Protein AF-0000000085150232 (afdb_homodimer)

Organism: Shewanella frigidimarina (strain NCIMB 400) (NCBI:txid318167)

pLDDT: mean 97.85, std 2.41, range [77.69, 98.94]

Radius of gyration: 22.27 Å; Cα contacts (8 Å, |Δi|>4): 1127; chains: 2; bounding box: 59×65×51 Å

InterPro domains:
  IPR017946 PLC-like phosphodiesterase, TIM beta/alpha-barrel domain superfamily [G3DSA:3.20.20.190] (1-231)
  IPR017946 PLC-like phosphodiesterase, TIM beta/alpha-barrel domain superfamily [SSF51695] (2-229)
  IPR030395 Glycerophosphodiester phosphodiesterase domain [PF03009] (6-226)
  IPR030395 Glycerophosphodiester phosphodiesterase domain [PS51704] (1-231)

Secondary structure (DSSP, 8-state):
-EEEEETTTTTTS-SSSHHHHHHHHHTT-SEEEEEEEEETTEEEE---SBSBTTBS--SBGGGS-HHHHTT-EETTEE--BHHHHHHHHHHHHTT--EEEEEE-STT-HHHHHHHHHHHHHHS---GGGEEEEESBHHHHHHHHHH-TT-EEEEEESSB-TTTTHHHHHHT-SEEEEETTS--HHHHHHHHHTT-EEEEE----HHHHHHHHHHT--EEEESSHHHHHHHHHS---S--TTS--/-EEEEETTTTTTS-SSSHHHHHHHHHTT-SEEEEEEEEETTEEEE---SBSBTTBS--SBGGGS-HHHHTT-EETTEE--BHHHHHHHHHHHHTT--EEEEEE-STT-HHHHHHHHHHHHHHS---GGGEEEEESBHHHHHHHHHH-TT-EEEEEESSB-TTTTHHHHHHT-SEEEEETTS--HHHHHHHHHTT-EEEEE----HHHHHHHHHHT--EEEESSHHHHHHHH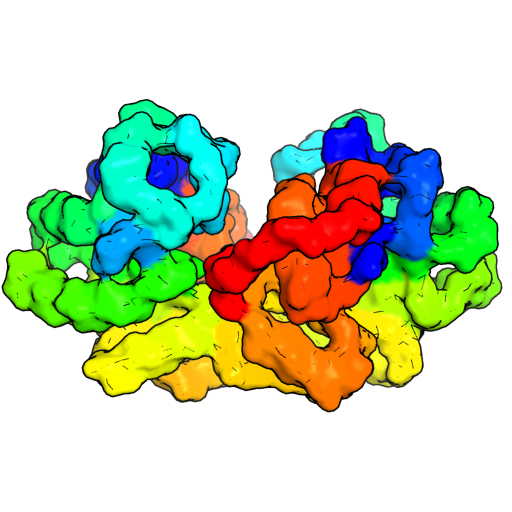HS---S--TTS--

Sequence (488 aa):
MLVFAHRGASGYTPENTLAAMDKALDLGVNAIELDVHCVEGELVVFHDRRLEGKSTGTGLIHLATKAALAQFTVGGQAIPTLWQVLERVSISSKGSCTINIELKGIGCVQPLIALYPQALEQLNFTPEQLLISSFNHPYLAQIKQSFPHAVIAPLLAGIPLDLATIMTTLNAYSINLDVGFINQAIVDDAHQRGGKVFVYTVDNPQDIQALKAMGVDGIFSNYPDKAIAAAMMPITTDYSGWFEMLVFAHRGASGYTPENTLAAMDKALDLGVNAIELDVHCVEGELVVFHDRRLEGKSTGTGLIHLATKAALAQFTVGGQAIPTLWQVLERVSISSKGSCTINIELKGIGCVQPLIALYPQALEQLNFTPEQLLISSFNHPYLAQIKQSFPHAVIAPLLAGIPLDLATIMTTLNAYSINLDVGFINQAIVDDAHQRGGKVFVYTVDNPQDIQALKAMGVDGIFSNYPDKAIAAAMMPITTDYSGWFE

Nearest PDB structures (foldseek):
  2pz0-assembly1_A  TM=9.090E-01  e=2.767E-22  Caldanaerobacter subterraneus subsp. tengcongensis MB4
  3qvq-assembly1_D  TM=9.122E-01  e=1.884E-20  Oleispira antarctica
  3l12-assembly1_A  TM=9.015E-01  e=8.411E-19  Ruegeria pomeroyi
  3l12-assembly1_B  TM=9.053E-01  e=1.447E-18  Ruegeria pomeroyi
  2otd-assembly4_D  TM=8.900E-01  e=8.316E-18  Shigella flexneri

Structure (mmCIF, N/CA/C/O backbone):
data_AF-0000000085150232-model_v1
#
loop_
_entity.id
_entity.type
_entity.pdbx_description
1 polymer 'Glycerophosphoryl diester phosphodiesterase'
#
loop_
_atom_site.group_PDB
_atom_site.id
_atom_site.type_symbol
_atom_site.label_atom_id
_atom_site.label_alt_id
_atom_site.label_comp_id
_atom_site.label_asym_id
_atom_site.label_entity_id
_atom_site.label_seq_id
_atom_site.pdbx_PDB_ins_code
_atom_site.Cartn_x
_atom_site.Cartn_y
_atom_site.Cartn_z
_atom_site.occupancy
_atom_site.B_iso_or_equiv
_atom_site.auth_seq_id
_atom_site.auth_comp_id
_atom_site.auth_asym_id
_atom_site.auth_atom_id
_atom_site.pdbx_PDB_model_num
ATOM 1 N N . MET A 1 1 ? -18.906 -14.898 -3.438 1 96.38 1 MET A N 1
ATOM 2 C CA . MET A 1 1 ? -17.656 -14.164 -3.268 1 96.38 1 MET A CA 1
ATOM 3 C C . MET A 1 1 ? -16.469 -15.125 -3.152 1 96.38 1 MET A C 1
ATOM 5 O O . MET A 1 1 ? -16.484 -16.016 -2.311 1 96.38 1 MET A O 1
ATOM 9 N N . LEU A 1 2 ? -15.492 -15.023 -4.059 1 97.88 2 LEU A N 1
ATOM 10 C CA . LEU A 1 2 ? -14.32 -15.891 -4.086 1 97.88 2 LEU A CA 1
ATOM 11 C C . LEU A 1 2 ? -13.32 -15.492 -3.004 1 97.88 2 LEU A C 1
ATOM 13 O O . LEU A 1 2 ? -13.086 -14.297 -2.775 1 97.88 2 LEU A O 1
ATOM 17 N N . VAL A 1 3 ? -12.703 -16.469 -2.312 1 98.69 3 VAL A N 1
ATOM 18 C CA . VAL A 1 3 ? -11.695 -16.188 -1.298 1 98.69 3 VAL A CA 1
ATOM 19 C C . VAL A 1 3 ? -10.336 -16.719 -1.754 1 98.69 3 VAL A C 1
ATOM 21 O O . VAL A 1 3 ? -10.18 -17.922 -1.976 1 98.69 3 VAL A O 1
ATOM 24 N N . PHE A 1 4 ? -9.398 -15.828 -1.949 1 98.88 4 PHE A N 1
ATOM 25 C CA . PHE A 1 4 ? -8 -16.188 -2.176 1 98.88 4 PHE A CA 1
ATOM 26 C C . PHE A 1 4 ? -7.258 -16.328 -0.854 1 98.88 4 PHE A C 1
ATOM 28 O O . PHE A 1 4 ? -7.297 -15.43 -0.014 1 98.88 4 PHE A O 1
ATOM 35 N N . ALA A 1 5 ? -6.59 -17.469 -0.675 1 98.94 5 ALA A N 1
ATOM 36 C CA . ALA A 1 5 ? -5.645 -17.562 0.436 1 98.94 5 ALA A CA 1
ATOM 37 C C . ALA A 1 5 ? -4.438 -16.656 0.198 1 98.94 5 ALA A C 1
ATOM 39 O O . ALA A 1 5 ? -3.629 -16.906 -0.696 1 98.94 5 ALA A O 1
ATOM 40 N N . HIS A 1 6 ? -4.363 -15.57 0.922 1 98.94 6 HIS A N 1
ATOM 41 C CA . HIS A 1 6 ? -3.346 -14.539 0.758 1 98.94 6 HIS A CA 1
ATOM 42 C C . HIS A 1 6 ? -1.972 -15.047 1.181 1 98.94 6 HIS A C 1
ATOM 44 O O . HIS A 1 6 ? -1.728 -15.273 2.367 1 98.94 6 HIS A O 1
ATOM 50 N N . ARG A 1 7 ? -1.034 -15.234 0.195 1 98.94 7 ARG A N 1
ATOM 51 C CA . ARG A 1 7 ? 0.301 -15.797 0.392 1 98.94 7 ARG A CA 1
ATOM 52 C C . ARG A 1 7 ? 0.227 -17.188 0.99 1 98.94 7 ARG A C 1
ATOM 54 O O . ARG A 1 7 ? 1.044 -17.562 1.839 1 98.94 7 ARG A O 1
ATOM 61 N N . GLY A 1 8 ? -0.727 -17.922 0.532 1 98.62 8 GLY A N 1
ATOM 62 C CA . GLY A 1 8 ? -1.126 -19.141 1.226 1 98.62 8 GLY A CA 1
ATOM 63 C C . GLY A 1 8 ? -1.981 -18.875 2.449 1 98.62 8 GLY A C 1
ATOM 64 O O . GLY A 1 8 ? -2.602 -17.812 2.562 1 98.62 8 GLY A O 1
ATOM 65 N N . ALA A 1 9 ? -2.219 -19.906 3.266 1 98.69 9 ALA A N 1
ATOM 66 C CA . ALA A 1 9 ? -2.873 -19.688 4.551 1 98.69 9 ALA A CA 1
ATOM 67 C C . ALA A 1 9 ? -1.908 -19.047 5.555 1 98.69 9 ALA A C 1
ATOM 69 O O . ALA A 1 9 ? -1.585 -19.656 6.578 1 98.69 9 ALA A O 1
ATOM 70 N N . SER A 1 10 ? -1.603 -17.797 5.297 1 98.88 10 SER A N 1
ATOM 71 C CA . SER A 1 10 ? -0.484 -17.141 5.953 1 98.88 10 SER A CA 1
ATOM 72 C C . SER A 1 10 ? -0.813 -16.812 7.406 1 98.88 10 SER A C 1
ATOM 74 O O . SER A 1 10 ? 0.083 -16.516 8.203 1 98.88 10 SER A O 1
ATOM 76 N N . GLY A 1 11 ? -2.059 -16.797 7.793 1 98.75 11 GLY A N 1
ATOM 77 C CA . GLY A 1 11 ? -2.439 -16.609 9.188 1 98.75 11 GLY A CA 1
ATOM 78 C C . GLY A 1 11 ? -2.102 -17.812 10.055 1 98.75 11 GLY A C 1
ATOM 79 O O . GLY A 1 11 ? -2.105 -17.703 11.281 1 98.75 11 GLY A O 1
ATOM 80 N N . TYR A 1 12 ? -1.83 -18.938 9.43 1 98.75 12 TYR A N 1
ATOM 81 C CA . TYR A 1 12 ? -1.624 -20.188 10.164 1 98.75 12 TYR A CA 1
ATOM 82 C C . TYR A 1 12 ? -0.199 -20.703 9.984 1 98.75 12 TYR A C 1
ATOM 84 O O . TYR A 1 12 ? 0.327 -21.406 10.844 1 98.75 12 TYR A O 1
ATOM 92 N N . THR A 1 13 ? 0.358 -20.516 8.797 1 98.69 13 THR A N 1
ATOM 93 C CA . THR A 1 13 ? 1.655 -21.031 8.375 1 98.69 13 THR A CA 1
ATOM 94 C C . THR A 1 13 ? 2.516 -19.922 7.773 1 98.69 13 THR A C 1
ATOM 96 O O . THR A 1 13 ? 1.991 -18.969 7.199 1 98.69 13 THR A O 1
ATOM 99 N N . PRO A 1 14 ? 3.879 -20.031 7.828 1 98.75 14 PRO A N 1
ATOM 100 C CA . PRO A 1 14 ? 4.715 -18.984 7.246 1 98.75 14 PRO A CA 1
ATOM 101 C C . PRO A 1 14 ? 4.352 -18.688 5.793 1 98.75 14 PRO A C 1
ATOM 103 O O . PRO A 1 14 ? 4.258 -19.594 4.973 1 98.75 14 PRO A O 1
ATOM 106 N N . GLU A 1 15 ? 4.145 -17.453 5.531 1 98.88 15 GLU A N 1
ATOM 107 C CA . GLU A 1 15 ? 3.619 -16.969 4.254 1 98.88 15 GLU A CA 1
ATOM 108 C C . GLU A 1 15 ? 4.539 -17.375 3.102 1 98.88 15 GLU A C 1
ATOM 110 O O . GLU A 1 15 ? 5.754 -17.453 3.273 1 98.88 15 GLU A O 1
ATOM 115 N N . ASN A 1 16 ? 3.945 -17.578 1.885 1 98.88 16 ASN A N 1
ATOM 116 C CA . ASN A 1 16 ? 4.695 -17.766 0.647 1 98.88 16 ASN A CA 1
ATOM 117 C C . ASN A 1 16 ? 5.656 -18.953 0.75 1 98.88 16 ASN A C 1
ATOM 119 O O . ASN A 1 16 ? 6.816 -18.844 0.345 1 98.88 16 ASN A O 1
ATOM 123 N N . THR A 1 17 ? 5.164 -19.984 1.37 1 98.88 17 THR A N 1
ATOM 124 C CA . THR A 1 17 ? 5.871 -21.25 1.469 1 98.88 17 THR A CA 1
ATOM 125 C C . THR A 1 17 ? 5.004 -22.391 0.953 1 98.88 17 THR A C 1
ATOM 127 O O . THR A 1 17 ? 3.791 -22.25 0.811 1 98.88 17 THR A O 1
ATOM 130 N N . LEU A 1 18 ? 5.664 -23.516 0.641 1 98.69 18 LEU A N 1
ATOM 131 C CA . LEU A 1 18 ? 4.895 -24.688 0.255 1 98.69 18 LEU A CA 1
ATOM 132 C C . LEU A 1 18 ? 3.961 -25.125 1.381 1 98.69 18 LEU A C 1
ATOM 134 O O . LEU A 1 18 ? 2.834 -25.547 1.127 1 98.69 18 LEU A O 1
ATOM 138 N N . ALA A 1 19 ? 4.414 -24.984 2.617 1 98.75 19 ALA A N 1
ATOM 139 C CA . ALA A 1 19 ? 3.586 -25.328 3.768 1 98.75 19 ALA A CA 1
ATOM 140 C C . ALA A 1 19 ? 2.324 -24.484 3.818 1 98.75 19 ALA A C 1
ATOM 142 O O . ALA A 1 19 ? 1.24 -24.969 4.133 1 98.75 19 ALA A O 1
ATOM 143 N N . ALA A 1 20 ? 2.467 -23.203 3.559 1 98.88 20 ALA A N 1
ATOM 144 C CA . ALA A 1 20 ? 1.312 -22.312 3.557 1 98.88 20 ALA A CA 1
ATOM 145 C C . ALA A 1 20 ? 0.338 -22.672 2.439 1 98.88 20 ALA A C 1
ATOM 147 O O . ALA A 1 20 ? -0.879 -22.578 2.613 1 98.88 20 ALA A O 1
ATOM 148 N N . MET A 1 21 ? 0.882 -23.078 1.257 1 98.69 21 MET A N 1
ATOM 149 C CA . MET A 1 21 ? 0.043 -23.516 0.146 1 98.69 21 MET A CA 1
ATOM 150 C C . MET A 1 21 ? -0.722 -24.797 0.512 1 98.69 21 MET A C 1
ATOM 152 O O . MET A 1 21 ? -1.929 -24.875 0.281 1 98.69 21 MET A O 1
ATOM 156 N N . ASP A 1 22 ? 0.006 -25.734 1.097 1 98.38 22 ASP A N 1
ATOM 157 C CA . ASP A 1 22 ? -0.618 -26.969 1.533 1 98.38 22 ASP A CA 1
ATOM 158 C C . ASP A 1 22 ? -1.738 -26.703 2.535 1 98.38 22 ASP A C 1
ATOM 160 O O . ASP A 1 22 ? -2.824 -27.281 2.43 1 98.38 22 ASP A O 1
ATOM 164 N N . LYS A 1 23 ? -1.444 -25.859 3.469 1 98.62 23 LYS A N 1
ATOM 165 C CA . LYS A 1 23 ? -2.443 -25.531 4.48 1 98.62 23 LYS A CA 1
ATOM 166 C C . LYS A 1 23 ? -3.686 -24.906 3.844 1 98.62 23 LYS A C 1
ATOM 168 O O . LYS A 1 23 ? -4.812 -25.234 4.227 1 98.62 23 LYS A O 1
ATOM 173 N N . ALA A 1 24 ? -3.48 -24 2.912 1 98.5 24 ALA A N 1
ATOM 174 C CA . ALA A 1 24 ? -4.605 -23.391 2.201 1 98.5 24 ALA A CA 1
ATOM 175 C C . ALA A 1 24 ? -5.453 -24.469 1.517 1 98.5 24 ALA A C 1
ATOM 177 O O . ALA A 1 24 ? -6.68 -24.469 1.643 1 98.5 24 ALA A O 1
ATOM 178 N N . LEU A 1 25 ? -4.812 -25.375 0.822 1 97.5 25 LEU A N 1
ATOM 179 C CA . LEU A 1 25 ? -5.516 -26.438 0.121 1 97.5 25 LEU A CA 1
ATOM 180 C C . LEU A 1 25 ? -6.254 -27.344 1.105 1 97.5 25 LEU A C 1
ATOM 182 O O . LEU A 1 25 ? -7.387 -27.75 0.851 1 97.5 25 LEU A O 1
ATOM 186 N N . ASP A 1 26 ? -5.578 -27.625 2.227 1 97.5 26 ASP A N 1
ATOM 187 C CA . ASP A 1 26 ? -6.191 -28.438 3.266 1 97.5 26 ASP A CA 1
ATOM 188 C C . ASP A 1 26 ? -7.473 -27.797 3.789 1 97.5 26 ASP A C 1
ATOM 190 O O . ASP A 1 26 ? -8.398 -28.484 4.203 1 97.5 26 ASP A O 1
ATOM 194 N N . LEU A 1 27 ? -7.504 -26.469 3.799 1 97.31 27 LEU A N 1
ATOM 195 C CA . LEU A 1 27 ? -8.648 -25.719 4.305 1 97.31 27 LEU A CA 1
ATOM 196 C C . LEU A 1 27 ? -9.742 -25.625 3.248 1 97.31 27 LEU A C 1
ATOM 198 O O . LEU A 1 27 ? -10.805 -25.062 3.5 1 97.31 27 LEU A O 1
ATOM 202 N N . GLY A 1 28 ? -9.453 -26.141 2.061 1 92.62 28 GLY A N 1
ATOM 203 C CA . GLY A 1 28 ? -10.477 -26.281 1.043 1 92.62 28 GLY A CA 1
ATOM 204 C C . GLY A 1 28 ? -10.633 -25.047 0.173 1 92.62 28 GLY A C 1
ATOM 205 O O . GLY A 1 28 ? -11.688 -24.844 -0.434 1 92.62 28 GLY A O 1
ATOM 206 N N . VAL A 1 29 ? -9.672 -24.234 0.122 1 95.12 29 VAL A N 1
ATOM 207 C CA . VAL A 1 29 ? -9.781 -23.031 -0.693 1 95.12 29 VAL A CA 1
ATOM 208 C C . VAL A 1 29 ? -9.734 -23.406 -2.174 1 95.12 29 VAL A C 1
ATOM 210 O O . VAL A 1 29 ? -9.156 -24.422 -2.545 1 95.12 29 VAL A O 1
ATOM 213 N N . ASN A 1 30 ? -10.344 -22.5 -2.98 1 95.19 30 ASN A N 1
ATOM 214 C CA . ASN A 1 30 ? -10.305 -22.688 -4.43 1 95.19 30 ASN A CA 1
ATOM 215 C C . ASN A 1 30 ? -9.406 -21.656 -5.102 1 95.19 30 ASN A C 1
ATOM 217 O O . ASN A 1 30 ? -9.344 -21.594 -6.332 1 95.19 30 ASN A O 1
ATOM 221 N N . ALA A 1 31 ? -8.742 -20.844 -4.359 1 98.62 31 ALA A N 1
ATOM 222 C CA . ALA A 1 31 ? -7.855 -19.828 -4.918 1 98.62 31 ALA A CA 1
ATOM 223 C C . ALA A 1 31 ? -6.742 -19.469 -3.934 1 98.62 31 ALA A C 1
ATOM 225 O O . ALA A 1 31 ? -6.977 -19.391 -2.727 1 98.62 31 ALA A O 1
ATOM 226 N N . ILE A 1 32 ? -5.539 -19.281 -4.426 1 98.88 32 ILE A N 1
ATOM 227 C CA . ILE A 1 32 ? -4.367 -18.922 -3.635 1 98.88 32 ILE A CA 1
ATOM 228 C C . ILE A 1 32 ? -3.639 -17.75 -4.297 1 98.88 32 ILE A C 1
ATOM 230 O O . ILE A 1 32 ? -3.559 -17.688 -5.527 1 98.88 32 ILE A O 1
ATOM 234 N N . GLU A 1 33 ? -3.221 -16.828 -3.537 1 98.94 33 GLU A N 1
ATOM 235 C CA . GLU A 1 33 ? -2.371 -15.734 -4.008 1 98.94 33 GLU A CA 1
ATOM 236 C C . GLU A 1 33 ? -0.938 -15.898 -3.51 1 98.94 33 GLU A C 1
ATOM 238 O O . GLU A 1 33 ? -0.715 -16.312 -2.371 1 98.94 33 GLU A O 1
ATOM 243 N N . LEU A 1 34 ? 0.032 -15.578 -4.324 1 98.94 34 LEU A N 1
ATOM 244 C CA . LEU A 1 34 ? 1.438 -15.562 -3.934 1 98.94 34 LEU A CA 1
ATOM 245 C C . LEU A 1 34 ? 2.186 -14.43 -4.633 1 98.94 34 LEU A C 1
ATOM 247 O O . LEU A 1 34 ? 1.693 -13.867 -5.613 1 98.94 34 LEU A O 1
ATOM 251 N N . ASP A 1 35 ? 3.363 -14.062 -4.105 1 98.88 35 ASP A N 1
ATOM 252 C CA . ASP A 1 35 ? 4.234 -13.016 -4.633 1 98.88 35 ASP A CA 1
ATOM 253 C C . ASP A 1 35 ? 5.48 -13.617 -5.277 1 98.88 35 ASP A C 1
ATOM 255 O O . ASP A 1 35 ? 6.055 -14.578 -4.762 1 98.88 35 ASP A O 1
ATOM 259 N N . VAL A 1 36 ? 5.941 -12.984 -6.383 1 98.81 36 VAL A N 1
ATOM 260 C CA . VAL A 1 36 ? 7.129 -13.578 -6.988 1 98.81 36 VAL A CA 1
ATOM 261 C C . VAL A 1 36 ? 8.18 -12.492 -7.242 1 98.81 36 VAL A C 1
ATOM 263 O O . VAL A 1 36 ? 7.836 -11.359 -7.582 1 98.81 36 VAL A O 1
ATOM 266 N N . HIS A 1 37 ? 9.367 -12.828 -7.023 1 98.88 37 HIS A N 1
ATOM 267 C CA . HIS A 1 37 ? 10.586 -12.117 -7.402 1 98.88 37 HIS A CA 1
ATOM 268 C C . HIS A 1 37 ? 11.43 -12.945 -8.375 1 98.88 37 HIS A C 1
ATOM 270 O O . HIS A 1 37 ? 11.148 -14.125 -8.586 1 98.88 37 HIS A O 1
ATOM 276 N N . CYS A 1 38 ? 12.375 -12.289 -8.984 1 98.75 38 CYS A N 1
ATOM 277 C CA . CYS A 1 38 ? 13.32 -12.961 -9.875 1 98.75 38 CYS A CA 1
ATOM 278 C C . CYS A 1 38 ? 14.711 -13.008 -9.266 1 98.75 38 CYS A C 1
ATOM 280 O O . CYS A 1 38 ? 15.242 -11.984 -8.836 1 98.75 38 CYS A O 1
ATOM 282 N N . VAL A 1 39 ? 15.266 -14.156 -9.148 1 98.75 39 VAL A N 1
ATOM 283 C CA . VAL A 1 39 ? 16.641 -14.367 -8.703 1 98.75 39 VAL A CA 1
ATOM 284 C C . VAL A 1 39 ? 17.391 -15.219 -9.727 1 98.75 39 VAL A C 1
ATOM 286 O O . VAL A 1 39 ? 17.078 -16.391 -9.906 1 98.75 39 VAL A O 1
ATOM 289 N N . GLU A 1 40 ? 18.359 -14.594 -10.367 1 98.31 40 GLU A N 1
ATOM 290 C CA . GLU A 1 40 ? 19.172 -15.258 -11.375 1 98.31 40 GLU A CA 1
ATOM 291 C C . GLU A 1 40 ? 18.297 -15.945 -12.422 1 98.31 40 GLU A C 1
ATOM 293 O O . GLU A 1 40 ? 18.547 -17.109 -12.773 1 98.31 40 GLU A O 1
ATOM 298 N N . GLY A 1 41 ? 17.281 -15.266 -12.844 1 98.19 41 GLY A N 1
ATOM 299 C CA . GLY A 1 41 ? 16.453 -15.734 -13.938 1 98.19 41 GLY A CA 1
ATOM 300 C C . GLY A 1 41 ? 15.398 -16.734 -13.508 1 98.19 41 GLY A C 1
ATOM 301 O O . GLY A 1 41 ? 14.633 -17.234 -14.336 1 98.19 41 GLY A O 1
ATOM 302 N N . GLU A 1 42 ? 15.367 -17 -12.25 1 98.56 42 GLU A N 1
ATOM 303 C CA . GLU A 1 42 ? 14.367 -17.922 -11.727 1 98.56 42 GLU A CA 1
ATOM 304 C C . GLU A 1 42 ? 13.359 -17.188 -10.836 1 98.56 42 GLU A C 1
ATOM 306 O O . GLU A 1 42 ? 13.742 -16.344 -10.016 1 98.56 42 GLU A O 1
ATOM 311 N N . LEU A 1 43 ? 12.047 -17.484 -11.07 1 98.94 43 LEU A N 1
ATOM 312 C CA . LEU A 1 43 ? 11.008 -16.891 -10.227 1 98.94 43 LEU A CA 1
ATOM 313 C C . LEU A 1 43 ? 10.93 -17.609 -8.883 1 98.94 43 LEU A C 1
ATOM 315 O O . LEU A 1 43 ? 10.805 -18.844 -8.844 1 98.94 43 LEU A O 1
ATOM 319 N N . VAL A 1 44 ? 11.039 -16.875 -7.812 1 98.94 44 VAL A N 1
ATOM 320 C CA . VAL A 1 44 ? 10.945 -17.406 -6.457 1 98.94 44 VAL A CA 1
ATOM 321 C C . VAL A 1 44 ? 9.781 -16.75 -5.727 1 98.94 44 VAL A C 1
ATOM 323 O O . VAL A 1 44 ? 9.398 -15.617 -6.055 1 98.94 44 VAL A O 1
ATOM 326 N N . VAL A 1 45 ? 9.227 -17.469 -4.84 1 98.94 45 VAL A N 1
ATOM 327 C CA . VAL A 1 45 ? 8.023 -17.031 -4.133 1 98.94 45 VAL A CA 1
ATOM 328 C C . VAL A 1 45 ? 8.414 -16.391 -2.805 1 98.94 45 VAL A C 1
ATOM 330 O O . VAL A 1 45 ? 8.828 -17.078 -1.872 1 98.94 45 VAL A O 1
ATOM 333 N N . PHE A 1 46 ? 8.305 -15.078 -2.723 1 98.88 46 PHE A N 1
ATOM 334 C CA . PHE A 1 46 ? 8.711 -14.25 -1.592 1 98.88 46 PHE A CA 1
ATOM 335 C C . PHE A 1 46 ? 8.055 -12.875 -1.664 1 98.88 46 PHE A C 1
ATOM 337 O O . PHE A 1 46 ? 7.805 -12.359 -2.756 1 98.88 46 PHE A O 1
ATOM 344 N N . HIS A 1 47 ? 7.793 -12.305 -0.581 1 98.44 47 HIS A N 1
ATOM 345 C CA . HIS A 1 47 ? 6.957 -11.109 -0.602 1 98.44 47 HIS A CA 1
ATOM 346 C C . HIS A 1 47 ? 7.801 -9.852 -0.699 1 98.44 47 HIS A C 1
ATOM 348 O O . HIS A 1 47 ? 7.559 -9 -1.556 1 98.44 47 HIS A O 1
ATOM 354 N N . ASP A 1 48 ? 8.828 -9.656 0.162 1 97.69 48 ASP A N 1
ATOM 355 C CA . ASP A 1 48 ? 9.477 -8.367 0.383 1 97.69 48 ASP A CA 1
ATOM 356 C C . ASP A 1 48 ? 10.664 -8.188 -0.555 1 97.69 48 ASP A C 1
ATOM 358 O O . ASP A 1 48 ? 11.328 -9.156 -0.926 1 97.69 48 ASP A O 1
ATOM 362 N N . ARG A 1 49 ? 10.883 -6.938 -0.871 1 97.88 49 ARG A N 1
ATOM 363 C CA . ARG A 1 49 ? 12.039 -6.574 -1.679 1 97.88 49 ARG A CA 1
ATOM 364 C C . ARG A 1 49 ? 13.336 -6.941 -0.97 1 97.88 49 ARG A C 1
ATOM 366 O O . ARG A 1 49 ? 14.328 -7.281 -1.618 1 97.88 49 ARG A O 1
ATOM 373 N N . ARG A 1 50 ? 13.359 -6.801 0.309 1 98.25 50 ARG A N 1
ATOM 374 C CA . ARG A 1 50 ? 14.516 -7.152 1.13 1 98.25 50 ARG A CA 1
ATOM 375 C C . ARG A 1 50 ? 14.273 -8.453 1.891 1 98.25 50 ARG A C 1
ATOM 377 O O . ARG A 1 50 ? 13.156 -8.711 2.344 1 98.25 50 ARG A O 1
ATOM 384 N N . LEU A 1 51 ? 15.328 -9.211 2.117 1 98.69 51 LEU A N 1
ATOM 385 C CA . LEU A 1 51 ? 15.242 -10.539 2.715 1 98.69 51 LEU A CA 1
ATOM 386 C C . LEU A 1 51 ? 15.086 -10.445 4.227 1 98.69 51 LEU A C 1
ATOM 388 O O . LEU A 1 51 ? 14.422 -11.281 4.84 1 98.69 51 LEU A O 1
ATOM 392 N N . GLU A 1 52 ? 15.75 -9.469 4.812 1 97.94 52 GLU A N 1
ATOM 393 C CA . GLU A 1 52 ? 15.664 -9.352 6.262 1 97.94 52 GLU A CA 1
ATOM 394 C C . GLU A 1 52 ? 14.266 -8.953 6.707 1 97.94 52 GLU A C 1
ATOM 396 O O . GLU A 1 52 ? 13.547 -8.258 5.977 1 97.94 52 GLU A O 1
ATOM 401 N N . GLY A 1 53 ? 13.844 -9.305 7.855 1 95.38 53 GLY A N 1
ATOM 402 C CA . GLY A 1 53 ? 12.508 -9.078 8.375 1 95.38 53 GLY A CA 1
ATOM 403 C C . GLY A 1 53 ? 11.586 -10.266 8.203 1 95.38 53 GLY A C 1
ATOM 404 O O . GLY A 1 53 ? 10.836 -10.625 9.117 1 95.38 53 GLY A O 1
ATOM 405 N N . LYS A 1 54 ? 11.688 -10.898 6.953 1 97.62 54 LYS A N 1
ATOM 406 C CA . LYS A 1 54 ? 10.773 -12 6.668 1 97.62 54 LYS A CA 1
ATOM 407 C C . LYS A 1 54 ? 11.516 -13.328 6.586 1 97.62 54 LYS A C 1
ATOM 409 O O . LYS A 1 54 ? 10.906 -14.391 6.672 1 97.62 54 LYS A O 1
ATOM 414 N N . SER A 1 55 ? 12.742 -13.266 6.379 1 98.69 55 SER A N 1
ATOM 415 C CA . SER A 1 55 ? 13.555 -14.477 6.254 1 98.69 55 SER A CA 1
ATOM 416 C C . SER A 1 55 ? 14.82 -14.383 7.094 1 98.69 55 SER A C 1
ATOM 418 O O . SER A 1 55 ? 15.047 -13.383 7.777 1 98.69 55 SER A O 1
ATOM 420 N N . THR A 1 56 ? 15.648 -15.445 7.102 1 98.69 56 THR A N 1
ATOM 421 C CA . THR A 1 56 ? 16.906 -15.469 7.82 1 98.69 56 THR A CA 1
ATOM 422 C C . THR A 1 56 ? 18.016 -14.789 7.008 1 98.69 56 THR A C 1
ATOM 424 O O . THR A 1 56 ? 19.156 -14.68 7.465 1 98.69 56 THR A O 1
ATOM 427 N N . GLY A 1 57 ? 17.672 -14.367 5.797 1 98.5 57 GLY A N 1
ATOM 428 C CA . GLY A 1 57 ? 18.656 -13.719 4.934 1 98.5 57 GLY A CA 1
ATOM 429 C C . GLY A 1 57 ? 18.656 -12.211 5.078 1 98.5 57 GLY A C 1
ATOM 430 O O . GLY A 1 57 ? 17.891 -11.648 5.852 1 98.5 57 GLY A O 1
ATOM 431 N N . THR A 1 58 ? 19.609 -11.594 4.418 1 98.06 58 THR A N 1
ATOM 432 C CA . THR A 1 58 ? 19.734 -10.141 4.355 1 98.06 58 THR A CA 1
ATOM 433 C C . THR A 1 58 ? 20.016 -9.672 2.932 1 98.06 58 THR A C 1
ATOM 435 O O . THR A 1 58 ? 20.5 -10.453 2.107 1 98.06 58 THR A O 1
ATOM 438 N N . GLY A 1 59 ? 19.609 -8.391 2.668 1 97.69 59 GLY A N 1
ATOM 439 C CA . GLY A 1 59 ? 19.906 -7.812 1.365 1 97.69 59 GLY A CA 1
ATOM 440 C C . GLY A 1 59 ? 18.719 -7.824 0.425 1 97.69 59 GLY A C 1
ATOM 441 O O . GLY A 1 59 ? 17.625 -8.25 0.805 1 97.69 59 GLY A O 1
ATOM 442 N N . LEU A 1 60 ? 18.922 -7.312 -0.75 1 98.25 60 LEU A N 1
ATOM 443 C CA . LEU A 1 60 ? 17.906 -7.262 -1.794 1 98.25 60 LEU A CA 1
ATOM 444 C C . LEU A 1 60 ? 17.75 -8.617 -2.471 1 98.25 60 LEU A C 1
ATOM 446 O O . LEU A 1 60 ? 18.734 -9.227 -2.887 1 98.25 60 LEU A O 1
ATOM 450 N N . ILE A 1 61 ? 16.562 -9.023 -2.621 1 98.69 61 ILE A N 1
ATOM 451 C CA . ILE A 1 61 ? 16.312 -10.375 -3.096 1 98.69 61 ILE A CA 1
ATOM 452 C C . ILE A 1 61 ? 16.75 -10.508 -4.551 1 98.69 61 ILE A C 1
ATOM 454 O O . ILE A 1 61 ? 17.312 -11.531 -4.949 1 98.69 61 ILE A O 1
ATOM 458 N N . HIS A 1 62 ? 16.516 -9.453 -5.383 1 98.44 62 HIS A N 1
ATOM 459 C CA . HIS A 1 62 ? 16.828 -9.586 -6.801 1 98.44 62 HIS A CA 1
ATOM 460 C C . HIS A 1 62 ? 18.328 -9.57 -7.035 1 98.44 62 HIS A C 1
ATOM 462 O O . HIS A 1 62 ? 18.797 -9.852 -8.141 1 98.44 62 HIS A O 1
ATOM 468 N N . LEU A 1 63 ? 19.125 -9.227 -5.973 1 97.88 63 LEU A N 1
ATOM 469 C CA . LEU A 1 63 ? 20.578 -9.219 -6.066 1 97.88 63 LEU A CA 1
ATOM 470 C C . LEU A 1 63 ? 21.172 -10.453 -5.395 1 97.88 63 LEU A C 1
ATOM 472 O O . LEU A 1 63 ? 22.391 -10.648 -5.406 1 97.88 63 LEU A O 1
ATOM 476 N N . ALA A 1 64 ? 20.344 -11.266 -4.816 1 98.12 64 ALA A N 1
ATOM 477 C CA . ALA A 1 64 ? 20.797 -12.516 -4.195 1 98.12 64 ALA A CA 1
ATOM 478 C C . ALA A 1 64 ? 21.094 -13.57 -5.254 1 98.12 64 ALA A C 1
ATOM 480 O O . ALA A 1 64 ? 20.828 -13.375 -6.438 1 98.12 64 ALA A O 1
ATOM 481 N N . THR A 1 65 ? 21.703 -14.641 -4.812 1 98.56 65 THR A N 1
ATOM 482 C CA . THR A 1 65 ? 21.938 -15.797 -5.664 1 98.56 65 THR A CA 1
ATOM 483 C C . THR A 1 65 ? 21.016 -16.953 -5.258 1 98.56 65 THR A C 1
ATOM 485 O O . THR A 1 65 ? 20.547 -17.016 -4.121 1 98.56 65 THR A O 1
ATOM 488 N N . LYS A 1 66 ? 20.828 -17.828 -6.211 1 98.38 66 LYS A N 1
ATOM 489 C CA . LYS A 1 66 ? 20.047 -19.031 -5.898 1 98.38 66 LYS A CA 1
ATOM 490 C C . LYS A 1 66 ? 20.703 -19.828 -4.77 1 98.38 66 LYS A C 1
ATOM 492 O O . LYS A 1 66 ? 20.016 -20.375 -3.906 1 98.38 66 LYS A O 1
ATOM 497 N N . ALA A 1 67 ? 21.984 -19.922 -4.805 1 98.31 67 ALA A N 1
ATOM 498 C CA . ALA A 1 67 ? 22.734 -20.641 -3.777 1 98.31 67 ALA A CA 1
ATOM 499 C C . ALA A 1 67 ? 22.5 -20.031 -2.398 1 98.31 67 ALA A C 1
ATOM 501 O O . ALA A 1 67 ? 22.281 -20.75 -1.423 1 98.31 67 ALA A O 1
ATOM 502 N N . ALA A 1 68 ? 22.547 -18.703 -2.266 1 98.25 68 ALA A N 1
ATOM 503 C CA . ALA A 1 68 ? 22.297 -18.031 -0.998 1 98.25 68 ALA A CA 1
ATOM 504 C C . ALA A 1 68 ? 20.859 -18.25 -0.54 1 98.25 68 ALA A C 1
ATOM 506 O O . ALA A 1 68 ? 20.609 -18.578 0.624 1 98.25 68 ALA A O 1
ATOM 507 N N . LEU A 1 69 ? 19.922 -18.156 -1.433 1 98.25 69 LEU A N 1
ATOM 508 C CA . LEU A 1 69 ? 18.5 -18.297 -1.108 1 98.25 69 LEU A CA 1
ATOM 509 C C . LEU A 1 69 ? 18.203 -19.672 -0.55 1 98.25 69 LEU A C 1
ATOM 511 O O . LEU A 1 69 ? 17.328 -19.828 0.315 1 98.25 69 LEU A O 1
ATOM 515 N N . ALA A 1 70 ? 18.906 -20.641 -1.13 1 98.12 70 ALA A N 1
ATOM 516 C CA . ALA A 1 70 ? 18.688 -22.016 -0.703 1 98.12 70 ALA A CA 1
ATOM 517 C C . ALA A 1 70 ? 19 -22.188 0.779 1 98.12 70 ALA A C 1
ATOM 519 O O . ALA A 1 70 ? 18.547 -23.141 1.409 1 98.12 70 ALA A O 1
ATOM 520 N N . GLN A 1 71 ? 19.766 -21.234 1.343 1 98.19 71 GLN A N 1
ATOM 521 C CA . GLN A 1 71 ? 20.172 -21.328 2.74 1 98.19 71 GLN A CA 1
ATOM 522 C C . GLN A 1 71 ? 19.234 -20.547 3.645 1 98.19 71 GLN A C 1
ATOM 524 O O . GLN A 1 71 ? 19.297 -20.672 4.871 1 98.19 71 GLN A O 1
ATOM 529 N N . PHE A 1 72 ? 18.422 -19.719 3.107 1 98.69 72 PHE A N 1
ATOM 530 C CA . PHE A 1 72 ? 17.531 -18.859 3.885 1 98.69 72 PHE A CA 1
ATOM 531 C C . PHE A 1 72 ? 16.188 -19.547 4.105 1 98.69 72 PHE A C 1
ATOM 533 O O . PHE A 1 72 ? 15.781 -20.406 3.32 1 98.69 72 PHE A O 1
ATOM 540 N N . THR A 1 73 ? 15.508 -19.25 5.176 1 98.81 73 THR A N 1
ATOM 541 C CA . THR A 1 73 ? 14.188 -19.797 5.473 1 98.81 73 THR A CA 1
ATOM 542 C C . THR A 1 73 ? 13.227 -18.688 5.906 1 98.81 73 THR A C 1
ATOM 544 O O . THR A 1 73 ? 13.664 -17.641 6.391 1 98.81 73 THR A O 1
ATOM 547 N N . VAL A 1 74 ? 12.031 -18.875 5.629 1 98.81 74 VAL A N 1
ATOM 548 C CA . VAL A 1 74 ? 10.914 -18.094 6.156 1 98.81 74 VAL A CA 1
ATOM 549 C C . VAL A 1 74 ? 10.188 -18.906 7.234 1 98.81 74 VAL A C 1
ATOM 551 O O . VAL A 1 74 ? 9.469 -19.859 6.926 1 98.81 74 VAL A O 1
ATOM 554 N N . GLY A 1 75 ? 10.297 -18.547 8.477 1 98.31 75 GLY A N 1
ATOM 555 C CA . GLY A 1 75 ? 9.695 -19.312 9.555 1 98.31 75 GLY A CA 1
ATOM 556 C C . GLY A 1 75 ? 10.094 -20.766 9.539 1 98.31 75 GLY A C 1
ATOM 557 O O . GLY A 1 75 ? 9.258 -21.656 9.734 1 98.31 75 GLY A O 1
ATOM 558 N N . GLY A 1 76 ? 11.25 -21.047 9.148 1 98.56 76 GLY A N 1
ATOM 559 C CA . GLY A 1 76 ? 11.766 -22.406 9.133 1 98.56 76 GLY A CA 1
ATOM 560 C C . GLY A 1 76 ? 11.5 -23.141 7.832 1 98.56 76 GLY A C 1
ATOM 561 O O . GLY A 1 76 ? 11.938 -24.281 7.645 1 98.56 76 GLY A O 1
ATOM 562 N N . GLN A 1 77 ? 10.766 -22.516 6.914 1 98.81 77 GLN A N 1
ATOM 563 C CA . GLN A 1 77 ? 10.422 -23.125 5.633 1 98.81 77 GLN A CA 1
ATOM 564 C C . GLN A 1 77 ? 11.297 -22.578 4.512 1 98.81 77 GLN A C 1
ATOM 566 O O . GLN A 1 77 ? 11.625 -21.391 4.484 1 98.81 77 GLN A O 1
ATOM 571 N N . ALA A 1 78 ? 11.617 -23.438 3.576 1 98.69 78 ALA A N 1
ATOM 572 C CA . ALA A 1 78 ? 12.398 -23.016 2.418 1 98.69 78 ALA A CA 1
ATOM 573 C C . ALA A 1 78 ? 11.625 -22.016 1.567 1 98.69 78 ALA A C 1
ATOM 575 O O . ALA A 1 78 ? 10.391 -22.016 1.552 1 98.69 78 ALA A O 1
ATOM 576 N N . ILE A 1 79 ? 12.375 -21.141 0.917 1 98.81 79 ILE A N 1
ATOM 577 C CA . ILE A 1 79 ? 11.781 -20.266 -0.091 1 98.81 79 ILE A CA 1
ATOM 578 C C . ILE A 1 79 ? 11.57 -21.047 -1.389 1 98.81 79 ILE A C 1
ATOM 580 O O . ILE A 1 79 ? 12.539 -21.484 -2.027 1 98.81 79 ILE A O 1
ATOM 584 N N . PRO A 1 80 ? 10.375 -21.281 -1.77 1 98.88 80 PRO A N 1
ATOM 585 C CA . PRO A 1 80 ? 10.148 -22.125 -2.953 1 98.88 80 PRO A CA 1
ATOM 586 C C . PRO A 1 80 ? 10.258 -21.328 -4.258 1 98.88 80 PRO A C 1
ATOM 588 O O . PRO A 1 80 ? 10.164 -20.094 -4.25 1 98.88 80 PRO A O 1
ATOM 591 N N . THR A 1 81 ? 10.484 -22.031 -5.336 1 98.88 81 THR A N 1
ATOM 592 C CA . THR A 1 81 ? 10.305 -21.453 -6.66 1 98.88 81 THR A CA 1
ATOM 593 C C . THR A 1 81 ? 8.828 -21.406 -7.039 1 98.88 81 THR A C 1
ATOM 595 O O . THR A 1 81 ? 8.023 -22.141 -6.473 1 98.88 81 THR A O 1
ATOM 598 N N . LEU A 1 82 ? 8.516 -20.531 -8 1 98.94 82 LEU A N 1
ATOM 599 C CA . LEU A 1 82 ? 7.148 -20.531 -8.516 1 98.94 82 LEU A CA 1
ATOM 600 C C . LEU A 1 82 ? 6.777 -21.891 -9.102 1 98.94 82 LEU A C 1
ATOM 602 O O . LEU A 1 82 ? 5.664 -22.375 -8.891 1 98.94 82 LEU A O 1
ATOM 606 N N . TRP A 1 83 ? 7.707 -22.484 -9.789 1 98.88 83 TRP A N 1
ATOM 607 C CA . TRP A 1 83 ? 7.422 -23.781 -10.406 1 98.88 83 TRP A CA 1
ATOM 608 C C . TRP A 1 83 ? 7.066 -24.828 -9.352 1 98.88 83 TRP A C 1
ATOM 610 O O . TRP A 1 83 ? 6.105 -25.578 -9.516 1 98.88 83 TRP A O 1
ATOM 620 N N . GLN A 1 84 ? 7.828 -24.891 -8.266 1 98.75 84 GLN A N 1
ATOM 621 C CA . GLN A 1 84 ? 7.543 -25.828 -7.18 1 98.75 84 GLN A CA 1
ATOM 622 C C . GLN A 1 84 ? 6.133 -25.625 -6.633 1 98.75 84 GLN A C 1
ATOM 624 O O . GLN A 1 84 ? 5.422 -26.594 -6.348 1 98.75 84 GLN A O 1
ATOM 629 N N . VAL A 1 85 ? 5.719 -24.375 -6.477 1 98.81 85 VAL A N 1
ATOM 630 C CA . VAL A 1 85 ? 4.391 -24.078 -5.949 1 98.81 85 VAL A CA 1
ATOM 631 C C . VAL A 1 85 ? 3.326 -24.531 -6.949 1 98.81 85 VAL A C 1
ATOM 633 O O . VAL A 1 85 ? 2.355 -25.188 -6.57 1 98.81 85 VAL A O 1
ATOM 636 N N . LEU A 1 86 ? 3.512 -24.172 -8.227 1 98.56 86 LEU A N 1
ATOM 637 C CA . LEU A 1 86 ? 2.535 -24.531 -9.25 1 98.56 86 LEU A CA 1
ATOM 638 C C . LEU A 1 86 ? 2.383 -26.047 -9.352 1 98.56 86 LEU A C 1
ATOM 640 O O . LEU A 1 86 ? 1.266 -26.562 -9.453 1 98.56 86 LEU A O 1
ATOM 644 N N . GLU A 1 87 ? 3.502 -26.719 -9.305 1 97.69 87 GLU A N 1
ATOM 645 C CA . GLU A 1 87 ? 3.473 -28.172 -9.352 1 97.69 87 GLU A CA 1
ATOM 646 C C . GLU A 1 87 ? 2.713 -28.75 -8.156 1 97.69 87 GLU A C 1
ATOM 648 O O . GLU A 1 87 ? 1.854 -29.609 -8.32 1 97.69 87 GLU A O 1
ATOM 653 N N . ARG A 1 88 ? 3.059 -28.219 -6.992 1 96.62 88 ARG A N 1
ATOM 654 C CA . ARG A 1 88 ? 2.406 -28.688 -5.77 1 96.62 88 ARG A CA 1
ATOM 655 C C . ARG A 1 88 ? 0.897 -28.469 -5.844 1 96.62 88 ARG A C 1
ATOM 657 O O . ARG A 1 88 ? 0.123 -29.375 -5.512 1 96.62 88 ARG A O 1
ATOM 664 N N . VAL A 1 89 ? 0.451 -27.312 -6.258 1 96.88 89 VAL A N 1
ATOM 665 C CA . VAL A 1 89 ? -0.961 -26.953 -6.301 1 96.88 89 VAL A CA 1
ATOM 666 C C . VAL A 1 89 ? -1.677 -27.781 -7.367 1 96.88 89 VAL A C 1
ATOM 668 O O . VAL A 1 89 ? -2.797 -28.25 -7.148 1 96.88 89 VAL A O 1
ATOM 671 N N . SER A 1 90 ? -1.051 -27.906 -8.531 1 94.81 90 SER A N 1
ATOM 672 C CA . SER A 1 90 ? -1.637 -28.703 -9.609 1 94.81 90 SER A CA 1
ATOM 673 C C . SER A 1 90 ? -1.944 -30.125 -9.141 1 94.81 90 SER A C 1
ATOM 675 O O . SER A 1 90 ? -3.055 -30.609 -9.344 1 94.81 90 SER A O 1
ATOM 677 N N . ILE A 1 91 ? -1.022 -30.734 -8.461 1 92.25 91 ILE A N 1
ATOM 678 C CA . ILE A 1 91 ? -1.146 -32.125 -8.023 1 92.25 91 ILE A CA 1
ATOM 679 C C . ILE A 1 91 ? -2.195 -32.219 -6.918 1 92.25 91 ILE A C 1
ATOM 681 O O . ILE A 1 91 ? -3.078 -33.062 -6.965 1 92.25 91 ILE A O 1
ATOM 685 N N . SER A 1 92 ? -2.168 -31.297 -6.039 1 91.06 92 SER A N 1
ATOM 686 C CA . SER A 1 92 ? -2.961 -31.406 -4.82 1 91.06 92 SER A CA 1
ATOM 687 C C . SER A 1 92 ? -4.402 -30.969 -5.059 1 91.06 92 SER A C 1
ATOM 689 O O . SER A 1 92 ? -5.32 -31.453 -4.395 1 91.06 92 SER A O 1
ATOM 691 N N . SER A 1 93 ? -4.676 -30.016 -5.914 1 84.69 93 SER A N 1
ATOM 692 C CA . SER A 1 93 ? -6.008 -29.469 -6.125 1 84.69 93 SER A CA 1
ATOM 693 C C . SER A 1 93 ? -6.762 -30.234 -7.207 1 84.69 93 SER A C 1
ATOM 695 O O . SER A 1 93 ? -7.961 -30.031 -7.398 1 84.69 93 SER A O 1
ATOM 697 N N . LYS A 1 94 ? -6.191 -31.188 -7.836 1 81.75 94 LYS A N 1
ATOM 698 C CA . LYS A 1 94 ? -6.754 -31.906 -8.969 1 81.75 94 LYS A CA 1
ATOM 699 C C . LYS A 1 94 ? -7.293 -30.953 -10.023 1 81.75 94 LYS A C 1
ATOM 701 O O . LYS A 1 94 ? -8.391 -31.141 -10.555 1 81.75 94 LYS A O 1
ATOM 706 N N . GLY A 1 95 ? -6.637 -29.844 -10.133 1 77.69 95 GLY A N 1
ATOM 707 C CA . GLY A 1 95 ? -6.898 -28.891 -11.203 1 77.69 95 GLY A CA 1
ATOM 708 C C . GLY A 1 95 ? -7.992 -27.906 -10.867 1 77.69 95 GLY A C 1
ATOM 709 O O . GLY A 1 95 ? -8.5 -27.203 -11.75 1 77.69 95 GLY A O 1
ATOM 710 N N . SER A 1 96 ? -8.266 -27.672 -9.703 1 86.62 96 SER A N 1
ATOM 711 C CA . SER A 1 96 ? -9.438 -26.875 -9.375 1 86.62 96 SER A CA 1
ATOM 712 C C . SER A 1 96 ? -9.039 -25.547 -8.742 1 86.62 96 SER A C 1
ATOM 714 O O . SER A 1 96 ? -9.875 -24.656 -8.578 1 86.62 96 SER A O 1
ATOM 716 N N . CYS A 1 97 ? -7.781 -25.344 -8.5 1 95.56 97 CYS A N 1
ATOM 717 C CA . CYS A 1 97 ? -7.367 -24.172 -7.727 1 95.56 97 CYS A CA 1
ATOM 718 C C . CYS A 1 97 ? -6.844 -23.078 -8.648 1 95.56 97 CYS A C 1
ATOM 720 O O . CYS A 1 97 ? -6.031 -23.344 -9.531 1 95.56 97 CYS A O 1
ATOM 722 N N . THR A 1 98 ? -7.387 -21.891 -8.484 1 97.56 98 THR A N 1
ATOM 723 C CA . THR A 1 98 ? -6.875 -20.703 -9.164 1 97.56 98 THR A CA 1
ATOM 724 C C . THR A 1 98 ? -5.691 -20.109 -8.406 1 97.56 98 THR A C 1
ATOM 726 O O . THR A 1 98 ? -5.699 -20.062 -7.172 1 97.56 98 THR A O 1
ATOM 729 N N . ILE A 1 99 ? -4.641 -19.719 -9.141 1 98.75 99 ILE A N 1
ATOM 730 C CA . ILE A 1 99 ? -3.48 -19.094 -8.508 1 98.75 99 ILE A CA 1
ATOM 731 C C . ILE A 1 99 ? -3.338 -17.656 -9.008 1 98.75 99 ILE A C 1
ATOM 733 O O . ILE A 1 99 ? -3.266 -17.422 -10.211 1 98.75 99 ILE A O 1
ATOM 737 N N . ASN A 1 100 ? -3.412 -16.688 -8.117 1 98.94 100 ASN A N 1
ATOM 738 C CA . ASN A 1 100 ? -3.008 -15.32 -8.414 1 98.94 100 ASN A CA 1
ATOM 739 C C . ASN A 1 100 ? -1.508 -15.125 -8.211 1 98.94 100 ASN A C 1
ATOM 741 O O . ASN A 1 100 ? -1.016 -15.172 -7.086 1 98.94 100 ASN A O 1
ATOM 745 N N . ILE A 1 101 ? -0.815 -14.93 -9.273 1 98.94 101 ILE A N 1
ATOM 746 C CA . ILE A 1 101 ? 0.629 -14.727 -9.266 1 98.94 101 ILE A CA 1
ATOM 747 C C . ILE A 1 101 ? 0.936 -13.227 -9.328 1 98.94 101 ILE A C 1
ATOM 749 O O . ILE A 1 101 ? 0.818 -12.609 -10.383 1 98.94 101 ILE A O 1
ATOM 753 N N . GLU A 1 102 ? 1.357 -12.656 -8.234 1 98.94 102 GLU A N 1
ATOM 754 C CA . GLU A 1 102 ? 1.704 -11.234 -8.203 1 98.94 102 GLU A CA 1
ATOM 755 C C . GLU A 1 102 ? 3.156 -11.016 -8.617 1 98.94 102 GLU A C 1
ATOM 757 O O . GLU A 1 102 ? 4.078 -11.438 -7.914 1 98.94 102 GLU A O 1
ATOM 762 N N . LEU A 1 103 ? 3.383 -10.344 -9.695 1 98.81 103 LEU A N 1
ATOM 763 C CA . LEU A 1 103 ? 4.715 -9.922 -10.109 1 98.81 103 LEU A CA 1
ATOM 764 C C . LEU A 1 103 ? 5.176 -8.703 -9.312 1 98.81 103 LEU A C 1
ATOM 766 O O . LEU A 1 103 ? 4.68 -7.598 -9.523 1 98.81 103 LEU A O 1
ATOM 770 N N . LYS A 1 104 ? 6.172 -8.906 -8.461 1 97.38 104 LYS A N 1
ATOM 771 C CA . LYS A 1 104 ? 6.637 -7.836 -7.586 1 97.38 104 LYS A CA 1
ATOM 772 C C . LYS A 1 104 ? 8.047 -7.387 -7.957 1 97.38 104 LYS A C 1
ATOM 774 O O . LYS A 1 104 ? 8.375 -6.203 -7.859 1 97.38 104 LYS A O 1
ATOM 779 N N . GLY A 1 105 ? 8.797 -8.281 -8.406 1 96.44 105 GLY A N 1
ATOM 780 C CA . GLY A 1 105 ? 10.242 -8.07 -8.383 1 96.44 105 GLY A CA 1
ATOM 781 C C . GLY A 1 105 ? 10.781 -7.535 -9.695 1 96.44 105 GLY A C 1
ATOM 782 O O . GLY A 1 105 ? 10.18 -7.742 -10.75 1 96.44 105 GLY A O 1
ATOM 783 N N . ILE A 1 106 ? 11.977 -6.914 -9.57 1 97.69 106 ILE A N 1
ATOM 784 C CA . ILE A 1 106 ? 12.734 -6.48 -10.742 1 97.69 106 ILE A CA 1
ATOM 785 C C . ILE A 1 106 ? 13.086 -7.691 -11.602 1 97.69 106 ILE A C 1
ATOM 787 O O . ILE A 1 106 ? 13.539 -8.719 -11.086 1 97.69 106 ILE A O 1
ATOM 791 N N . GLY A 1 107 ? 12.719 -7.617 -12.859 1 97.81 107 GLY A N 1
ATOM 792 C CA . GLY A 1 107 ? 13.172 -8.625 -13.805 1 97.81 107 GLY A CA 1
ATOM 793 C C . GLY A 1 107 ? 12.273 -9.852 -13.852 1 97.81 107 GLY A C 1
ATOM 794 O O . GLY A 1 107 ? 12.602 -10.844 -14.5 1 97.81 107 GLY A O 1
ATOM 795 N N . CYS A 1 108 ? 11.148 -9.852 -13.281 1 98.44 108 CYS A N 1
ATOM 796 C CA . CYS A 1 108 ? 10.352 -11.07 -13.133 1 98.44 108 CYS A CA 1
ATOM 797 C C . CYS A 1 108 ? 9.523 -11.336 -14.383 1 98.44 108 CYS A C 1
ATOM 799 O O . CYS A 1 108 ? 8.992 -12.43 -14.562 1 98.44 108 CYS A O 1
ATOM 801 N N . VAL A 1 109 ? 9.383 -10.359 -15.328 1 98.81 109 VAL A N 1
ATOM 802 C CA . VAL A 1 109 ? 8.453 -10.477 -16.438 1 98.81 109 VAL A CA 1
ATOM 803 C C . VAL A 1 109 ? 8.953 -11.539 -17.422 1 98.81 109 VAL A C 1
ATOM 805 O O . VAL A 1 109 ? 8.219 -12.469 -17.766 1 98.81 109 VAL A O 1
ATOM 808 N N . GLN A 1 110 ? 10.195 -11.453 -17.812 1 98.69 110 GLN A N 1
ATOM 809 C CA . GLN A 1 110 ? 10.719 -12.359 -18.844 1 98.69 110 GLN A CA 1
ATOM 810 C C . GLN A 1 110 ? 10.703 -13.805 -18.359 1 98.69 110 GLN A C 1
ATOM 812 O O . GLN A 1 110 ? 10.258 -14.703 -19.078 1 98.69 110 GLN A O 1
ATOM 817 N N . PRO A 1 111 ? 11.133 -14.031 -17.094 1 98.88 111 PRO A N 1
ATOM 818 C CA . PRO A 1 111 ? 11.031 -15.406 -16.609 1 98.88 111 PRO A CA 1
ATOM 819 C C . PRO A 1 111 ? 9.586 -15.914 -16.562 1 98.88 111 PRO A C 1
ATOM 821 O O . PRO A 1 111 ? 9.344 -17.094 -16.797 1 98.88 111 PRO A O 1
ATOM 824 N N . LEU A 1 112 ? 8.617 -15.086 -16.281 1 98.94 112 LEU A N 1
ATOM 825 C CA . LEU A 1 112 ? 7.227 -15.531 -16.281 1 98.94 112 LEU A CA 1
ATOM 826 C C . LEU A 1 112 ? 6.777 -15.859 -17.703 1 98.94 112 LEU A C 1
ATOM 828 O O . LEU A 1 112 ? 6.074 -16.844 -17.922 1 98.94 112 LEU A O 1
ATOM 832 N N . ILE A 1 113 ? 7.125 -14.977 -18.672 1 98.81 113 ILE A N 1
ATOM 833 C CA . ILE A 1 113 ? 6.762 -15.203 -20.062 1 98.81 113 ILE A CA 1
ATOM 834 C C . ILE A 1 113 ? 7.27 -16.578 -20.516 1 98.81 113 ILE A C 1
ATOM 836 O O . ILE A 1 113 ? 6.586 -17.281 -21.25 1 98.81 113 ILE A O 1
ATOM 840 N N . ALA A 1 114 ? 8.469 -16.953 -20.031 1 98.69 114 ALA A N 1
ATOM 841 C CA . ALA A 1 114 ? 9.039 -18.25 -20.375 1 98.69 114 ALA A CA 1
ATOM 842 C C . ALA A 1 114 ? 8.312 -19.375 -19.656 1 98.69 114 ALA A C 1
ATOM 844 O O . ALA A 1 114 ? 8.07 -20.438 -20.234 1 98.69 114 ALA A O 1
ATOM 845 N N . LEU A 1 115 ? 7.906 -19.188 -18.469 1 98.69 115 LEU A N 1
ATOM 846 C CA . LEU A 1 115 ? 7.344 -20.203 -17.594 1 98.69 115 LEU A CA 1
ATOM 847 C C . LEU A 1 115 ? 5.871 -20.453 -17.922 1 98.69 115 LEU A C 1
ATOM 849 O O . LEU A 1 115 ? 5.387 -21.578 -17.797 1 98.69 115 LEU A O 1
ATOM 853 N N . TYR A 1 116 ? 5.148 -19.453 -18.391 1 98.62 116 TYR A N 1
ATOM 854 C CA . TYR A 1 116 ? 3.695 -19.438 -18.516 1 98.62 116 TYR A CA 1
ATOM 855 C C . TYR A 1 116 ? 3.205 -20.547 -19.438 1 98.62 116 TYR A C 1
ATOM 857 O O . TYR A 1 116 ? 2.379 -21.375 -19.047 1 98.62 116 TYR A O 1
ATOM 865 N N . PRO A 1 117 ? 3.764 -20.688 -2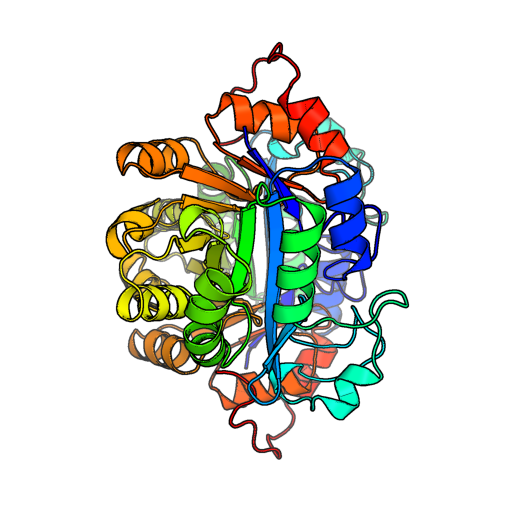0.641 1 98.5 117 PRO A N 1
ATOM 866 C CA . PRO A 1 117 ? 3.307 -21.781 -21.5 1 98.5 117 PRO A CA 1
ATOM 867 C C . PRO A 1 117 ? 3.623 -23.156 -20.938 1 98.5 117 PRO A C 1
ATOM 869 O O . PRO A 1 117 ? 2.875 -24.109 -21.156 1 98.5 117 PRO A O 1
ATOM 872 N N . GLN A 1 118 ? 4.723 -23.25 -20.172 1 98.38 118 GLN A N 1
ATOM 873 C CA . GLN A 1 118 ? 5.094 -24.531 -19.562 1 98.38 118 GLN A CA 1
ATOM 874 C C . GLN A 1 118 ? 4.082 -24.938 -18.5 1 98.38 118 GLN A C 1
ATOM 876 O O . GLN A 1 118 ? 3.74 -26.125 -18.375 1 98.38 118 GLN A O 1
ATOM 881 N N . ALA A 1 119 ? 3.627 -23.969 -17.719 1 97.56 119 ALA A N 1
ATOM 882 C CA . ALA A 1 119 ? 2.631 -24.25 -16.688 1 97.56 119 ALA A CA 1
ATOM 883 C C . ALA A 1 119 ? 1.331 -24.766 -17.297 1 97.56 119 ALA A C 1
ATOM 885 O O . ALA A 1 119 ? 0.699 -25.672 -16.766 1 97.56 119 ALA A O 1
ATOM 886 N N . LEU A 1 120 ? 0.926 -24.172 -18.422 1 96.88 120 LEU A N 1
ATOM 887 C CA . LEU A 1 120 ? -0.29 -24.594 -19.125 1 96.88 120 LEU A CA 1
ATOM 888 C C . LEU A 1 120 ? -0.135 -26 -19.703 1 96.88 120 LEU A C 1
ATOM 890 O O . LEU A 1 120 ? -1.027 -26.828 -19.547 1 96.88 120 LEU A O 1
ATOM 894 N N . GLU A 1 121 ? 1.005 -26.234 -20.219 1 97.38 121 GLU A N 1
ATOM 895 C CA . GLU A 1 121 ? 1.213 -27.469 -20.969 1 97.38 121 GLU A CA 1
ATOM 896 C C . GLU A 1 121 ? 1.582 -28.609 -20.031 1 97.38 121 GLU A C 1
ATOM 898 O O . GLU A 1 121 ? 1.047 -29.719 -20.156 1 97.38 121 GLU A O 1
ATOM 903 N N . GLN A 1 122 ? 2.441 -28.359 -19.094 1 97.19 122 GLN A N 1
ATOM 904 C CA . GLN A 1 122 ? 3.037 -29.438 -18.328 1 97.19 122 GLN A CA 1
ATOM 905 C C . GLN A 1 122 ? 2.275 -29.672 -17.016 1 97.19 122 GLN A C 1
ATOM 907 O O . GLN A 1 122 ? 2.291 -30.766 -16.469 1 97.19 122 GLN A O 1
ATOM 912 N N . LEU A 1 123 ? 1.638 -28.625 -16.516 1 96.56 123 LEU A N 1
ATOM 913 C CA . LEU A 1 123 ? 0.976 -28.75 -15.211 1 96.56 123 LEU A CA 1
ATOM 914 C C . LEU A 1 123 ? -0.539 -28.688 -15.367 1 96.56 123 LEU A C 1
ATOM 916 O O . LEU A 1 123 ? -1.271 -28.734 -14.375 1 96.56 123 LEU A O 1
ATOM 920 N N . ASN A 1 124 ? -1.042 -28.5 -16.547 1 94.69 124 ASN A N 1
ATOM 921 C CA . ASN A 1 124 ? -2.447 -28.578 -16.938 1 94.69 124 ASN A CA 1
ATOM 922 C C . ASN A 1 124 ? -3.258 -27.438 -16.328 1 94.69 124 ASN A C 1
ATOM 924 O O . ASN A 1 124 ? -4.418 -27.625 -15.961 1 94.69 124 ASN A O 1
ATOM 928 N N . PHE A 1 125 ? -2.656 -26.359 -16.078 1 96.44 125 PHE A N 1
ATOM 929 C CA . PHE A 1 125 ? -3.404 -25.141 -15.742 1 96.44 125 PHE A CA 1
ATOM 930 C C . PHE A 1 125 ? -4.09 -24.578 -16.984 1 96.44 125 PHE A C 1
ATOM 932 O O . PHE A 1 125 ? -3.553 -24.656 -18.094 1 96.44 125 PHE A O 1
ATOM 939 N N . THR A 1 126 ? -5.301 -24.078 -16.828 1 95.94 126 THR A N 1
ATOM 940 C CA . THR A 1 126 ? -5.902 -23.25 -17.859 1 95.94 126 THR A CA 1
ATOM 941 C C . THR A 1 126 ? -5.512 -21.797 -17.688 1 95.94 126 THR A C 1
ATOM 943 O O . THR A 1 126 ? -5.129 -21.375 -16.594 1 95.94 126 THR A O 1
ATOM 946 N N . PRO A 1 127 ? -5.574 -21 -18.734 1 96.62 127 PRO A N 1
ATOM 947 C CA . PRO A 1 127 ? -5.293 -19.578 -18.594 1 96.62 127 PRO A CA 1
ATOM 948 C C . PRO A 1 127 ? -6.141 -18.922 -17.5 1 96.62 127 PRO A C 1
ATOM 950 O O . PRO A 1 127 ? -5.641 -18.078 -16.75 1 96.62 127 PRO A O 1
ATOM 953 N N . GLU A 1 128 ? -7.352 -19.312 -17.344 1 96.25 128 GLU A N 1
ATOM 954 C CA . GLU A 1 128 ? -8.273 -18.719 -16.375 1 96.25 128 GLU A CA 1
ATOM 955 C C . GLU A 1 128 ? -7.863 -19.047 -14.945 1 96.25 128 GLU A C 1
ATOM 957 O O . GLU A 1 128 ? -8.266 -18.359 -14.008 1 96.25 128 GLU A O 1
ATOM 962 N N . GLN A 1 129 ? -7.086 -20.047 -14.789 1 97.31 129 GLN A N 1
ATOM 963 C CA . GLN A 1 129 ? -6.656 -20.469 -13.453 1 97.31 129 GLN A CA 1
ATOM 964 C C . GLN A 1 129 ? -5.41 -19.703 -13.016 1 97.31 129 GLN A C 1
ATOM 966 O O . GLN A 1 129 ? -5.012 -19.781 -11.852 1 97.31 129 GLN A O 1
ATOM 971 N N . LEU A 1 130 ? -4.777 -19.047 -13.922 1 98.56 130 LEU A N 1
ATOM 972 C CA . LEU A 1 130 ? -3.582 -18.281 -13.617 1 98.56 130 LEU A CA 1
ATOM 973 C C . LEU A 1 130 ? -3.844 -16.781 -13.781 1 98.56 130 LEU A C 1
ATOM 975 O O . LEU A 1 130 ? -3.812 -16.266 -14.906 1 98.56 130 LEU A O 1
ATOM 979 N N . LEU A 1 131 ? -4.125 -16.156 -12.688 1 98.88 131 LEU A N 1
ATOM 980 C CA . LEU A 1 131 ? -4.309 -14.711 -12.656 1 98.88 131 LEU A CA 1
ATOM 981 C C . LEU A 1 131 ? -2.988 -14 -12.375 1 98.88 131 LEU A C 1
ATOM 983 O O . LEU A 1 131 ? -2.383 -14.203 -11.32 1 98.88 131 LEU A O 1
ATOM 987 N N . ILE A 1 132 ? -2.516 -13.188 -13.328 1 98.94 132 ILE A N 1
ATOM 988 C CA . ILE A 1 132 ? -1.267 -12.453 -13.156 1 98.94 132 ILE A CA 1
ATOM 989 C C . ILE A 1 132 ? -1.564 -11.031 -12.688 1 98.94 132 ILE A C 1
ATOM 991 O O . ILE A 1 132 ? -2.232 -10.266 -13.383 1 98.94 132 ILE A O 1
ATOM 995 N N . SER A 1 133 ? -1.109 -10.648 -11.508 1 98.94 133 SER A N 1
ATOM 996 C CA . SER A 1 133 ? -1.361 -9.32 -10.961 1 98.94 133 SER A CA 1
ATOM 997 C C . SER A 1 133 ? -0.058 -8.578 -10.68 1 98.94 133 SER A C 1
ATOM 999 O O . SER A 1 133 ? 1.014 -9.188 -10.656 1 98.94 133 SER A O 1
ATOM 1001 N N . SER A 1 134 ? -0.179 -7.281 -10.578 1 98.94 134 SER A N 1
ATOM 1002 C CA . SER A 1 134 ? 1.013 -6.504 -10.258 1 98.94 134 SER A CA 1
ATOM 1003 C C . SER A 1 134 ? 0.654 -5.059 -9.914 1 98.94 134 SER A C 1
ATOM 1005 O O . SER A 1 134 ? -0.29 -4.5 -10.477 1 98.94 134 SER A O 1
ATOM 1007 N N . PHE A 1 135 ? 1.431 -4.465 -9.023 1 98.88 135 PHE A N 1
ATOM 1008 C CA . PHE A 1 135 ? 1.411 -3.027 -8.797 1 98.88 135 PHE A CA 1
ATOM 1009 C C . PHE A 1 135 ? 2.184 -2.293 -9.883 1 98.88 135 PHE A C 1
ATOM 1011 O O . PHE A 1 135 ? 2.059 -1.074 -10.023 1 98.88 135 PHE A O 1
ATOM 1018 N N . ASN A 1 136 ? 3.092 -2.996 -10.5 1 98.81 136 ASN A N 1
ATOM 1019 C CA . ASN A 1 136 ? 3.809 -2.469 -11.656 1 98.81 136 ASN A CA 1
ATOM 1020 C C . ASN A 1 136 ? 3.041 -2.715 -12.953 1 98.81 136 ASN A C 1
ATOM 1022 O O . ASN A 1 136 ? 3.221 -3.748 -13.594 1 98.81 136 ASN A O 1
ATOM 1026 N N . HIS A 1 137 ? 2.205 -1.758 -13.391 1 98.94 137 HIS A N 1
ATOM 1027 C CA . HIS A 1 137 ? 1.246 -1.956 -14.469 1 98.94 137 HIS A CA 1
ATOM 1028 C C . HIS A 1 137 ? 1.954 -2.164 -15.805 1 98.94 137 HIS A C 1
ATOM 1030 O O . HIS A 1 137 ? 1.462 -2.896 -16.672 1 98.94 137 HIS A O 1
ATOM 1036 N N . PRO A 1 138 ? 3.127 -1.583 -16.031 1 98.88 138 PRO A N 1
ATOM 1037 C CA . PRO A 1 138 ? 3.873 -1.915 -17.25 1 98.88 138 PRO A CA 1
ATOM 1038 C C . PRO A 1 138 ? 4.195 -3.404 -17.359 1 98.88 138 PRO A C 1
ATOM 1040 O O . PRO A 1 138 ? 4.25 -3.949 -18.469 1 98.88 138 PRO A O 1
ATOM 1043 N N . TYR A 1 139 ? 4.445 -4.09 -16.203 1 98.88 139 TYR A N 1
ATOM 1044 C CA . TYR A 1 139 ? 4.668 -5.531 -16.219 1 98.88 139 TYR A CA 1
ATOM 1045 C C . TYR A 1 139 ? 3.465 -6.258 -16.812 1 98.88 139 TYR A C 1
ATOM 1047 O O . TYR A 1 139 ? 3.623 -7.16 -17.641 1 98.88 139 TYR A O 1
ATOM 1055 N N . LEU A 1 140 ? 2.295 -5.852 -16.453 1 98.94 140 LEU A N 1
ATOM 1056 C CA . LEU A 1 140 ? 1.071 -6.477 -16.938 1 98.94 140 LEU A CA 1
ATOM 1057 C C . LEU A 1 140 ? 0.891 -6.223 -18.438 1 98.94 140 LEU A C 1
ATOM 1059 O O . LEU A 1 140 ? 0.455 -7.109 -19.172 1 98.94 140 LEU A O 1
ATOM 1063 N N . ALA A 1 141 ? 1.203 -5.004 -18.828 1 98.88 141 ALA A N 1
ATOM 1064 C CA . ALA A 1 141 ? 1.135 -4.688 -20.25 1 98.88 141 ALA A CA 1
ATOM 1065 C C . ALA A 1 141 ? 2.047 -5.609 -21.062 1 98.88 141 ALA A C 1
ATOM 1067 O O . ALA A 1 141 ? 1.662 -6.09 -22.125 1 98.88 141 ALA A O 1
ATOM 1068 N N . GLN A 1 142 ? 3.225 -5.84 -20.547 1 98.81 142 GLN A N 1
ATOM 1069 C CA . GLN A 1 142 ? 4.172 -6.719 -21.219 1 98.81 142 GLN A CA 1
ATOM 1070 C C . GLN A 1 142 ? 3.646 -8.148 -21.297 1 98.81 142 GLN A C 1
ATOM 1072 O O . GLN A 1 142 ? 3.791 -8.82 -22.312 1 98.81 142 GLN A O 1
ATOM 1077 N N . ILE A 1 143 ? 3.068 -8.625 -20.203 1 98.88 143 ILE A N 1
ATOM 1078 C CA . ILE A 1 143 ? 2.49 -9.961 -20.172 1 98.88 143 ILE A CA 1
ATOM 1079 C C . ILE A 1 143 ? 1.395 -10.062 -21.234 1 98.88 143 ILE A C 1
ATOM 1081 O O . ILE A 1 143 ? 1.348 -11.039 -22 1 98.88 143 ILE A O 1
ATOM 1085 N N . LYS A 1 144 ? 0.505 -9.078 -21.344 1 98.56 144 LYS A N 1
ATOM 1086 C CA . LYS A 1 144 ? -0.593 -9.062 -22.297 1 98.56 144 LYS A CA 1
ATOM 1087 C C . LYS A 1 144 ? -0.068 -9.031 -23.734 1 98.56 144 LYS A C 1
ATOM 1089 O O . LYS A 1 144 ? -0.656 -9.641 -24.641 1 98.56 144 LYS A O 1
ATOM 1094 N N . GLN A 1 145 ? 0.965 -8.281 -23.906 1 98.38 145 GLN A N 1
ATOM 1095 C CA . GLN A 1 145 ? 1.576 -8.227 -25.234 1 98.38 145 GLN A CA 1
ATOM 1096 C C . GLN A 1 145 ? 2.062 -9.609 -25.672 1 98.38 145 GLN A C 1
ATOM 1098 O O . GLN A 1 145 ? 1.901 -9.984 -26.844 1 98.38 145 GLN A O 1
ATOM 1103 N N . SER A 1 146 ? 2.652 -10.336 -24.781 1 98.44 146 SER A N 1
ATOM 1104 C CA . SER A 1 146 ? 3.191 -11.656 -25.078 1 98.44 146 SER A CA 1
ATOM 1105 C C . SER A 1 146 ? 2.084 -12.703 -25.141 1 98.44 146 SER A C 1
ATOM 1107 O O . SER A 1 146 ? 2.174 -13.664 -25.922 1 98.44 146 SER A O 1
ATOM 1109 N N . PHE A 1 147 ? 1.079 -12.562 -24.297 1 98.44 147 PHE A N 1
ATOM 1110 C CA . PHE A 1 147 ? -0.053 -13.477 -24.219 1 98.44 147 PHE A CA 1
ATOM 1111 C C . PHE A 1 147 ? -1.368 -12.711 -24.156 1 98.44 147 PHE A C 1
ATOM 1113 O O . PHE A 1 147 ? -1.918 -12.477 -23.078 1 98.44 147 PHE A O 1
ATOM 1120 N N . PRO A 1 148 ? -1.955 -12.406 -25.25 1 97.12 148 PRO A N 1
ATOM 1121 C CA . PRO A 1 148 ? -3.162 -11.586 -25.297 1 97.12 148 PRO A CA 1
ATOM 1122 C C . PRO A 1 148 ? -4.324 -12.188 -24.531 1 97.12 148 PRO A C 1
ATOM 1124 O O . PRO A 1 148 ? -5.207 -11.469 -24.047 1 97.12 148 PRO A O 1
ATOM 1127 N N . HIS A 1 149 ? -4.297 -13.461 -24.312 1 96.06 149 HIS A N 1
ATOM 1128 C CA . HIS A 1 149 ? -5.418 -14.117 -23.641 1 96.06 149 HIS A CA 1
ATOM 1129 C C . HIS A 1 149 ? -5.121 -14.344 -22.172 1 96.06 149 HIS A C 1
ATOM 1131 O O . HIS A 1 149 ? -5.957 -14.883 -21.438 1 96.06 149 HIS A O 1
ATOM 1137 N N . ALA A 1 150 ? -3.93 -13.984 -21.719 1 98.38 150 ALA A N 1
ATOM 1138 C CA . ALA A 1 150 ? -3.604 -14.102 -20.297 1 98.38 150 ALA A CA 1
ATOM 1139 C C . ALA A 1 150 ? -4.57 -13.289 -19.438 1 98.38 150 ALA A C 1
ATOM 1141 O O . ALA A 1 150 ? -4.992 -12.203 -19.844 1 98.38 150 ALA A O 1
ATOM 1142 N N . VAL A 1 151 ? -4.945 -13.812 -18.312 1 98.69 151 VAL A N 1
ATOM 1143 C CA . VAL A 1 151 ? -5.812 -13.148 -17.344 1 98.69 151 VAL A CA 1
ATOM 1144 C C . VAL A 1 151 ? -4.977 -12.305 -16.391 1 98.69 151 VAL A C 1
ATOM 1146 O O . VAL A 1 151 ? -4.094 -12.82 -15.695 1 98.69 151 VAL A O 1
ATOM 1149 N N . ILE A 1 152 ? -5.23 -10.969 -16.422 1 98.94 152 ILE A N 1
ATOM 1150 C CA . ILE A 1 152 ? -4.383 -10.094 -15.609 1 98.94 152 ILE A CA 1
ATOM 1151 C C . ILE A 1 152 ? -5.25 -9.242 -14.688 1 98.94 152 ILE A C 1
ATOM 1153 O O . ILE A 1 152 ? -6.453 -9.102 -14.906 1 98.94 152 ILE A O 1
ATOM 1157 N N . ALA A 1 153 ? -4.602 -8.719 -13.633 1 98.94 153 ALA A N 1
ATOM 1158 C CA . ALA A 1 153 ? -5.262 -7.875 -12.648 1 98.94 153 ALA A CA 1
ATOM 1159 C C . ALA A 1 153 ? -4.328 -6.777 -12.148 1 98.94 153 ALA A C 1
ATOM 1161 O O . ALA A 1 153 ? -3.395 -7.043 -11.391 1 98.94 153 ALA A O 1
ATOM 1162 N N . PRO A 1 154 ? -4.559 -5.516 -12.594 1 98.94 154 PRO A N 1
ATOM 1163 C CA . PRO A 1 154 ? -3.812 -4.438 -11.945 1 98.94 154 PRO A CA 1
ATOM 1164 C C . PRO A 1 154 ? -4.156 -4.285 -10.461 1 98.94 154 PRO A C 1
ATOM 1166 O O . PRO A 1 154 ? -5.328 -4.383 -10.086 1 98.94 154 PRO A O 1
ATOM 1169 N N . LEU A 1 155 ? -3.121 -4.121 -9.68 1 98.94 155 LEU A N 1
ATOM 1170 C CA . LEU A 1 155 ? -3.279 -3.83 -8.266 1 98.94 155 LEU A CA 1
ATOM 1171 C C . LEU A 1 155 ? -3.285 -2.326 -8.016 1 98.94 155 LEU A C 1
ATOM 1173 O O . LEU A 1 155 ? -2.5 -1.589 -8.617 1 98.94 155 LEU A O 1
ATOM 1177 N N . LEU A 1 156 ? -4.168 -1.884 -7.164 1 98.81 156 LEU A N 1
ATOM 1178 C CA . LEU A 1 156 ? -4.227 -0.494 -6.723 1 98.81 156 LEU A CA 1
ATOM 1179 C C . LEU A 1 156 ? -4.281 -0.408 -5.203 1 98.81 156 LEU A C 1
ATOM 1181 O O . LEU A 1 156 ? -4.996 -1.18 -4.559 1 98.81 156 LEU A O 1
ATOM 1185 N N . ALA A 1 157 ? -3.508 0.556 -4.668 1 98.62 157 ALA A N 1
ATOM 1186 C CA . ALA A 1 157 ? -3.545 0.81 -3.23 1 98.62 157 ALA A CA 1
ATOM 1187 C C . ALA A 1 157 ? -4.27 2.117 -2.924 1 98.62 157 ALA A C 1
ATOM 1189 O O . ALA A 1 157 ? -4.297 2.564 -1.775 1 98.62 157 ALA A O 1
ATOM 1190 N N . GLY A 1 158 ? -4.715 2.826 -3.879 1 98.56 158 GLY A N 1
ATOM 1191 C CA . GLY A 1 158 ? -5.473 4.066 -3.787 1 98.56 158 GLY A CA 1
ATOM 1192 C C . GLY A 1 158 ? -6.641 4.121 -4.754 1 98.56 158 GLY A C 1
ATOM 1193 O O . GLY A 1 158 ? -6.898 3.164 -5.484 1 98.56 158 GLY A O 1
ATOM 1194 N N . ILE A 1 159 ? -7.359 5.207 -4.695 1 98.75 159 ILE A N 1
ATOM 1195 C CA . ILE A 1 159 ? -8.453 5.461 -5.625 1 98.75 159 ILE A CA 1
ATOM 1196 C C . ILE A 1 159 ? -8.031 6.516 -6.645 1 98.75 159 ILE A C 1
ATOM 1198 O O . ILE A 1 159 ? -7.91 7.699 -6.309 1 98.75 159 ILE A O 1
ATOM 1202 N N . PRO A 1 160 ? -7.828 6.074 -7.875 1 98.62 160 PRO A N 1
ATOM 1203 C CA . PRO A 1 160 ? -7.453 7.027 -8.922 1 98.62 160 PRO A CA 1
ATOM 1204 C C . PRO A 1 160 ? -8.594 7.969 -9.305 1 98.62 160 PRO A C 1
ATOM 1206 O O . PRO A 1 160 ? -9.766 7.641 -9.086 1 98.62 160 PRO A O 1
ATOM 1209 N N . LEU A 1 161 ? -8.227 9.062 -9.938 1 98.19 161 LEU A N 1
ATOM 1210 C CA . LEU A 1 161 ? -9.219 10.023 -10.414 1 98.19 161 LEU A CA 1
ATOM 1211 C C . LEU A 1 161 ? -10.133 9.391 -11.453 1 98.19 161 LEU A C 1
ATOM 1213 O O . LEU A 1 161 ? -11.32 9.711 -11.523 1 98.19 161 LEU A O 1
ATOM 1217 N N . ASP A 1 162 ? -9.57 8.461 -12.172 1 98.31 162 ASP A N 1
ATOM 1218 C CA . ASP A 1 162 ? -10.328 7.875 -13.273 1 98.31 162 ASP A CA 1
ATOM 1219 C C . ASP A 1 162 ? -10.828 6.48 -12.922 1 98.31 162 ASP A C 1
ATOM 1221 O O . ASP A 1 162 ? -11.18 5.695 -13.805 1 98.31 162 ASP A O 1
ATOM 1225 N N . LEU A 1 163 ? -10.812 6.168 -11.68 1 98.56 163 LEU A N 1
ATOM 1226 C CA . LEU A 1 163 ? -11.406 4.961 -11.109 1 98.56 163 LEU A CA 1
ATOM 1227 C C . LEU A 1 163 ? -10.82 3.711 -11.766 1 98.56 16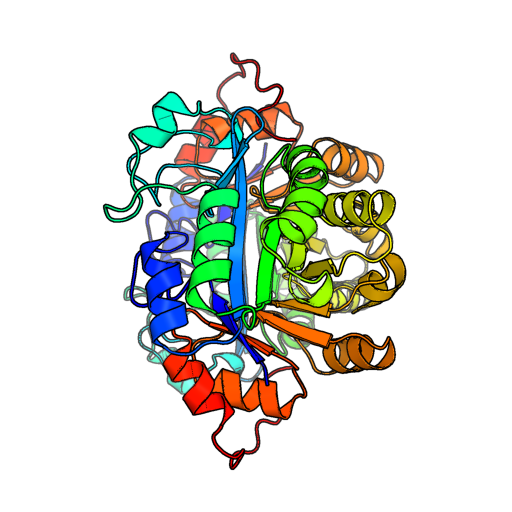3 LEU A C 1
ATOM 1229 O O . LEU A 1 163 ? -9.617 3.467 -11.688 1 98.56 163 LEU A O 1
ATOM 1233 N N . ALA A 1 164 ? -11.641 2.902 -12.398 1 98.75 164 ALA A N 1
ATOM 1234 C CA . ALA A 1 164 ? -11.203 1.594 -12.875 1 98.75 164 ALA A CA 1
ATOM 1235 C C . ALA A 1 164 ? -10.805 1.656 -14.352 1 98.75 164 ALA A C 1
ATOM 1237 O O . ALA A 1 164 ? -10.758 0.629 -15.031 1 98.75 164 ALA A O 1
ATOM 1238 N N . THR A 1 165 ? -10.438 2.818 -14.883 1 98.75 165 THR A N 1
ATOM 1239 C CA . THR A 1 165 ? -10.109 2.992 -16.297 1 98.75 165 THR A CA 1
ATOM 1240 C C . THR A 1 165 ? -8.961 2.064 -16.703 1 98.75 165 THR A C 1
ATOM 1242 O O . THR A 1 165 ? -8.938 1.564 -17.828 1 98.75 165 THR A O 1
ATOM 1245 N N . ILE A 1 166 ? -8.062 1.764 -15.852 1 98.75 166 ILE A N 1
ATOM 1246 C CA . ILE A 1 166 ? -6.898 0.933 -16.125 1 98.75 166 ILE A CA 1
ATOM 1247 C C . ILE A 1 166 ? -7.348 -0.455 -16.578 1 98.75 166 ILE A C 1
ATOM 1249 O O . ILE A 1 166 ? -6.652 -1.118 -17.344 1 98.75 166 ILE A O 1
ATOM 1253 N N . MET A 1 167 ? -8.492 -0.92 -16.109 1 98.69 167 MET A N 1
ATOM 1254 C CA . MET A 1 167 ? -9.023 -2.221 -16.516 1 98.69 167 MET A CA 1
ATOM 1255 C C . MET A 1 167 ? -9.258 -2.27 -18.016 1 98.69 167 MET A C 1
ATOM 1257 O O . MET A 1 167 ? -8.922 -3.262 -18.672 1 98.69 167 MET A O 1
ATOM 1261 N N . THR A 1 168 ? -9.828 -1.2 -18.5 1 98.69 168 THR A N 1
ATOM 1262 C CA . THR A 1 168 ? -10.07 -1.124 -19.938 1 98.69 168 THR A CA 1
ATOM 1263 C C . THR A 1 168 ? -8.758 -1.007 -20.703 1 98.69 168 THR A C 1
ATOM 1265 O O . THR A 1 168 ? -8.547 -1.7 -21.703 1 98.69 168 THR A O 1
ATOM 1268 N N . THR A 1 169 ? -7.875 -0.132 -20.203 1 98.56 169 THR A N 1
ATOM 1269 C CA . THR A 1 169 ? -6.609 0.116 -20.891 1 98.56 169 THR A CA 1
ATOM 1270 C C . THR A 1 169 ? -5.816 -1.178 -21.047 1 98.56 169 THR A C 1
ATOM 1272 O O . THR A 1 169 ? -5.188 -1.407 -22.078 1 98.56 169 THR A O 1
ATOM 1275 N N . LEU A 1 170 ? -5.859 -2.078 -20.078 1 98.69 170 LEU A N 1
ATOM 1276 C CA . LEU A 1 170 ? -5.039 -3.283 -20.078 1 98.69 170 LEU A CA 1
ATOM 1277 C C . LEU A 1 170 ? -5.859 -4.5 -20.484 1 98.69 170 LEU A C 1
ATOM 1279 O O . LEU A 1 170 ? -5.34 -5.617 -20.531 1 98.69 170 LEU A O 1
ATOM 1283 N N . ASN A 1 171 ? -7.16 -4.32 -20.75 1 98.44 171 ASN A N 1
ATOM 1284 C CA . ASN A 1 171 ? -8.055 -5.453 -20.969 1 98.44 171 ASN A CA 1
ATOM 1285 C C . ASN A 1 171 ? -7.945 -6.473 -19.828 1 98.44 171 ASN A C 1
ATOM 1287 O O . ASN A 1 171 ? -7.695 -7.656 -20.078 1 98.44 171 ASN A O 1
ATOM 1291 N N . ALA A 1 172 ? -8.133 -5.965 -18.625 1 98.81 172 ALA A N 1
ATOM 1292 C CA . ALA A 1 172 ? -7.902 -6.746 -17.422 1 98.81 172 ALA A CA 1
ATOM 1293 C C . ALA A 1 172 ? -9.148 -7.551 -17.047 1 98.81 172 ALA A C 1
ATOM 1295 O O . ALA A 1 172 ? -10.266 -7.152 -17.359 1 98.81 172 ALA A O 1
ATOM 1296 N N . TYR A 1 173 ? -8.93 -8.688 -16.438 1 98.88 173 TYR A N 1
ATOM 1297 C CA . TYR A 1 173 ? -9.992 -9.547 -15.93 1 98.88 173 TYR A CA 1
ATOM 1298 C C . TYR A 1 173 ? -10.586 -8.984 -14.641 1 98.88 173 TYR A C 1
ATOM 1300 O O . TYR A 1 173 ? -11.805 -8.992 -14.461 1 98.88 173 TYR A O 1
ATOM 1308 N N . SER A 1 174 ? -9.75 -8.477 -13.805 1 98.94 174 SER A N 1
ATOM 1309 C CA . SER A 1 174 ? -10.148 -7.906 -12.523 1 98.94 174 SER A CA 1
ATOM 1310 C C . SER A 1 174 ? -9.266 -6.723 -12.141 1 98.94 174 SER A C 1
ATOM 1312 O O . SER A 1 174 ? -8.234 -6.484 -12.773 1 98.94 174 SER A O 1
ATOM 1314 N N . ILE A 1 175 ? -9.75 -5.984 -11.258 1 98.94 175 ILE A N 1
ATOM 1315 C CA . ILE A 1 175 ? -8.945 -5.012 -10.523 1 98.94 175 ILE A CA 1
ATOM 1316 C C . ILE A 1 175 ? -8.883 -5.41 -9.047 1 98.94 175 ILE A C 1
ATOM 1318 O O . ILE A 1 175 ? -9.891 -5.832 -8.469 1 98.94 175 ILE A O 1
ATOM 1322 N N . ASN A 1 176 ? -7.691 -5.43 -8.5 1 98.94 176 ASN A N 1
ATOM 1323 C CA . ASN A 1 176 ? -7.488 -5.785 -7.098 1 98.94 176 ASN A CA 1
ATOM 1324 C C . ASN A 1 176 ? -7.199 -4.559 -6.238 1 98.94 176 ASN A C 1
ATOM 1326 O O . ASN A 1 176 ? -6.219 -3.85 -6.473 1 98.94 176 ASN A O 1
ATOM 1330 N N . LEU A 1 177 ? -8.039 -4.359 -5.258 1 98.94 177 LEU A N 1
ATOM 1331 C CA . LEU A 1 177 ? -8.047 -3.088 -4.539 1 98.94 177 LEU A CA 1
ATOM 1332 C C . LEU A 1 177 ? -7.684 -3.287 -3.074 1 98.94 177 LEU A C 1
ATOM 1334 O O . LEU A 1 177 ? -7.945 -4.348 -2.502 1 98.94 177 LEU A O 1
ATOM 1338 N N . ASP A 1 178 ? -7.137 -2.252 -2.525 1 98.81 178 ASP A N 1
ATOM 1339 C CA . ASP A 1 178 ? -6.816 -2.213 -1.102 1 98.81 178 ASP A CA 1
ATOM 1340 C C . ASP A 1 178 ? -8.07 -1.965 -0.262 1 98.81 178 ASP A C 1
ATOM 1342 O O . ASP A 1 178 ? -8.812 -1.02 -0.519 1 98.81 178 ASP A O 1
ATOM 1346 N N . VAL A 1 179 ? -8.258 -2.717 0.77 1 98.69 179 VAL A N 1
ATOM 1347 C CA . VAL A 1 179 ? -9.422 -2.592 1.635 1 98.69 179 VAL A CA 1
ATOM 1348 C C . VAL A 1 179 ? -9.438 -1.211 2.285 1 98.69 179 VAL A C 1
ATOM 1350 O O . VAL A 1 179 ? -10.5 -0.702 2.648 1 98.69 179 VAL A O 1
ATOM 1353 N N . GLY A 1 180 ? -8.305 -0.564 2.4 1 97.94 180 GLY A N 1
ATOM 1354 C CA . GLY A 1 180 ? -8.203 0.753 3.006 1 97.94 180 GLY A CA 1
ATOM 1355 C C . GLY A 1 180 ? -8.625 1.874 2.074 1 97.94 180 GLY A C 1
ATOM 1356 O O . GLY A 1 180 ? -8.859 3 2.518 1 97.94 180 GLY A O 1
ATOM 1357 N N . PHE A 1 181 ? -8.711 1.599 0.77 1 98.12 181 PHE A N 1
ATOM 1358 C CA . PHE A 1 181 ? -9.062 2.596 -0.236 1 98.12 181 PHE A CA 1
ATOM 1359 C C . PHE A 1 181 ? -9.984 1.999 -1.29 1 98.12 181 PHE A C 1
ATOM 1361 O O . PHE A 1 181 ? -9.539 1.624 -2.375 1 98.12 181 PHE A O 1
ATOM 1368 N N . ILE A 1 182 ? -11.227 1.938 -1.003 1 98.44 182 ILE A N 1
ATOM 1369 C CA . ILE A 1 182 ? -12.289 1.436 -1.873 1 98.44 182 ILE A CA 1
ATOM 1370 C C . ILE A 1 182 ? -13.57 2.23 -1.638 1 98.44 182 ILE A C 1
ATOM 1372 O O . ILE A 1 182 ? 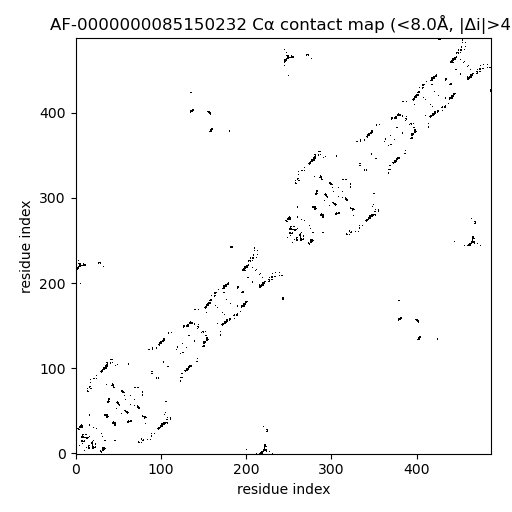-13.836 2.67 -0.517 1 98.44 182 ILE A O 1
ATOM 1376 N N . ASN A 1 183 ? -14.281 2.463 -2.672 1 98.44 183 ASN A N 1
ATOM 1377 C CA . ASN A 1 183 ? -15.609 3.051 -2.576 1 98.44 183 ASN A CA 1
ATOM 1378 C C . ASN A 1 183 ? -16.562 2.449 -3.605 1 98.44 183 ASN A C 1
ATOM 1380 O O . ASN A 1 183 ? -16.141 1.666 -4.461 1 98.44 183 ASN A O 1
ATOM 1384 N N . GLN A 1 184 ? -17.844 2.711 -3.439 1 98.56 184 GLN A N 1
ATOM 1385 C CA . GLN A 1 184 ? -18.844 2.125 -4.324 1 98.56 184 GLN A CA 1
ATOM 1386 C C . GLN A 1 184 ? -18.609 2.525 -5.773 1 98.56 184 GLN A C 1
ATOM 1388 O O . GLN A 1 184 ? -18.844 1.733 -6.691 1 98.56 184 GLN A O 1
ATOM 1393 N N . ALA A 1 185 ? -18.156 3.725 -6 1 98.69 185 ALA A N 1
ATOM 1394 C CA . ALA A 1 185 ? -17.969 4.246 -7.352 1 98.69 185 ALA A CA 1
ATOM 1395 C C . ALA A 1 185 ? -16.969 3.391 -8.133 1 98.69 185 ALA A C 1
ATOM 1397 O O . ALA A 1 185 ? -17.219 3.061 -9.297 1 98.69 185 ALA A O 1
ATOM 1398 N N . ILE A 1 186 ? -15.844 3.025 -7.562 1 98.88 186 ILE A N 1
ATOM 1399 C CA . ILE A 1 186 ? -14.828 2.27 -8.297 1 98.88 186 ILE A CA 1
ATOM 1400 C C . ILE A 1 186 ? -15.32 0.839 -8.516 1 98.88 186 ILE A C 1
ATOM 1402 O O . ILE A 1 186 ? -15.031 0.232 -9.547 1 98.88 186 ILE A O 1
ATOM 1406 N N . VAL A 1 187 ? -16.062 0.263 -7.574 1 98.88 187 VAL A N 1
ATOM 1407 C CA . VAL A 1 187 ? -16.641 -1.067 -7.734 1 98.88 187 VAL A CA 1
ATOM 1408 C C . VAL A 1 187 ? -17.625 -1.07 -8.906 1 98.88 187 VAL A C 1
ATOM 1410 O O . VAL A 1 187 ? -17.531 -1.926 -9.789 1 98.88 187 VAL A O 1
ATOM 1413 N N . ASP A 1 188 ? -18.516 -0.093 -8.914 1 98.94 188 ASP A N 1
ATOM 1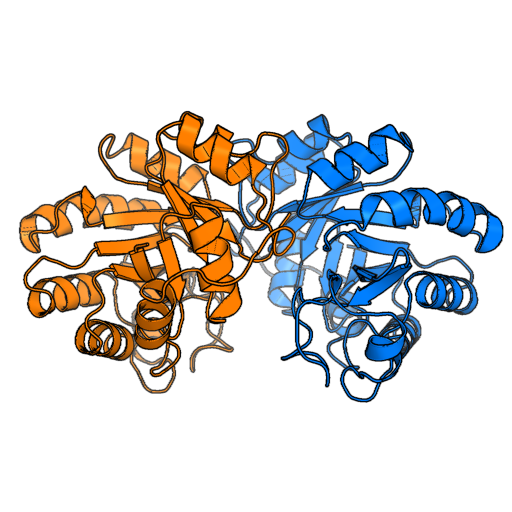414 C CA . ASP A 1 188 ? -19.5 0.02 -9.992 1 98.94 188 ASP A CA 1
ATOM 1415 C C . ASP A 1 188 ? -18.812 0.214 -11.344 1 98.94 188 ASP A C 1
ATOM 1417 O O . ASP A 1 188 ? -19.188 -0.404 -12.336 1 98.94 188 ASP A O 1
ATOM 1421 N N . ASP A 1 189 ? -17.828 1.106 -11.336 1 98.94 189 ASP A N 1
ATOM 1422 C CA . ASP A 1 189 ? -17.125 1.402 -12.578 1 98.94 189 ASP A CA 1
ATOM 1423 C C . ASP A 1 189 ? -16.438 0.155 -13.125 1 98.94 189 ASP A C 1
ATOM 1425 O O . ASP A 1 189 ? -16.5 -0.117 -14.328 1 98.94 189 ASP A O 1
ATOM 1429 N N . ALA A 1 190 ? -15.75 -0.602 -12.281 1 98.94 190 ALA A N 1
ATOM 1430 C CA . ALA A 1 190 ? -15.094 -1.843 -12.68 1 98.94 190 ALA A CA 1
ATOM 1431 C C . ALA A 1 190 ? -16.094 -2.824 -13.281 1 98.94 190 ALA A C 1
ATOM 1433 O O . ALA A 1 190 ? -15.828 -3.434 -14.32 1 98.94 190 ALA A O 1
ATOM 1434 N N . HIS A 1 191 ? -17.266 -3.02 -12.672 1 98.94 191 HIS A N 1
ATOM 1435 C CA . HIS A 1 191 ? -18.297 -3.924 -13.156 1 98.94 191 HIS A CA 1
ATOM 1436 C C . HIS A 1 191 ? -18.859 -3.451 -14.492 1 98.94 191 HIS A C 1
ATOM 1438 O O . HIS A 1 191 ? -19.125 -4.262 -15.375 1 98.94 191 HIS A O 1
ATOM 1444 N N . GLN A 1 192 ? -19.078 -2.174 -14.562 1 98.81 192 GLN A N 1
ATOM 1445 C CA . GLN A 1 192 ? -19.562 -1.616 -15.82 1 98.81 192 GLN A CA 1
ATOM 1446 C C . GLN A 1 192 ? -18.609 -1.907 -16.969 1 98.81 192 GLN A C 1
ATOM 1448 O O . GLN A 1 192 ? -19.031 -2.068 -18.109 1 98.81 192 GLN A O 1
ATOM 1453 N N . ARG A 1 193 ? -17.375 -1.998 -16.656 1 98.62 193 ARG A N 1
ATOM 1454 C CA . ARG A 1 193 ? -16.359 -2.281 -17.656 1 98.62 193 ARG A CA 1
ATOM 1455 C C . ARG A 1 193 ? -16.219 -3.783 -17.891 1 98.62 193 ARG A C 1
ATOM 1457 O O . ARG A 1 193 ? -15.383 -4.219 -18.688 1 98.62 193 ARG A O 1
ATOM 1464 N N . GLY A 1 194 ? -17 -4.562 -17.219 1 98.5 194 GLY A N 1
ATOM 1465 C CA . GLY A 1 194 ? -17.062 -5.992 -17.453 1 98.5 194 GLY A CA 1
ATOM 1466 C C . GLY A 1 194 ? -16.062 -6.781 -16.625 1 98.5 194 GLY A C 1
ATOM 1467 O O . GLY A 1 194 ? -15.828 -7.965 -16.891 1 98.5 194 GLY A O 1
ATOM 1468 N N . GLY A 1 195 ? -15.422 -6.137 -15.688 1 98.69 195 GLY A N 1
ATOM 1469 C CA . GLY A 1 195 ? -14.398 -6.809 -14.898 1 98.69 195 GLY A CA 1
ATOM 1470 C C . GLY A 1 195 ? -14.875 -7.18 -13.5 1 98.69 195 GLY A C 1
ATOM 1471 O O . GLY A 1 195 ? -15.992 -6.832 -13.109 1 98.69 195 GLY A O 1
ATOM 1472 N N . LYS A 1 196 ? -14.047 -7.902 -12.781 1 98.88 196 LYS A N 1
ATOM 1473 C CA . LYS A 1 196 ? -14.297 -8.289 -11.391 1 98.88 196 LYS A CA 1
ATOM 1474 C C . LYS A 1 196 ? -13.516 -7.402 -10.43 1 98.88 196 LYS A C 1
ATOM 1476 O O . LYS A 1 196 ? -12.531 -6.77 -10.812 1 98.88 196 LYS A O 1
ATOM 1481 N N . VAL A 1 197 ? -14.031 -7.297 -9.227 1 98.94 197 VAL A N 1
ATOM 1482 C CA . VAL A 1 197 ? -13.359 -6.547 -8.172 1 98.94 197 VAL A CA 1
ATOM 1483 C C . VAL A 1 197 ? -12.922 -7.496 -7.059 1 98.94 197 VAL A C 1
ATOM 1485 O O . VAL A 1 197 ? -13.758 -8.156 -6.441 1 98.94 197 VAL A O 1
ATOM 1488 N N . PHE A 1 198 ? -11.656 -7.617 -6.848 1 98.94 198 PHE A N 1
ATOM 1489 C CA . PHE A 1 198 ? -11.102 -8.328 -5.699 1 98.94 198 PHE A CA 1
ATOM 1490 C C . PHE A 1 198 ? -10.453 -7.355 -4.723 1 98.94 198 PHE A C 1
ATOM 1492 O O . PHE A 1 198 ? -9.93 -6.312 -5.133 1 98.94 198 PHE A O 1
ATOM 1499 N N . VAL A 1 199 ? -10.5 -7.66 -3.406 1 98.94 199 VAL A N 1
ATOM 1500 C CA . VAL A 1 199 ? -10.023 -6.719 -2.4 1 98.94 199 VAL A CA 1
ATOM 1501 C C . VAL A 1 199 ? -9.031 -7.414 -1.47 1 98.94 199 VAL A C 1
ATOM 1503 O O . VAL A 1 199 ? -9.305 -8.516 -0.978 1 98.94 199 VAL A O 1
ATOM 1506 N N . TYR A 1 200 ? -7.82 -6.906 -1.354 1 98.81 200 TYR A N 1
ATOM 1507 C CA . TYR A 1 200 ? -6.809 -7.406 -0.43 1 98.81 200 TYR A CA 1
ATOM 1508 C C . TYR A 1 200 ? -6.586 -6.43 0.717 1 98.81 200 TYR A C 1
ATOM 1510 O O . TYR A 1 200 ? -6.852 -5.23 0.58 1 98.81 200 TYR A O 1
ATOM 1518 N N . THR A 1 201 ? -6.109 -6.906 1.834 1 98.19 201 THR A N 1
ATOM 1519 C CA . THR A 1 201 ? -6.195 -8.172 2.553 1 98.19 201 THR A CA 1
ATOM 1520 C C . THR A 1 201 ? -7.27 -8.109 3.635 1 98.19 201 THR A C 1
ATOM 1522 O O . THR A 1 201 ? -7.211 -7.262 4.527 1 98.19 201 THR A O 1
ATOM 1525 N N . VAL A 1 202 ? -8.211 -8.859 3.594 1 98.81 202 VAL A N 1
ATOM 1526 C CA . VAL A 1 202 ? -9.422 -8.703 4.398 1 98.81 202 VAL A CA 1
ATOM 1527 C C . VAL A 1 202 ? -9.578 -9.906 5.328 1 98.81 202 VAL A C 1
ATOM 1529 O O . VAL A 1 202 ? -9.906 -11.008 4.879 1 98.81 202 VAL A O 1
ATOM 1532 N N . ASP A 1 203 ? -9.469 -9.664 6.652 1 98.56 203 ASP A N 1
ATOM 1533 C CA . ASP A 1 203 ? -9.57 -10.75 7.629 1 98.56 203 ASP A CA 1
ATOM 1534 C C . ASP A 1 203 ? -10.758 -10.539 8.57 1 98.56 203 ASP A C 1
ATOM 1536 O O . ASP A 1 203 ? -11.211 -11.477 9.227 1 98.56 203 ASP A O 1
ATOM 1540 N N . ASN A 1 204 ? -11.227 -9.281 8.656 1 98.31 204 ASN A N 1
ATOM 1541 C CA . ASN A 1 204 ? -12.32 -8.969 9.562 1 98.31 204 ASN A CA 1
ATOM 1542 C C . ASN A 1 204 ? -13.672 -9.406 8.992 1 98.31 204 ASN A C 1
ATOM 1544 O O . ASN A 1 204 ? -14.031 -9.016 7.879 1 98.31 204 ASN A O 1
ATOM 1548 N N . PRO A 1 205 ? -14.398 -10.18 9.734 1 97.88 205 PRO A N 1
ATOM 1549 C CA . PRO A 1 205 ? -15.641 -10.719 9.188 1 97.88 205 PRO A CA 1
ATOM 1550 C C . PRO A 1 205 ? -16.656 -9.633 8.82 1 97.88 205 PRO A C 1
ATOM 1552 O O . PRO A 1 205 ? -17.406 -9.781 7.855 1 97.88 205 PRO A O 1
ATOM 1555 N N . GLN A 1 206 ? -16.688 -8.539 9.562 1 97.5 206 GLN A N 1
ATOM 1556 C CA . GLN A 1 206 ? -17.609 -7.465 9.227 1 97.5 206 GLN A CA 1
ATOM 1557 C C . GLN A 1 206 ? -17.203 -6.773 7.926 1 97.5 206 GLN A C 1
ATOM 1559 O O . GLN A 1 206 ? -18.047 -6.395 7.121 1 97.5 206 GLN A O 1
ATOM 1564 N N . ASP A 1 207 ? -15.93 -6.613 7.742 1 98.62 207 ASP A N 1
ATOM 1565 C CA . ASP A 1 207 ? -15.453 -6.082 6.473 1 98.62 207 ASP A CA 1
ATOM 1566 C C . ASP A 1 207 ? -15.82 -7.004 5.312 1 98.62 207 ASP A C 1
ATOM 1568 O O . ASP A 1 207 ? -16.203 -6.539 4.242 1 98.62 207 ASP A O 1
ATOM 1572 N N . ILE A 1 208 ? -15.625 -8.297 5.531 1 98.81 208 ILE A N 1
ATOM 1573 C CA . ILE A 1 208 ? -15.945 -9.281 4.5 1 98.81 208 ILE A CA 1
ATOM 1574 C C . ILE A 1 208 ? -17.422 -9.156 4.109 1 98.81 208 ILE A C 1
ATOM 1576 O O . ILE A 1 208 ? -17.75 -9.07 2.926 1 98.81 208 ILE A O 1
ATOM 1580 N N . GLN A 1 209 ? -18.25 -9.094 5.09 1 98.44 209 GLN A N 1
ATOM 1581 C CA . GLN A 1 209 ? -19.688 -9 4.832 1 98.44 209 GLN A CA 1
ATOM 1582 C C . GLN A 1 209 ? -20.031 -7.672 4.156 1 98.44 209 GLN A C 1
ATOM 1584 O O . GLN A 1 209 ? -20.859 -7.633 3.246 1 98.44 209 GLN A O 1
ATOM 1589 N N . ALA A 1 210 ? -19.422 -6.617 4.59 1 98.5 210 ALA A N 1
ATOM 1590 C CA . ALA A 1 210 ? -19.672 -5.301 4 1 98.5 210 ALA A CA 1
ATOM 1591 C C . ALA A 1 210 ? -19.234 -5.266 2.537 1 98.5 210 ALA A C 1
ATOM 1593 O O . ALA A 1 210 ? -19.922 -4.684 1.692 1 98.5 210 ALA A O 1
ATOM 1594 N N . LEU A 1 211 ? -18.094 -5.84 2.258 1 98.81 211 LEU A N 1
ATOM 1595 C CA . LEU A 1 211 ? -17.594 -5.902 0.886 1 98.81 211 LEU A CA 1
ATOM 1596 C C . LEU A 1 211 ? -18.531 -6.746 0.016 1 98.81 211 LEU A C 1
ATOM 1598 O O . LEU A 1 211 ? -18.781 -6.402 -1.14 1 98.81 211 LEU A O 1
ATOM 1602 N N . LYS A 1 212 ? -18.969 -7.852 0.58 1 98.44 212 LYS A N 1
ATOM 1603 C CA . LYS A 1 212 ? -19.953 -8.664 -0.12 1 98.44 212 LYS A CA 1
ATOM 1604 C C . LYS A 1 212 ? -21.188 -7.836 -0.458 1 98.44 212 LYS A C 1
ATOM 1606 O O . LYS A 1 212 ? -21.688 -7.875 -1.59 1 98.44 212 LYS A O 1
ATOM 1611 N N . ALA A 1 213 ? -21.641 -7.082 0.478 1 98 213 ALA A N 1
ATOM 1612 C CA . ALA A 1 213 ? -22.828 -6.238 0.292 1 98 213 ALA A CA 1
ATOM 1613 C C . ALA A 1 213 ? -22.578 -5.172 -0.774 1 98 213 ALA A C 1
ATOM 1615 O O . ALA A 1 213 ? -23.5 -4.77 -1.488 1 98 213 ALA A O 1
ATOM 1616 N N . MET A 1 214 ? -21.375 -4.781 -0.924 1 97.69 214 MET A N 1
ATOM 1617 C CA . MET A 1 214 ? -20.969 -3.762 -1.887 1 97.69 214 MET A CA 1
ATOM 1618 C C . MET A 1 214 ? -20.906 -4.344 -3.295 1 97.69 214 MET A C 1
ATOM 1620 O O . MET A 1 214 ? -20.828 -3.598 -4.273 1 97.69 214 MET A O 1
ATOM 1624 N N . GLY A 1 215 ? -20.859 -5.645 -3.445 1 98.12 215 GLY A N 1
ATOM 1625 C CA . GLY A 1 215 ? -20.797 -6.305 -4.742 1 98.12 215 GLY A CA 1
ATOM 1626 C C . GLY A 1 215 ? -19.391 -6.758 -5.109 1 98.12 215 GLY A C 1
ATOM 1627 O O . GLY A 1 215 ? -19.141 -7.137 -6.254 1 98.12 215 GLY A O 1
ATOM 1628 N N . VAL A 1 216 ? -18.5 -6.711 -4.191 1 98.81 216 VAL A N 1
ATOM 1629 C CA . VAL A 1 216 ? -17.141 -7.184 -4.422 1 98.81 216 VAL A CA 1
ATOM 1630 C C . VAL A 1 216 ? -17.156 -8.672 -4.762 1 98.81 216 VAL A C 1
ATOM 1632 O O . VAL A 1 216 ? -17.891 -9.445 -4.137 1 98.81 216 VAL A O 1
ATOM 1635 N N . ASP A 1 217 ? -16.328 -9.07 -5.73 1 98.88 217 ASP A N 1
ATOM 1636 C CA . ASP A 1 217 ? -16.406 -10.414 -6.285 1 98.88 217 ASP A CA 1
ATOM 1637 C C . ASP A 1 217 ? -15.508 -11.383 -5.512 1 98.88 217 ASP A C 1
ATOM 1639 O O . ASP A 1 217 ? -15.719 -12.602 -5.555 1 98.88 217 ASP A O 1
ATOM 1643 N N . GLY A 1 218 ? -14.508 -10.93 -4.848 1 98.88 218 GLY A N 1
ATOM 1644 C CA . GLY A 1 218 ? -13.602 -11.781 -4.09 1 98.88 218 GLY A CA 1
ATOM 1645 C C . GLY A 1 218 ? -12.695 -11 -3.154 1 98.88 218 GLY A C 1
ATOM 1646 O O . GLY A 1 218 ? -12.602 -9.773 -3.25 1 98.88 218 GLY A O 1
ATOM 1647 N N . ILE A 1 219 ? -12.078 -11.688 -2.229 1 98.94 219 ILE A N 1
ATOM 1648 C CA . ILE A 1 219 ? -11.164 -11.07 -1.271 1 98.94 219 ILE A CA 1
ATOM 1649 C C . ILE A 1 219 ? -9.938 -11.953 -1.09 1 98.94 219 ILE A C 1
ATOM 1651 O O . ILE A 1 219 ? -9.961 -13.148 -1.401 1 98.94 219 ILE A O 1
ATOM 1655 N N . PHE A 1 220 ? -8.859 -11.367 -0.764 1 98.94 220 PHE A N 1
ATOM 1656 C CA . PHE A 1 220 ? -7.668 -12.047 -0.277 1 98.94 220 PHE A CA 1
ATOM 1657 C C . PHE A 1 220 ? -7.629 -12.047 1.247 1 98.94 220 PHE A C 1
ATOM 1659 O O . PHE A 1 220 ? -7.797 -11.008 1.879 1 98.94 220 PHE A O 1
ATOM 1666 N N . SER A 1 221 ? -7.43 -13.188 1.851 1 98.94 221 SER A N 1
ATOM 1667 C CA . SER A 1 221 ? -7.457 -13.273 3.307 1 98.94 221 SER A CA 1
ATOM 1668 C C . SER A 1 221 ? -6.32 -14.148 3.83 1 98.94 221 SER A C 1
ATOM 1670 O O . SER A 1 221 ? -5.965 -15.148 3.209 1 98.94 221 SER A O 1
ATOM 1672 N N . ASN A 1 222 ? -5.777 -13.805 4.996 1 98.88 222 ASN A N 1
ATOM 1673 C CA . ASN A 1 222 ? -4.773 -14.609 5.691 1 98.88 222 ASN A CA 1
ATOM 1674 C C . ASN A 1 222 ? -5.387 -15.859 6.309 1 98.88 222 ASN A C 1
ATOM 1676 O O . ASN A 1 222 ? -4.676 -16.828 6.602 1 98.88 222 ASN A O 1
ATOM 1680 N N . TYR A 1 223 ? -6.637 -15.812 6.594 1 98.88 223 TYR A N 1
ATOM 1681 C CA . TYR A 1 223 ? -7.41 -16.891 7.211 1 98.88 223 TYR A CA 1
ATOM 1682 C C . TYR A 1 223 ? -8.562 -17.312 6.309 1 98.88 223 TYR A C 1
ATOM 1684 O O . TYR A 1 223 ? -9.727 -17.062 6.617 1 98.88 223 TYR A O 1
ATOM 1692 N N . PRO A 1 224 ? -8.148 -18.047 5.262 1 98.75 224 PRO A N 1
ATOM 1693 C CA . PRO A 1 224 ? -9.141 -18.266 4.207 1 98.75 224 PRO A CA 1
ATOM 1694 C C . PRO A 1 224 ? -10.359 -19.062 4.695 1 98.75 224 PRO A C 1
ATOM 1696 O O . PRO A 1 224 ? -11.469 -18.828 4.219 1 98.75 224 PRO A O 1
ATOM 1699 N N . ASP A 1 225 ? -10.18 -20 5.656 1 98.69 225 ASP A N 1
ATOM 1700 C CA . ASP A 1 225 ? -11.312 -20.75 6.176 1 98.69 225 ASP A CA 1
ATOM 1701 C C . ASP A 1 225 ? -12.297 -19.828 6.895 1 98.69 225 ASP A C 1
ATOM 1703 O O . ASP A 1 225 ? -13.516 -19.938 6.699 1 98.69 225 ASP A O 1
ATOM 1707 N N . LYS A 1 226 ? -11.82 -18.938 7.723 1 98.62 226 LYS A N 1
ATOM 1708 C CA . LYS A 1 226 ? -12.664 -17.969 8.422 1 98.62 226 LYS A CA 1
ATOM 1709 C C . LYS A 1 226 ? -13.336 -17.016 7.441 1 98.62 226 LYS A C 1
ATOM 1711 O O . LYS A 1 226 ? -14.5 -16.641 7.625 1 98.62 226 LYS A O 1
ATOM 1716 N N . ALA A 1 227 ? -12.586 -16.625 6.445 1 98.81 227 ALA A N 1
ATOM 1717 C CA . ALA A 1 227 ? -13.133 -15.727 5.434 1 98.81 227 ALA A CA 1
ATOM 1718 C C . ALA A 1 227 ? -14.266 -16.391 4.664 1 98.81 227 ALA A C 1
ATOM 1720 O O . ALA A 1 227 ? -15.305 -15.773 4.402 1 98.81 227 ALA A O 1
ATOM 1721 N N . ILE A 1 228 ? -14.055 -17.625 4.234 1 98.56 228 ILE A N 1
ATOM 1722 C CA . ILE A 1 228 ? -15.094 -18.375 3.537 1 98.56 228 ILE A CA 1
ATOM 1723 C C . ILE A 1 228 ? -16.344 -18.453 4.402 1 98.56 228 ILE A C 1
ATOM 1725 O O . ILE A 1 228 ? -17.453 -18.203 3.924 1 98.56 228 ILE A O 1
ATOM 1729 N N . ALA A 1 229 ? -16.141 -18.812 5.668 1 98.31 229 ALA A N 1
ATOM 1730 C CA . ALA A 1 229 ? -17.266 -18.891 6.594 1 98.31 229 ALA A CA 1
ATOM 1731 C C . ALA A 1 229 ? -18.016 -17.562 6.676 1 98.31 229 ALA A C 1
ATOM 1733 O O . ALA A 1 229 ? -19.25 -17.531 6.621 1 98.31 229 ALA A O 1
ATOM 1734 N N . ALA A 1 230 ? -17.312 -16.469 6.824 1 98.12 230 ALA A N 1
ATOM 1735 C CA . ALA A 1 230 ? -17.922 -15.141 6.902 1 98.12 230 ALA A CA 1
ATOM 1736 C C . ALA A 1 230 ? -18.688 -14.812 5.621 1 98.12 230 ALA A C 1
ATOM 1738 O O . ALA A 1 230 ? -19.781 -14.25 5.668 1 98.12 230 ALA A O 1
ATOM 1739 N N . ALA A 1 231 ? -18.078 -15.109 4.484 1 97.56 231 ALA A N 1
ATOM 1740 C CA . ALA A 1 231 ? -18.656 -14.82 3.178 1 97.56 231 ALA A CA 1
ATOM 1741 C C . ALA A 1 231 ? -19.953 -15.609 2.963 1 97.56 231 ALA A C 1
ATOM 1743 O O . ALA A 1 231 ? -20.828 -15.188 2.211 1 97.56 231 ALA A O 1
ATOM 1744 N N . MET A 1 232 ? -20.062 -16.75 3.562 1 96.94 232 MET A N 1
ATOM 1745 C CA . MET A 1 232 ? -21.219 -17.625 3.383 1 96.94 232 MET A CA 1
ATOM 1746 C C . MET A 1 232 ? -22.391 -17.141 4.227 1 96.94 232 MET A C 1
ATOM 1748 O O . MET A 1 232 ? -23.531 -17.5 3.953 1 96.94 232 MET A O 1
ATOM 1752 N N . MET A 1 233 ? -22.125 -16.406 5.262 1 95.94 233 MET A N 1
ATOM 1753 C CA . MET A 1 233 ? -23.188 -15.922 6.133 1 95.94 233 MET A CA 1
ATOM 1754 C C . MET A 1 233 ? -24.062 -14.914 5.406 1 95.94 233 MET A C 1
ATOM 1756 O O . MET A 1 233 ? -23.578 -14.133 4.59 1 95.94 233 MET A O 1
ATOM 1760 N N . PRO A 1 234 ? -25.375 -14.938 5.668 1 95.44 234 PRO A N 1
ATOM 1761 C CA . PRO A 1 234 ? -26.25 -13.922 5.07 1 95.44 234 PRO A CA 1
ATOM 1762 C C . PRO A 1 234 ? -25.969 -12.516 5.613 1 95.44 234 PRO A C 1
ATOM 1764 O O . PRO A 1 234 ? -25.531 -12.367 6.762 1 95.44 234 PRO A O 1
ATOM 1767 N N . ILE A 1 235 ? -26.234 -11.586 4.777 1 93.56 235 ILE A N 1
ATOM 1768 C CA . ILE A 1 235 ? -26.078 -10.195 5.199 1 93.56 235 ILE A CA 1
ATOM 1769 C C . ILE A 1 235 ? -27.297 -9.758 5.992 1 93.56 235 ILE A C 1
ATOM 1771 O O . ILE A 1 235 ? -28.406 -9.641 5.438 1 93.56 235 ILE A O 1
ATOM 1775 N N . THR A 1 236 ? -27.078 -9.562 7.23 1 92.69 236 THR A N 1
ATOM 1776 C CA . THR A 1 236 ? -28.219 -9.234 8.086 1 92.69 236 THR A CA 1
ATOM 1777 C C . THR A 1 236 ? -28.094 -7.816 8.633 1 92.69 236 THR A C 1
ATOM 1779 O O . THR A 1 236 ? -28.984 -7.328 9.32 1 92.69 236 THR A O 1
ATOM 1782 N N . THR A 1 237 ? -27 -7.23 8.367 1 92.94 237 THR A N 1
ATOM 1783 C CA . THR A 1 237 ? -26.688 -5.887 8.844 1 92.94 237 THR A CA 1
ATOM 1784 C C . THR A 1 237 ? -26.641 -4.895 7.684 1 92.94 237 THR A C 1
ATOM 1786 O O . THR A 1 237 ? -26.266 -5.258 6.566 1 92.94 237 THR A O 1
ATOM 1789 N N . ASP A 1 238 ? -27.172 -3.727 7.895 1 95.44 238 ASP A N 1
ATOM 1790 C CA . ASP A 1 238 ? -27 -2.652 6.922 1 95.44 238 ASP A CA 1
ATOM 1791 C C . ASP A 1 238 ? -25.578 -2.084 6.977 1 95.44 238 ASP A C 1
ATOM 1793 O O . ASP A 1 238 ? -25.203 -1.426 7.949 1 95.44 238 ASP A O 1
ATOM 1797 N N . TYR A 1 239 ? -24.844 -2.266 5.914 1 96 239 TYR A N 1
ATOM 1798 C CA . TYR A 1 239 ? -23.453 -1.851 5.891 1 96 239 TYR A CA 1
ATOM 1799 C C . TYR A 1 239 ? -23.281 -0.534 5.141 1 96 239 TYR A C 1
ATOM 1801 O O . TYR A 1 239 ? -22.188 -0.19 4.711 1 96 239 TYR A O 1
ATOM 1809 N N . SER A 1 240 ? -24.422 0.122 4.996 1 93.75 240 SER A N 1
ATOM 1810 C CA . SER A 1 240 ? -24.328 1.452 4.406 1 93.75 240 SER A CA 1
ATOM 1811 C C . SER A 1 240 ? -23.344 2.328 5.188 1 93.75 240 SER A C 1
ATOM 1813 O O . SER A 1 240 ? -23.422 2.398 6.414 1 93.75 240 SER A O 1
ATOM 1815 N N . GLY A 1 241 ? -22.422 2.896 4.457 1 94.38 241 GLY A N 1
ATOM 1816 C CA . GLY A 1 241 ? -21.484 3.803 5.102 1 94.38 241 GLY A CA 1
ATOM 1817 C C . GLY A 1 241 ? -20.281 3.094 5.676 1 94.38 241 GLY A C 1
ATOM 1818 O O . GLY A 1 241 ? -19.375 3.738 6.207 1 94.38 241 GLY A O 1
ATOM 1819 N N . TRP A 1 242 ? -20.234 1.728 5.648 1 97.38 242 TRP A N 1
ATOM 1820 C CA . TRP A 1 242 ? -19.078 0.977 6.137 1 97.38 242 TRP A CA 1
ATOM 1821 C C . TRP A 1 242 ? -17.828 1.345 5.359 1 97.38 242 TRP A C 1
ATOM 1823 O O . TRP A 1 242 ? -16.734 1.468 5.938 1 97.38 242 TRP A O 1
ATOM 1833 N N . PHE A 1 243 ? -17.969 1.451 4.031 1 97.44 243 PHE A N 1
ATOM 1834 C CA . PHE A 1 243 ? -17.016 2.01 3.092 1 97.44 243 PHE A CA 1
ATOM 1835 C C . PHE A 1 243 ? -17.578 3.236 2.393 1 97.44 243 PHE A C 1
ATOM 1837 O O . PHE A 1 243 ? -18.766 3.551 2.549 1 97.44 243 PHE A O 1
ATOM 1844 N N . GLU A 1 244 ? -16.719 3.93 1.741 1 93.75 244 GLU A N 1
ATOM 1845 C CA . GLU A 1 244 ? -17.156 5.145 1.06 1 93.75 244 GLU A CA 1
ATOM 1846 C C . GLU A 1 244 ? -17.984 4.82 -0.177 1 93.75 244 GLU A C 1
ATOM 1848 O O . GLU A 1 244 ? -17.641 3.924 -0.949 1 93.75 244 GLU A O 1
ATOM 1853 N N . MET B 1 1 ? 18.531 16.141 -0.057 1 96.31 1 MET B N 1
ATOM 1854 C CA . MET B 1 1 ? 17.375 15.258 0.076 1 96.31 1 MET B CA 1
ATOM 1855 C C . MET B 1 1 ? 16.625 15.531 1.381 1 96.31 1 MET B C 1
ATOM 1857 O O . MET B 1 1 ? 17.234 15.516 2.457 1 96.31 1 MET B O 1
ATOM 1861 N N . LEU B 1 2 ? 15.344 15.891 1.314 1 97.88 2 LEU B N 1
ATOM 1862 C CA . LEU B 1 2 ? 14.523 16.203 2.479 1 97.88 2 LEU B CA 1
ATOM 1863 C C . LEU B 1 2 ? 14.094 14.93 3.199 1 97.88 2 LEU B C 1
ATOM 1865 O O . LEU B 1 2 ? 13.727 13.945 2.559 1 97.88 2 LEU B O 1
ATOM 1869 N N . VAL B 1 3 ? 14.109 14.922 4.543 1 98.62 3 VAL B N 1
ATOM 1870 C CA . VAL B 1 3 ? 13.664 13.773 5.32 1 98.62 3 VAL B CA 1
ATOM 1871 C C . VAL B 1 3 ? 12.414 14.141 6.117 1 98.62 3 VAL B C 1
ATOM 1873 O O . VAL B 1 3 ? 12.453 15.047 6.957 1 98.62 3 VAL B O 1
ATOM 1876 N N . PHE B 1 4 ? 11.32 13.492 5.812 1 98.88 4 PHE B N 1
ATOM 1877 C CA . PHE B 1 4 ? 10.102 13.578 6.613 1 98.88 4 PHE B CA 1
ATOM 1878 C C . PHE B 1 4 ? 10.125 12.531 7.727 1 98.88 4 PHE B C 1
ATOM 1880 O O . PHE B 1 4 ? 10.352 11.352 7.473 1 98.88 4 PHE B O 1
ATOM 1887 N N . ALA B 1 5 ? 9.883 12.992 8.969 1 98.94 5 ALA B N 1
ATOM 1888 C CA . ALA B 1 5 ? 9.617 12.023 10.023 1 98.94 5 ALA B CA 1
ATOM 1889 C C . ALA B 1 5 ? 8.273 11.336 9.812 1 98.94 5 ALA B C 1
ATOM 1891 O O . ALA B 1 5 ? 7.219 11.969 9.938 1 98.94 5 ALA B O 1
ATOM 1892 N N . HIS B 1 6 ? 8.297 10.086 9.422 1 98.94 6 HIS B N 1
ATOM 1893 C CA . HIS B 1 6 ? 7.117 9.305 9.062 1 98.94 6 HIS B CA 1
ATOM 1894 C C . HIS B 1 6 ? 6.262 9.016 10.289 1 98.94 6 HIS B C 1
ATOM 1896 O O . HIS B 1 6 ? 6.66 8.242 11.164 1 98.94 6 HIS B O 1
ATOM 1902 N N . ARG B 1 7 ? 5.035 9.648 10.375 1 98.94 7 ARG B N 1
ATOM 1903 C CA . ARG B 1 7 ? 4.113 9.562 11.5 1 98.94 7 ARG B CA 1
ATOM 1904 C C . ARG B 1 7 ? 4.773 10.055 12.789 1 98.94 7 ARG B C 1
ATOM 1906 O O . ARG B 1 7 ? 4.551 9.484 13.859 1 98.94 7 ARG B O 1
ATOM 1913 N N . GLY B 1 8 ? 5.547 11.07 12.641 1 98.62 8 GLY B N 1
ATOM 1914 C CA . GLY B 1 8 ? 6.484 11.438 13.688 1 98.62 8 GLY B CA 1
ATOM 1915 C C . GLY B 1 8 ? 7.727 10.57 13.711 1 98.62 8 GLY B C 1
ATOM 1916 O O . GLY B 1 8 ? 8.055 9.922 12.719 1 98.62 8 GLY B O 1
ATOM 1917 N N . ALA B 1 9 ? 8.555 10.711 14.75 1 98.69 9 ALA B N 1
ATOM 1918 C CA . ALA B 1 9 ? 9.664 9.773 14.93 1 98.69 9 ALA B CA 1
ATOM 1919 C C . ALA B 1 9 ? 9.172 8.422 15.422 1 98.69 9 ALA B C 1
ATOM 1921 O O . ALA B 1 9 ? 9.508 7.996 16.531 1 98.69 9 ALA B O 1
ATOM 1922 N N . SER B 1 10 ? 8.508 7.73 14.531 1 98.88 10 SER B N 1
ATOM 1923 C CA . SER B 1 10 ? 7.711 6.562 14.906 1 98.88 10 SER B CA 1
ATOM 1924 C C . SER B 1 10 ? 8.602 5.371 15.234 1 98.88 10 SER B C 1
ATOM 1926 O O . SER B 1 10 ? 8.141 4.395 15.836 1 98.88 10 SER B O 1
ATOM 1928 N N . GLY B 1 11 ? 9.836 5.367 14.836 1 98.75 11 GLY B N 1
ATOM 1929 C CA . GLY B 1 11 ? 10.773 4.328 15.227 1 98.75 11 GLY B CA 1
ATOM 1930 C C . GLY B 1 11 ? 11.164 4.391 16.688 1 98.75 11 GLY B C 1
ATOM 1931 O O . GLY B 1 11 ? 11.727 3.438 17.234 1 98.75 11 GLY B O 1
ATOM 1932 N N . TYR B 1 12 ? 10.891 5.512 17.344 1 98.75 12 TYR B N 1
ATOM 1933 C CA . TYR B 1 12 ? 11.336 5.734 18.703 1 98.75 12 TYR B CA 1
ATOM 1934 C C . TYR B 1 12 ? 10.148 5.875 19.656 1 98.75 12 TYR B C 1
ATOM 1936 O O . TYR B 1 12 ? 10.266 5.59 20.844 1 98.75 12 TYR B O 1
ATOM 1944 N N . THR B 1 13 ? 9.078 6.484 19.172 1 98.69 13 THR B N 1
ATOM 1945 C CA . THR B 1 13 ? 7.891 6.824 19.953 1 98.69 13 THR B CA 1
ATOM 1946 C C . THR B 1 13 ? 6.625 6.352 19.25 1 98.69 13 THR B C 1
ATOM 1948 O O . THR B 1 13 ? 6.59 6.266 18.016 1 98.69 13 THR B O 1
ATOM 1951 N N . PRO B 1 14 ? 5.508 6.07 19.984 1 98.75 14 PRO B N 1
ATOM 1952 C CA . PRO B 1 14 ? 4.281 5.625 19.312 1 98.75 14 PRO B CA 1
ATOM 1953 C C . PRO B 1 14 ? 3.844 6.566 18.203 1 98.75 14 PRO B C 1
ATOM 1955 O O . PRO B 1 14 ? 3.742 7.777 18.422 1 98.75 14 PRO B O 1
ATOM 1958 N N . GLU B 1 15 ? 3.621 6.008 17.078 1 98.88 15 GLU B N 1
ATOM 1959 C CA . GLU B 1 15 ? 3.363 6.754 15.844 1 98.88 15 GLU B CA 1
ATOM 1960 C C . GLU B 1 15 ? 2.129 7.641 15.984 1 98.88 15 GLU B C 1
ATOM 1962 O O . GLU B 1 15 ? 1.19 7.293 16.703 1 98.88 15 GLU B O 1
ATOM 1967 N N . ASN B 1 16 ? 2.115 8.797 15.258 1 98.88 16 ASN B N 1
ATOM 1968 C CA . ASN B 1 16 ? 0.938 9.648 15.125 1 98.88 16 ASN B CA 1
ATOM 1969 C C . ASN B 1 16 ? 0.433 10.117 16.484 1 98.88 16 ASN B C 1
ATOM 1971 O O . ASN B 1 16 ? -0.772 10.102 16.75 1 98.88 16 ASN B O 1
ATOM 1975 N N . THR B 1 17 ? 1.379 10.445 17.312 1 98.88 17 THR B N 1
ATOM 1976 C CA . THR B 1 17 ? 1.106 11.039 18.625 1 98.88 17 THR B CA 1
ATOM 1977 C C . THR B 1 17 ? 1.863 12.352 18.797 1 98.88 17 THR B C 1
ATOM 1979 O O . THR B 1 17 ? 2.801 12.633 18.047 1 98.88 17 THR B O 1
ATOM 1982 N N . LEU B 1 18 ? 1.406 13.148 19.75 1 98.69 18 LEU B N 1
ATOM 1983 C CA . LEU B 1 18 ? 2.148 14.367 20.062 1 98.69 18 LEU B CA 1
ATOM 1984 C C . LEU B 1 18 ? 3.57 14.039 20.5 1 98.69 18 LEU B C 1
ATOM 1986 O O . LEU B 1 18 ? 4.512 14.758 20.156 1 98.69 18 LEU B O 1
ATOM 1990 N N . ALA B 1 19 ? 3.734 12.945 21.234 1 98.75 19 ALA B N 1
ATOM 1991 C CA . ALA B 1 19 ? 5.062 12.523 21.672 1 98.75 19 ALA B CA 1
ATOM 1992 C C . ALA B 1 19 ? 5.965 12.227 20.484 1 98.75 19 ALA B C 1
ATOM 1994 O O . ALA B 1 19 ? 7.152 12.57 20.484 1 98.75 19 ALA B O 1
ATOM 1995 N N . ALA B 1 20 ? 5.438 11.555 19.484 1 98.88 20 ALA B N 1
ATOM 1996 C CA . ALA B 1 20 ? 6.219 11.242 18.297 1 98.88 20 ALA B CA 1
ATOM 1997 C C . ALA B 1 20 ? 6.609 12.516 17.547 1 98.88 20 ALA B C 1
ATOM 1999 O O . ALA B 1 20 ? 7.707 12.602 17 1 98.88 20 ALA B O 1
ATOM 2000 N N . MET B 1 21 ? 5.684 13.516 17.516 1 98.69 21 MET B N 1
ATOM 2001 C CA . MET B 1 21 ? 5.973 14.797 16.875 1 98.69 21 MET B CA 1
ATOM 2002 C C . MET B 1 21 ? 7.086 15.531 17.625 1 98.69 21 MET B C 1
ATOM 2004 O O . MET B 1 21 ? 8.023 16.031 17.016 1 98.69 21 MET B O 1
ATOM 2008 N N . ASP B 1 22 ? 6.953 15.547 18.938 1 98.31 22 ASP B N 1
ATOM 2009 C CA . ASP B 1 22 ? 7.973 16.188 19.781 1 98.31 22 ASP B CA 1
ATOM 2010 C C . ASP B 1 22 ? 9.336 15.531 19.562 1 98.31 22 ASP B C 1
ATOM 2012 O O . ASP B 1 22 ? 10.344 16.234 19.422 1 98.31 22 ASP B O 1
ATOM 2016 N N . LYS B 1 23 ? 9.344 14.242 19.547 1 98.62 23 LYS B N 1
ATOM 2017 C CA . LYS B 1 23 ? 10.594 13.523 19.344 1 98.62 23 LYS B CA 1
ATOM 2018 C C . LYS B 1 23 ? 11.211 13.859 17.984 1 98.62 23 LYS B C 1
ATOM 2020 O O . LYS B 1 23 ? 12.43 14.047 17.891 1 98.62 23 LYS B O 1
ATOM 2025 N N . ALA B 1 24 ? 10.391 13.898 16.953 1 98.44 24 ALA B N 1
ATOM 2026 C CA . ALA B 1 24 ? 10.883 14.281 15.641 1 98.44 24 ALA B CA 1
ATOM 2027 C C . ALA B 1 24 ? 11.531 15.664 15.672 1 98.44 24 ALA B C 1
ATOM 2029 O O . ALA B 1 24 ? 12.633 15.852 15.164 1 98.44 24 ALA B O 1
ATOM 2030 N N . LEU B 1 25 ? 10.852 16.609 16.281 1 97.44 25 LEU B N 1
ATOM 2031 C CA . LEU B 1 25 ? 11.367 17.969 16.375 1 97.44 25 LEU B CA 1
ATOM 2032 C C . LEU B 1 25 ? 12.664 18.016 17.188 1 97.44 25 LEU B C 1
ATOM 2034 O O . LEU B 1 25 ? 13.602 18.719 16.812 1 97.44 25 LEU B O 1
ATOM 2038 N N . ASP B 1 26 ? 12.68 17.219 18.266 1 97.44 26 ASP B N 1
ATOM 2039 C CA . ASP B 1 26 ? 13.883 17.141 19.094 1 97.44 26 ASP B CA 1
ATOM 2040 C C . ASP B 1 26 ? 15.07 16.641 18.297 1 97.44 26 ASP B C 1
ATOM 2042 O O . ASP B 1 26 ? 16.219 17 18.562 1 97.44 26 ASP B O 1
ATOM 2046 N N . LEU B 1 27 ? 14.797 15.789 17.328 1 97.25 27 LEU B N 1
ATOM 2047 C CA . LEU B 1 27 ? 15.844 15.195 16.5 1 97.25 27 LEU B CA 1
ATOM 2048 C C . LEU B 1 27 ? 16.266 16.156 15.383 1 97.25 27 LEU B C 1
ATOM 2050 O O . LEU B 1 27 ? 17.156 15.828 14.586 1 97.25 27 LEU B O 1
ATOM 2054 N N . GLY B 1 28 ? 15.57 17.266 15.289 1 92.38 28 GLY B N 1
ATOM 2055 C CA . GLY B 1 28 ? 16 18.328 14.398 1 92.38 28 GLY B CA 1
ATOM 2056 C C . GLY B 1 28 ? 15.445 18.203 12.992 1 92.38 28 GLY B C 1
ATOM 2057 O O . GLY B 1 28 ? 16.016 18.75 12.047 1 92.38 28 GLY B O 1
ATOM 2058 N N . VAL B 1 29 ? 14.414 17.5 12.836 1 95 29 VAL B N 1
ATOM 2059 C CA . VAL B 1 29 ? 13.852 17.328 11.5 1 95 29 VAL B CA 1
ATOM 2060 C C . VAL B 1 29 ? 13.195 18.641 11.055 1 95 29 VAL B C 1
ATOM 2062 O O . VAL B 1 29 ? 12.766 19.438 11.883 1 95 29 VAL B O 1
ATOM 2065 N N . ASN B 1 30 ? 13.133 18.797 9.711 1 95.06 30 ASN B N 1
ATOM 2066 C CA . ASN B 1 30 ? 12.461 19.953 9.148 1 95.06 30 ASN B CA 1
ATOM 2067 C C . ASN B 1 30 ? 11.148 19.578 8.469 1 95.06 30 ASN B C 1
ATOM 2069 O O . ASN B 1 30 ? 10.5 20.406 7.84 1 95.06 30 ASN B O 1
ATOM 2073 N N . ALA B 1 31 ? 10.75 18.359 8.57 1 98.62 31 ALA B N 1
ATOM 2074 C CA . ALA B 1 31 ? 9.5 17.891 7.961 1 98.62 31 ALA B CA 1
ATOM 2075 C C . ALA B 1 31 ? 8.938 16.688 8.711 1 98.62 31 ALA B C 1
ATOM 2077 O O . ALA B 1 31 ? 9.68 15.82 9.148 1 98.62 31 ALA B O 1
ATOM 2078 N N . ILE B 1 32 ? 7.629 16.656 8.898 1 98.88 32 ILE B N 1
ATOM 2079 C CA . ILE B 1 32 ? 6.918 15.578 9.578 1 98.88 32 ILE B CA 1
ATOM 2080 C C . ILE B 1 32 ? 5.723 15.141 8.734 1 98.88 32 ILE B C 1
ATOM 2082 O O . ILE B 1 32 ? 5.062 15.969 8.102 1 98.88 32 ILE B O 1
ATOM 2086 N N . GLU B 1 33 ? 5.512 13.891 8.633 1 98.94 33 GLU B N 1
ATOM 2087 C CA . GLU B 1 33 ? 4.32 13.328 8 1 98.94 33 GLU B CA 1
ATOM 2088 C C . GLU B 1 33 ? 3.367 12.742 9.039 1 98.94 33 GLU B C 1
ATOM 2090 O O . GLU B 1 33 ? 3.805 12.125 10.016 1 98.94 33 GLU B O 1
ATOM 2095 N N . LEU B 1 34 ? 2.086 12.906 8.852 1 98.94 34 LEU B N 1
ATOM 2096 C CA . LEU B 1 34 ? 1.065 12.297 9.695 1 98.94 34 LEU B CA 1
ATOM 2097 C C . LEU B 1 34 ? -0.157 11.906 8.867 1 98.94 34 LEU B C 1
ATOM 2099 O O . LEU B 1 34 ? -0.323 12.367 7.738 1 98.94 34 LEU B O 1
ATOM 2103 N N . ASP B 1 35 ? -1.004 11.008 9.414 1 98.88 35 ASP B N 1
ATOM 2104 C CA . ASP B 1 35 ? -2.232 10.523 8.797 1 98.88 35 ASP B CA 1
ATOM 2105 C C . ASP B 1 35 ? -3.465 11.094 9.492 1 98.88 35 ASP B C 1
ATOM 2107 O O . ASP B 1 35 ? -3.494 11.211 10.719 1 98.88 35 ASP B O 1
ATOM 2111 N N . VAL B 1 36 ? -4.512 11.391 8.703 1 98.81 36 VAL B N 1
ATOM 2112 C CA . VAL B 1 36 ? -5.676 11.945 9.391 1 98.81 36 VAL B CA 1
ATOM 2113 C C . VAL B 1 36 ? -6.934 11.188 8.961 1 98.81 36 VAL B C 1
ATOM 2115 O O . VAL B 1 36 ? -7.059 10.781 7.809 1 98.81 36 VAL B O 1
ATOM 2118 N N . HIS B 1 37 ? -7.781 10.984 9.875 1 98.88 37 HIS B N 1
ATOM 2119 C CA . HIS B 1 37 ? -9.156 10.523 9.742 1 98.88 37 HIS B CA 1
ATOM 2120 C C . HIS B 1 37 ? -10.141 11.57 10.258 1 98.88 37 HIS B C 1
ATOM 2122 O O . HIS B 1 37 ? -9.734 12.547 10.883 1 98.88 37 HIS B O 1
ATOM 2128 N N . CYS B 1 38 ? -11.391 11.383 9.922 1 98.81 38 CYS B N 1
ATOM 2129 C CA . CYS B 1 38 ? -12.453 12.25 10.406 1 98.81 38 CYS B CA 1
ATOM 2130 C C . CYS B 1 38 ? -13.352 11.516 11.398 1 98.81 38 CYS B C 1
ATOM 2132 O O . CYS B 1 38 ? -13.828 10.414 11.117 1 98.81 38 CYS B O 1
ATOM 2134 N N . VAL B 1 39 ? -13.508 12.047 12.555 1 98.75 39 VAL B N 1
ATOM 2135 C CA . VAL B 1 39 ? -14.422 11.539 13.578 1 98.75 39 VAL B CA 1
ATOM 2136 C C . VAL B 1 39 ? -15.352 12.664 14.031 1 98.75 39 VAL B C 1
ATOM 2138 O O . VAL B 1 39 ? -14.906 13.633 14.656 1 98.75 39 VAL B O 1
ATOM 2141 N N . GLU B 1 40 ? -16.609 12.508 13.711 1 98.31 40 GLU B N 1
ATOM 2142 C CA . GLU B 1 40 ? -17.641 13.484 14.07 1 98.31 40 GLU B CA 1
ATOM 2143 C C . GLU B 1 40 ? -17.234 14.891 13.641 1 98.31 40 GLU B C 1
ATOM 2145 O O . GLU B 1 40 ? -17.344 15.844 14.414 1 98.31 40 GLU B O 1
ATOM 2150 N N . GLY B 1 41 ? -16.703 15 12.461 1 98.19 41 GLY B N 1
ATOM 2151 C CA . GLY B 1 41 ? -16.406 16.281 11.859 1 98.19 41 GLY B CA 1
ATOM 2152 C C . GLY B 1 41 ? -15.078 16.859 12.297 1 98.19 41 GLY B C 1
ATOM 2153 O O . GLY B 1 41 ? -14.695 17.953 11.883 1 98.19 41 GLY B O 1
ATOM 2154 N N . GLU B 1 42 ? -14.398 16.125 13.109 1 98.56 42 GLU B N 1
ATOM 2155 C CA . GLU B 1 42 ? -13.086 16.562 13.57 1 98.56 42 GLU B CA 1
ATOM 2156 C C . GLU B 1 42 ? -11.977 15.672 13.016 1 98.56 42 GLU B C 1
ATOM 2158 O O . GLU B 1 42 ? -12.109 14.445 12.992 1 98.56 42 GLU B O 1
ATOM 2163 N N . LEU B 1 43 ? -10.898 16.328 12.5 1 98.94 43 LEU B N 1
ATOM 2164 C CA . LEU B 1 43 ? -9.75 15.562 12.008 1 98.94 43 LEU B CA 1
ATOM 2165 C C . LEU B 1 43 ? -8.891 15.07 13.172 1 98.94 43 LEU B C 1
ATOM 2167 O O . LEU B 1 43 ? -8.484 15.859 14.023 1 98.94 43 LEU B O 1
ATOM 2171 N N . VAL B 1 44 ? -8.656 13.789 13.219 1 98.94 44 VAL B N 1
ATOM 2172 C CA . VAL B 1 44 ? -7.812 13.172 14.234 1 98.94 44 VAL B CA 1
ATOM 2173 C C . VAL B 1 44 ? -6.629 12.469 13.57 1 98.94 44 VAL B C 1
ATOM 2175 O O . VAL B 1 44 ? -6.711 12.07 12.406 1 98.94 44 VAL B O 1
ATOM 2178 N N . VAL B 1 45 ? -5.574 12.414 14.273 1 98.94 45 VAL B N 1
ATOM 2179 C CA . VAL B 1 45 ? -4.32 11.891 13.742 1 98.94 45 VAL B CA 1
ATOM 2180 C C . VAL B 1 45 ? -4.172 10.414 14.125 1 98.94 45 VAL B C 1
ATOM 2182 O O . VAL B 1 45 ? -3.926 10.094 15.289 1 98.94 45 VAL B O 1
ATOM 2185 N N . PHE B 1 46 ? -4.348 9.539 13.172 1 98.88 46 PHE B N 1
ATOM 2186 C CA . PHE B 1 46 ? -4.352 8.086 13.328 1 98.88 46 PHE B CA 1
ATOM 2187 C C . PHE B 1 46 ? -4.148 7.398 11.977 1 98.88 46 PHE B C 1
ATOM 2189 O O . PHE B 1 46 ? -4.57 7.914 10.945 1 98.88 46 PHE B O 1
ATOM 2196 N N . HIS B 1 47 ? -3.533 6.297 11.977 1 98.5 47 HIS B N 1
ATOM 2197 C CA . HIS B 1 47 ? -3.104 5.734 10.703 1 98.5 47 HIS B CA 1
ATOM 2198 C C . HIS B 1 47 ? -4.16 4.793 10.133 1 98.5 47 HIS B C 1
ATOM 2200 O O . HIS B 1 47 ? -4.547 4.922 8.969 1 98.5 47 HIS B O 1
ATOM 2206 N N . ASP B 1 48 ? -4.672 3.812 10.898 1 97.69 48 ASP B N 1
ATOM 2207 C CA . ASP B 1 48 ? -5.422 2.67 10.375 1 97.69 48 ASP B CA 1
ATOM 2208 C C . ASP B 1 48 ? -6.918 2.967 10.336 1 97.69 48 ASP B C 1
ATOM 2210 O O . ASP B 1 48 ? -7.43 3.715 11.172 1 97.69 48 ASP B O 1
ATOM 2214 N N . ARG B 1 49 ? -7.531 2.344 9.359 1 97.94 49 ARG B N 1
ATOM 2215 C CA . ARG B 1 49 ? -8.984 2.443 9.234 1 97.94 49 ARG B CA 1
ATOM 2216 C C . ARG B 1 49 ? -9.68 1.87 10.469 1 97.94 49 ARG B C 1
ATOM 2218 O O . ARG B 1 49 ? -10.75 2.336 10.852 1 97.94 49 ARG B O 1
ATOM 2225 N N . ARG B 1 50 ? -9.141 0.849 11.016 1 98.31 50 ARG B N 1
ATOM 2226 C CA . ARG B 1 50 ? -9.664 0.214 12.219 1 98.31 50 ARG B CA 1
ATOM 2227 C C . ARG B 1 50 ? -8.797 0.547 13.438 1 98.31 50 ARG B C 1
ATOM 2229 O O . ARG B 1 50 ? -7.574 0.639 13.328 1 98.31 50 ARG B O 1
ATOM 2236 N N . LEU B 1 51 ? -9.422 0.632 14.594 1 98.69 51 LEU B N 1
ATOM 2237 C CA . LEU B 1 51 ? -8.766 1.073 15.82 1 98.69 51 LEU B CA 1
ATOM 2238 C C . LEU B 1 51 ? -7.945 -0.057 16.438 1 98.69 51 LEU B C 1
ATOM 2240 O O . LEU B 1 51 ? -6.902 0.189 17.047 1 98.69 51 LEU B O 1
ATOM 2244 N N . GLU B 1 52 ? -8.461 -1.272 16.312 1 97.88 52 GLU B N 1
ATOM 2245 C CA . GLU B 1 52 ? -7.734 -2.391 16.922 1 97.88 52 GLU B CA 1
ATOM 2246 C C . GLU B 1 52 ? -6.418 -2.646 16.188 1 97.88 52 GLU B C 1
ATOM 2248 O O . GLU B 1 52 ? -6.301 -2.385 14.992 1 97.88 52 GLU B O 1
ATOM 2253 N N . GLY B 1 53 ? -5.445 -3.17 16.828 1 95.38 53 GLY B N 1
ATOM 2254 C CA . GLY B 1 53 ? -4.109 -3.398 16.297 1 95.38 53 GLY B CA 1
ATOM 2255 C C . GLY B 1 53 ? -3.131 -2.293 16.641 1 95.38 53 GLY B C 1
ATOM 2256 O O . GLY B 1 53 ? -1.985 -2.564 17.016 1 95.38 53 GLY B O 1
ATOM 2257 N N . LYS B 1 54 ? -3.658 -1.004 16.531 1 97.62 54 LYS B N 1
ATOM 2258 C CA . LYS B 1 54 ? -2.756 0.121 16.766 1 97.62 54 LYS B CA 1
ATOM 2259 C C . LYS B 1 54 ? -3.127 0.869 18.031 1 97.62 54 LYS B C 1
ATOM 2261 O O . LYS B 1 54 ? -2.316 1.623 18.578 1 97.62 54 LYS B O 1
ATOM 2266 N N . SER B 1 55 ? -4.289 0.721 18.453 1 98.69 55 SER B N 1
ATOM 2267 C CA . SER B 1 55 ? -4.762 1.411 19.656 1 98.69 55 SER B CA 1
ATOM 2268 C C . SER B 1 55 ? -5.473 0.451 20.594 1 98.69 55 SER B C 1
ATOM 2270 O O . SER B 1 55 ? -5.566 -0.747 20.328 1 98.69 55 SER B O 1
ATOM 2272 N N . THR B 1 56 ? -5.926 0.946 21.766 1 98.69 56 THR B N 1
ATOM 2273 C CA . THR B 1 56 ? -6.664 0.149 22.734 1 98.69 56 THR B CA 1
ATOM 2274 C C . THR B 1 56 ? -8.141 0.055 22.359 1 98.69 56 THR B C 1
ATOM 2276 O O . THR B 1 56 ? -8.922 -0.604 23.031 1 98.69 56 THR B O 1
ATOM 2279 N N . GLY B 1 57 ? -8.516 0.744 21.297 1 98.5 57 GLY B N 1
ATOM 2280 C CA . GLY B 1 57 ? -9.898 0.732 20.844 1 98.5 57 GLY B CA 1
ATOM 2281 C C . GLY B 1 57 ? -10.188 -0.352 19.828 1 98.5 57 GLY B C 1
ATOM 2282 O O . GLY B 1 57 ? -9.289 -1.094 19.422 1 98.5 57 GLY B O 1
ATOM 2283 N N . THR B 1 58 ? -11.445 -0.488 19.484 1 98.06 58 THR B N 1
ATOM 2284 C CA . THR B 1 58 ? -11.906 -1.41 18.453 1 98.06 58 THR B CA 1
ATOM 2285 C C . THR B 1 58 ? -12.922 -0.735 17.547 1 98.06 58 THR B C 1
ATOM 2287 O O . THR B 1 58 ? -13.547 0.256 17.938 1 98.06 58 THR B O 1
ATOM 2290 N N . GLY B 1 59 ? -12.992 -1.281 16.281 1 97.75 59 GLY B N 1
ATOM 2291 C CA . GLY B 1 59 ? -13.992 -0.771 15.352 1 97.75 59 GLY B CA 1
ATOM 2292 C C . GLY B 1 59 ? -13.414 0.195 14.336 1 97.75 59 GLY B C 1
ATOM 2293 O O . GLY B 1 59 ? -12.203 0.449 14.328 1 97.75 59 GLY B O 1
ATOM 2294 N N . LEU B 1 60 ? -14.25 0.661 13.461 1 98.31 60 LEU B N 1
ATOM 2295 C CA . LEU B 1 60 ? -13.891 1.623 12.43 1 98.31 60 LEU B CA 1
ATOM 2296 C C . LEU B 1 60 ? -13.766 3.027 13.008 1 98.31 60 LEU B C 1
ATOM 2298 O O . LEU B 1 60 ? -14.664 3.492 13.711 1 98.31 60 LEU B O 1
ATOM 2302 N N . ILE B 1 61 ? -12.742 3.676 12.672 1 98.69 61 ILE B N 1
ATOM 2303 C CA . ILE B 1 61 ? -12.445 4.953 13.312 1 98.69 61 ILE B CA 1
ATOM 2304 C C . ILE B 1 61 ? -13.477 5.996 12.883 1 98.69 61 ILE B C 1
ATOM 2306 O O . ILE B 1 61 ? -13.906 6.82 13.695 1 98.69 61 ILE B O 1
ATOM 2310 N N . HIS B 1 62 ? -13.898 5.984 11.594 1 98.44 62 HIS B N 1
ATOM 2311 C CA . HIS B 1 62 ? -14.805 7.027 11.125 1 98.44 62 HIS B CA 1
ATOM 2312 C C . HIS B 1 62 ? -16.203 6.844 11.695 1 98.44 62 HIS B C 1
ATOM 2314 O O . HIS B 1 62 ? -17.047 7.73 11.57 1 98.44 62 HIS B O 1
ATOM 2320 N N . LEU B 1 63 ? -16.453 5.672 12.344 1 97.88 63 LEU B N 1
ATOM 2321 C CA . LEU B 1 63 ? -17.734 5.406 12.977 1 97.88 63 LEU B CA 1
ATOM 2322 C C . LEU B 1 63 ? -17.656 5.578 14.484 1 97.88 63 LEU B C 1
ATOM 2324 O O . LEU B 1 63 ? -18.656 5.434 15.195 1 97.88 63 LEU B O 1
ATOM 2328 N N . ALA B 1 64 ? -16.484 5.867 14.984 1 98.19 64 ALA B N 1
ATOM 2329 C CA . ALA B 1 64 ? -16.297 6.113 16.406 1 98.19 64 ALA B CA 1
ATOM 2330 C C . ALA B 1 64 ? -16.812 7.496 16.797 1 98.19 64 ALA B C 1
ATOM 2332 O O . ALA B 1 64 ? -17.172 8.297 15.938 1 98.19 64 ALA B O 1
ATOM 2333 N N . THR B 1 65 ? -16.875 7.73 18.078 1 98.56 65 THR B N 1
ATOM 2334 C CA . THR B 1 65 ? -17.203 9.047 18.625 1 98.56 65 THR B CA 1
ATOM 2335 C C . THR B 1 65 ? -15.977 9.703 19.234 1 98.56 65 THR B C 1
ATOM 2337 O O . THR B 1 65 ? -15.023 9.016 19.625 1 98.56 65 THR B O 1
ATOM 2340 N N . LYS B 1 66 ? -16.047 11.008 19.312 1 98.38 66 LYS B N 1
ATOM 2341 C CA . LYS B 1 66 ? -14.969 11.719 19.969 1 98.38 66 LYS B CA 1
ATOM 2342 C C . LYS B 1 66 ? -14.82 11.266 21.422 1 98.38 66 LYS B C 1
ATOM 2344 O O . LYS B 1 66 ? -13.703 11.141 21.922 1 98.38 66 LYS B O 1
ATOM 2349 N N . ALA B 1 67 ? -15.906 11.062 22.062 1 98.31 67 ALA B N 1
ATOM 2350 C CA . ALA B 1 67 ? -15.898 10.609 23.453 1 98.31 67 ALA B CA 1
ATOM 2351 C C . ALA B 1 67 ? -15.195 9.266 23.594 1 98.31 67 ALA B C 1
ATOM 2353 O O . ALA B 1 67 ? -14.383 9.07 24.5 1 98.31 67 ALA B O 1
ATOM 2354 N N . ALA B 1 68 ? -15.484 8.297 22.719 1 98.25 68 ALA B N 1
ATOM 2355 C CA . ALA B 1 68 ? -14.82 6.996 22.734 1 98.25 68 ALA B CA 1
ATOM 2356 C C . ALA B 1 68 ? -13.328 7.133 22.453 1 98.25 68 ALA B C 1
ATOM 2358 O O . ALA B 1 68 ? -12.5 6.547 23.156 1 98.25 68 ALA B O 1
ATOM 2359 N N . LEU B 1 69 ? -12.977 7.938 21.5 1 98.25 69 LEU B N 1
ATOM 2360 C CA . LEU B 1 69 ? -11.586 8.109 21.094 1 98.25 69 LEU B CA 1
ATOM 2361 C C . LEU B 1 69 ? -10.742 8.664 22.234 1 98.25 69 LEU B C 1
ATOM 2363 O O . LEU B 1 69 ? -9.562 8.328 22.375 1 98.25 69 LEU B O 1
ATOM 2367 N N . ALA B 1 70 ? -11.391 9.547 22.969 1 98.12 70 ALA B N 1
ATOM 2368 C CA . ALA B 1 70 ? -10.688 10.172 24.094 1 98.12 70 ALA B CA 1
ATOM 2369 C C . ALA B 1 70 ? -10.219 9.133 25.109 1 98.12 70 ALA B C 1
ATOM 2371 O O . ALA B 1 70 ? -9.32 9.398 25.906 1 98.12 70 ALA B O 1
ATOM 2372 N N . GLN B 1 71 ? -10.836 7.941 25.047 1 98.19 71 GLN B N 1
ATOM 2373 C CA . GLN B 1 71 ? -10.508 6.887 26 1 98.19 71 GLN B CA 1
ATOM 2374 C C . GLN B 1 71 ? -9.445 5.941 25.438 1 98.19 71 GLN B C 1
ATOM 2376 O O . GLN B 1 71 ? -8.906 5.105 26.156 1 98.19 71 GLN B O 1
ATOM 2381 N N . PHE B 1 72 ? -9.188 5.984 24.188 1 98.69 72 PHE B N 1
ATOM 2382 C CA . PHE B 1 72 ? -8.258 5.07 23.531 1 98.69 72 PHE B CA 1
ATOM 2383 C C . PHE B 1 72 ? -6.855 5.656 23.516 1 98.69 72 PHE B C 1
ATOM 2385 O O . PHE B 1 72 ? -6.684 6.875 23.562 1 98.69 72 PHE B O 1
ATOM 2392 N N . THR B 1 73 ? -5.848 4.84 23.5 1 98.81 73 THR B N 1
ATOM 2393 C CA . THR B 1 73 ? -4.457 5.273 23.438 1 98.81 73 THR B CA 1
ATOM 2394 C C . THR B 1 73 ? -3.688 4.461 22.406 1 98.81 73 THR B C 1
ATOM 2396 O O . THR B 1 73 ? -4.07 3.336 22.078 1 98.81 73 THR B O 1
ATOM 2399 N N . VAL B 1 74 ? -2.738 5.062 21.844 1 98.81 74 VAL B N 1
ATOM 2400 C CA . VAL B 1 74 ? -1.717 4.426 21.016 1 98.81 74 VAL B CA 1
ATOM 2401 C C . VAL B 1 74 ? -0.409 4.328 21.797 1 98.81 74 VAL B C 1
ATOM 2403 O O . VAL B 1 74 ? 0.28 5.328 22 1 98.81 74 VAL B O 1
ATOM 2406 N N . GLY B 1 75 ? -0.009 3.168 22.219 1 98.31 75 GLY B N 1
ATOM 2407 C CA . GLY B 1 75 ? 1.185 3.018 23.031 1 98.31 75 GLY B CA 1
ATOM 2408 C C . GLY B 1 75 ? 1.167 3.879 24.281 1 98.31 75 GLY B C 1
ATOM 2409 O O . GLY B 1 75 ? 2.176 4.496 24.625 1 98.31 75 GLY B O 1
ATOM 2410 N N . GLY B 1 76 ? 0.06 4.082 24.812 1 98.56 76 GLY B N 1
ATOM 2411 C CA . GLY B 1 76 ? -0.076 4.855 26.047 1 98.56 76 GLY B CA 1
ATOM 2412 C C . GLY B 1 76 ? -0.293 6.336 25.797 1 98.56 76 GLY B C 1
ATOM 2413 O O . GLY B 1 76 ? -0.504 7.102 26.734 1 98.56 76 GLY B O 1
ATOM 2414 N N . GLN B 1 77 ? -0.241 6.762 24.547 1 98.75 77 GLN B N 1
ATOM 2415 C CA . GLN B 1 77 ? -0.406 8.164 24.188 1 98.75 77 GLN B CA 1
ATOM 2416 C C . GLN B 1 77 ? -1.808 8.438 23.641 1 98.75 77 GLN B C 1
ATOM 2418 O O . GLN B 1 77 ? -2.365 7.609 22.922 1 98.75 77 GLN B O 1
ATOM 2423 N N . ALA B 1 78 ? -2.32 9.594 23.953 1 98.69 78 ALA B N 1
ATOM 2424 C CA . ALA B 1 78 ? -3.629 9.984 23.422 1 98.69 78 ALA B CA 1
ATOM 2425 C C . ALA B 1 78 ? -3.596 10.125 21.906 1 98.69 78 ALA B C 1
ATOM 2427 O O . ALA B 1 78 ? -2.549 10.43 21.328 1 98.69 78 ALA B O 1
ATOM 2428 N N . ILE B 1 79 ? -4.734 9.867 21.297 1 98.88 79 ILE B N 1
ATOM 2429 C CA . ILE B 1 79 ? -4.902 10.172 19.875 1 98.88 79 ILE B CA 1
ATOM 2430 C C . ILE B 1 79 ? -5.152 11.672 19.703 1 98.88 79 ILE B C 1
ATOM 2432 O O . ILE B 1 79 ? -6.18 12.188 20.141 1 98.88 79 ILE B O 1
ATOM 2436 N N . PRO B 1 80 ? -4.254 12.383 19.125 1 98.88 80 PRO B N 1
ATOM 2437 C CA . PRO B 1 80 ? -4.434 13.836 19.047 1 98.88 80 PRO B CA 1
ATOM 2438 C C . PRO B 1 80 ? -5.312 14.25 17.859 1 98.88 80 PRO B C 1
ATOM 2440 O O . PRO B 1 80 ? -5.508 13.477 16.922 1 98.88 80 PRO B O 1
ATOM 2443 N N . THR B 1 81 ? -5.855 15.438 17.953 1 98.88 81 THR B N 1
ATOM 2444 C CA . THR B 1 81 ? -6.453 16.078 16.781 1 98.88 81 THR B CA 1
ATOM 2445 C C . THR B 1 81 ? -5.379 16.672 15.875 1 98.88 81 THR B C 1
ATOM 2447 O O . THR B 1 81 ? -4.254 16.906 16.312 1 98.88 81 THR B O 1
ATOM 2450 N N . LEU B 1 82 ? -5.754 16.875 14.602 1 98.94 82 LEU B N 1
ATOM 2451 C CA . LEU B 1 82 ? -4.828 17.547 13.703 1 98.94 82 LEU B CA 1
ATOM 2452 C C . LEU B 1 82 ? -4.477 18.938 14.227 1 98.94 82 LEU B C 1
ATOM 2454 O O . LEU B 1 82 ? -3.318 19.344 14.164 1 98.94 82 LEU B O 1
ATOM 2458 N N . TRP B 1 83 ? -5.457 19.609 14.758 1 98.88 83 TRP B N 1
ATOM 2459 C CA . TRP B 1 83 ? -5.211 20.969 15.258 1 98.88 83 TRP B CA 1
ATOM 2460 C C . TRP B 1 83 ? -4.176 20.953 16.375 1 98.88 83 TRP B C 1
ATOM 2462 O O . TRP B 1 83 ? -3.26 21.781 16.391 1 98.88 83 TRP B O 1
ATOM 2472 N N . GLN B 1 84 ? -4.301 20.031 17.328 1 98.75 84 GLN B N 1
ATOM 2473 C CA . GLN B 1 84 ? -3.336 19.906 18.422 1 98.75 84 GLN B CA 1
ATOM 2474 C C . GLN B 1 84 ? -1.924 19.688 17.875 1 98.75 84 GLN B C 1
ATOM 2476 O O . GLN B 1 84 ? -0.963 20.266 18.391 1 98.75 84 GLN B O 1
ATOM 2481 N N . VAL B 1 85 ? -1.781 18.875 16.859 1 98.81 85 VAL B N 1
ATOM 2482 C CA . VAL B 1 85 ? -0.47 18.609 16.281 1 98.81 85 VAL B CA 1
ATOM 2483 C C . VAL B 1 85 ? 0.073 19.859 15.609 1 98.81 85 VAL B C 1
ATOM 2485 O O . VAL B 1 85 ? 1.229 20.234 15.82 1 98.81 85 VAL B O 1
ATOM 2488 N N . LEU B 1 86 ? -0.772 20.531 14.797 1 98.56 86 LEU B N 1
ATOM 2489 C CA . LEU B 1 86 ? -0.336 21.734 14.094 1 98.56 86 LEU B CA 1
ATOM 2490 C C . LEU B 1 86 ? 0.092 22.812 15.07 1 98.56 86 LEU B C 1
ATOM 2492 O O . LEU B 1 86 ? 1.116 23.469 14.867 1 98.56 86 LEU B O 1
ATOM 2496 N N . GLU B 1 87 ? -0.687 22.953 16.109 1 97.69 87 GLU B N 1
ATOM 2497 C CA . GLU B 1 87 ? -0.348 23.922 17.141 1 97.69 87 GLU B CA 1
ATOM 2498 C C . GLU B 1 87 ? 0.99 23.609 17.781 1 97.69 87 GLU B C 1
ATOM 2500 O O . GLU B 1 87 ? 1.845 24.484 17.938 1 97.69 87 GLU B O 1
ATOM 2505 N N . ARG B 1 88 ? 1.122 22.344 18.141 1 96.56 88 ARG B N 1
ATOM 2506 C CA . ARG B 1 88 ? 2.357 21.891 18.781 1 96.56 88 ARG B CA 1
ATOM 2507 C C . ARG B 1 88 ? 3.562 22.156 17.875 1 96.56 88 ARG B C 1
ATOM 2509 O O . ARG B 1 88 ? 4.582 22.672 18.344 1 96.56 88 ARG B O 1
ATOM 2516 N N . VAL B 1 89 ? 3.484 21.812 16.625 1 96.88 89 VAL B N 1
ATOM 2517 C CA . VAL B 1 89 ? 4.586 21.938 15.672 1 96.88 89 VAL B CA 1
ATOM 2518 C C . VAL B 1 89 ? 4.883 23.422 15.414 1 96.88 89 VAL B C 1
ATOM 2520 O O . VAL B 1 89 ? 6.047 23.812 15.336 1 96.88 89 VAL B O 1
ATOM 2523 N N . SER B 1 90 ? 3.834 24.203 15.219 1 94.69 90 SER B N 1
ATOM 2524 C CA . SER B 1 90 ? 4.008 25.625 14.984 1 94.69 90 SER B CA 1
ATOM 2525 C C . SER B 1 90 ? 4.812 26.281 16.109 1 94.69 90 SER B C 1
ATOM 2527 O O . SER B 1 90 ? 5.777 27 15.852 1 94.69 90 SER B O 1
ATOM 2529 N N . ILE B 1 91 ? 4.477 25.969 17.328 1 92.19 91 ILE B N 1
ATOM 2530 C CA . ILE B 1 91 ? 5.102 26.578 18.5 1 92.19 91 ILE B CA 1
ATOM 2531 C C . ILE B 1 91 ? 6.539 26.078 18.625 1 92.19 91 ILE B C 1
ATOM 2533 O O . ILE B 1 91 ? 7.465 26.859 18.812 1 92.19 91 ILE B O 1
ATOM 2537 N N . SER B 1 92 ? 6.73 24.844 18.406 1 91.19 92 SER B N 1
ATOM 2538 C CA . SER B 1 92 ? 8.008 24.203 18.734 1 91.19 92 SER B CA 1
ATOM 2539 C C . SER B 1 92 ? 9.023 24.422 17.609 1 91.19 92 SER B C 1
ATOM 2541 O O . SER B 1 92 ? 10.227 24.453 17.859 1 91.19 92 SER B O 1
ATOM 2543 N N . SER B 1 93 ? 8.633 24.484 16.375 1 84.75 93 SER B N 1
ATOM 2544 C CA . SER B 1 93 ? 9.547 24.578 15.234 1 84.75 93 SER B CA 1
ATOM 2545 C C . SER B 1 93 ? 9.875 26.031 14.906 1 84.75 93 SER B C 1
ATOM 2547 O O . SER B 1 93 ? 10.773 26.312 14.102 1 84.75 93 SER B O 1
ATOM 2549 N N . LYS B 1 94 ? 9.312 26.984 15.531 1 81.94 94 LYS B N 1
ATOM 2550 C CA . LYS B 1 94 ? 9.438 28.406 15.227 1 81.94 94 LYS B CA 1
ATOM 2551 C C . LYS B 1 94 ? 9.203 28.672 13.742 1 81.94 94 LYS B C 1
ATOM 2553 O O . LYS B 1 94 ? 9.953 29.438 13.117 1 81.94 94 LYS B O 1
ATOM 2558 N N . GLY B 1 95 ? 8.32 27.906 13.195 1 77.75 95 GLY B N 1
ATOM 2559 C CA . GLY B 1 95 ? 7.84 28.141 11.844 1 77.75 95 GLY B CA 1
ATOM 2560 C C . GLY B 1 95 ? 8.703 27.484 10.781 1 77.75 95 GLY B C 1
ATOM 2561 O O . GLY B 1 95 ? 8.578 27.797 9.594 1 77.75 95 GLY B O 1
ATOM 2562 N N . SER B 1 96 ? 9.422 26.547 11.07 1 86.44 96 SER B N 1
ATOM 2563 C CA . SER B 1 96 ? 10.391 26.047 10.102 1 86.44 96 SER B CA 1
ATOM 2564 C C . SER B 1 96 ? 10.031 24.625 9.648 1 86.44 96 SER B C 1
ATOM 2566 O O . SER B 1 96 ? 10.617 24.125 8.688 1 86.44 96 SER B O 1
ATOM 2568 N N . CYS B 1 97 ? 9.023 24.047 10.211 1 95.5 97 CYS B N 1
ATOM 2569 C CA . CYS B 1 97 ? 8.758 22.641 9.953 1 95.5 97 CYS B CA 1
ATOM 2570 C C . CYS B 1 97 ? 7.633 22.469 8.938 1 95.5 97 CYS B C 1
ATOM 2572 O O . CYS B 1 97 ? 6.582 23.109 9.062 1 95.5 97 CYS B O 1
ATOM 2574 N N . THR B 1 98 ? 7.898 21.719 7.906 1 97.5 98 THR B N 1
ATOM 2575 C CA . THR B 1 98 ? 6.875 21.328 6.945 1 97.5 98 THR B CA 1
ATOM 2576 C C . THR B 1 98 ? 6.086 20.125 7.449 1 97.5 98 THR B C 1
ATOM 2578 O O . THR B 1 98 ? 6.66 19.203 8.023 1 97.5 98 THR B O 1
ATOM 2581 N N . ILE B 1 99 ? 4.758 20.172 7.277 1 98.75 99 ILE B N 1
ATOM 2582 C CA . ILE B 1 99 ? 3.922 19.031 7.68 1 98.75 99 ILE B CA 1
ATOM 2583 C C . ILE B 1 99 ? 3.244 18.438 6.453 1 98.75 99 ILE B C 1
ATOM 2585 O O . ILE B 1 99 ? 2.561 19.141 5.703 1 98.75 99 ILE B O 1
ATOM 2589 N N . ASN B 1 100 ? 3.502 17.172 6.152 1 98.94 100 ASN B N 1
ATOM 2590 C CA . ASN B 1 100 ? 2.709 16.406 5.199 1 98.94 100 ASN B CA 1
ATOM 2591 C C . ASN B 1 100 ? 1.476 15.797 5.855 1 98.94 100 ASN B C 1
ATOM 2593 O O . ASN B 1 100 ? 1.595 14.891 6.684 1 98.94 100 ASN B O 1
ATOM 2597 N N . ILE B 1 101 ? 0.343 16.297 5.508 1 98.94 101 ILE B N 1
ATOM 2598 C CA . ILE B 1 101 ? -0.933 15.828 6.039 1 98.94 101 ILE B CA 1
ATOM 2599 C C . ILE B 1 101 ? -1.564 14.836 5.062 1 98.94 101 ILE B C 1
ATOM 2601 O O . ILE B 1 101 ? -2.096 15.234 4.023 1 98.94 101 ILE B O 1
ATOM 2605 N N . GLU B 1 102 ? -1.541 13.57 5.387 1 98.94 102 GLU B N 1
ATOM 2606 C CA . GLU B 1 102 ? -2.145 12.555 4.527 1 98.94 102 GLU B CA 1
ATOM 2607 C C . GLU B 1 102 ? -3.627 12.375 4.84 1 98.94 102 GLU B C 1
ATOM 2609 O O . GLU B 1 102 ? -3.988 11.93 5.93 1 98.94 102 GLU B O 1
ATOM 2614 N N . LEU B 1 103 ? -4.477 12.672 3.92 1 98.88 103 LEU B N 1
ATOM 2615 C CA . LEU B 1 103 ? -5.902 12.398 4.035 1 98.88 103 LEU B CA 1
ATOM 2616 C C . LEU B 1 103 ? -6.199 10.93 3.76 1 98.88 103 LEU B C 1
ATOM 2618 O O . LEU B 1 103 ? -6.125 10.484 2.615 1 98.88 103 LEU B O 1
ATOM 2622 N N . LYS B 1 104 ? -6.605 10.211 4.801 1 97.5 104 LYS B N 1
ATOM 2623 C CA . LYS B 1 104 ? -6.84 8.773 4.68 1 97.5 104 LYS B CA 1
ATOM 2624 C C . LYS B 1 104 ? -8.32 8.438 4.832 1 97.5 104 LYS B C 1
ATOM 2626 O O . LYS B 1 104 ? -8.828 7.531 4.176 1 97.5 104 LYS B O 1
ATOM 2631 N N . GLY B 1 105 ? -8.961 9.172 5.621 1 96.56 105 GLY B N 1
ATOM 2632 C CA . GLY B 1 105 ? -10.227 8.695 6.156 1 96.56 105 GLY B CA 1
ATOM 2633 C C . GLY B 1 105 ? -11.43 9.164 5.359 1 96.56 105 GLY B C 1
ATOM 2634 O O . GLY B 1 105 ? -11.367 10.203 4.691 1 96.56 105 GLY B O 1
ATOM 2635 N N . ILE B 1 106 ? -12.531 8.398 5.52 1 97.69 106 ILE B N 1
ATOM 2636 C CA . ILE B 1 106 ? -13.828 8.797 4.977 1 97.69 106 ILE B CA 1
ATOM 2637 C C . ILE B 1 106 ? -14.258 10.125 5.59 1 97.69 106 ILE B C 1
ATOM 2639 O O . ILE B 1 106 ? -14.172 10.312 6.809 1 97.69 106 ILE B O 1
ATOM 2643 N N . GLY B 1 107 ? -14.555 11.078 4.738 1 97.81 107 GLY B N 1
ATOM 2644 C CA . GLY B 1 107 ? -15.164 12.312 5.211 1 97.81 107 GLY B CA 1
ATOM 2645 C C . GLY B 1 107 ? -14.141 13.344 5.66 1 97.81 107 GLY B C 1
ATOM 2646 O O . GLY B 1 107 ? -14.5 14.383 6.203 1 97.81 107 GLY B O 1
ATOM 2647 N N . CYS B 1 108 ? -12.906 13.188 5.426 1 98.44 108 CYS B N 1
ATOM 2648 C CA . CYS B 1 108 ? -11.883 14.047 6.012 1 98.44 108 CYS B CA 1
ATOM 2649 C C . CYS B 1 108 ? -11.695 15.312 5.188 1 98.44 108 CYS B C 1
ATOM 2651 O O . CYS B 1 108 ? -11.07 16.266 5.645 1 98.44 108 CYS B O 1
ATOM 2653 N N . VAL B 1 109 ? -12.227 15.398 3.949 1 98.81 109 VAL B N 1
ATOM 2654 C CA . VAL B 1 109 ? -11.93 16.5 3.039 1 98.81 109 VAL B CA 1
ATOM 2655 C C . VAL B 1 109 ? -12.57 17.781 3.553 1 98.81 109 VAL B C 1
ATOM 2657 O O . VAL B 1 109 ? -11.898 18.812 3.705 1 98.81 109 VAL B O 1
ATOM 2660 N N . GLN B 1 110 ? -13.844 17.75 3.869 1 98.69 110 GLN B N 1
ATOM 2661 C CA . GLN B 1 110 ? -14.57 18.953 4.25 1 98.69 110 GLN B CA 1
ATOM 2662 C C . GLN B 1 110 ? -14 19.547 5.539 1 98.69 110 GLN B C 1
ATOM 2664 O O . GLN B 1 110 ? -13.758 20.75 5.617 1 98.69 110 GLN B O 1
ATOM 2669 N N . PRO B 1 111 ? -13.727 18.672 6.531 1 98.88 111 PRO B N 1
ATOM 2670 C CA . PRO B 1 111 ? -13.102 19.234 7.734 1 98.88 111 PRO B CA 1
ATOM 2671 C C . PRO B 1 111 ? -11.742 19.859 7.449 1 98.88 111 PRO B C 1
ATOM 2673 O O . PRO B 1 111 ? -11.367 20.859 8.086 1 98.88 111 PRO B O 1
ATOM 2676 N N . LEU B 1 112 ? -10.953 19.328 6.543 1 98.94 112 LEU B N 1
ATOM 2677 C CA . LEU B 1 112 ? -9.672 19.938 6.211 1 98.94 112 LEU B CA 1
ATOM 2678 C C . LEU B 1 112 ? -9.875 21.297 5.531 1 98.94 112 LEU B C 1
ATOM 2680 O O . LEU B 1 112 ? -9.156 22.25 5.812 1 98.94 112 LEU B O 1
ATOM 2684 N N . ILE B 1 113 ? -10.82 21.344 4.57 1 98.81 113 ILE B N 1
ATOM 2685 C CA . ILE B 1 113 ? -11.109 22.578 3.865 1 98.81 113 ILE B CA 1
ATOM 2686 C C . ILE B 1 113 ? -11.445 23.688 4.875 1 98.81 113 ILE B C 1
ATOM 2688 O O . ILE B 1 113 ? -11.047 24.828 4.699 1 98.81 113 ILE B O 1
ATOM 2692 N N . ALA B 1 114 ? -12.172 23.312 5.934 1 98.69 114 ALA B N 1
ATOM 2693 C CA . ALA B 1 114 ? -12.531 24.266 6.977 1 98.69 114 ALA B CA 1
ATOM 2694 C C . ALA B 1 114 ? -11.312 24.641 7.82 1 98.69 114 ALA B C 1
ATOM 2696 O O . ALA B 1 114 ? -11.141 25.812 8.188 1 98.69 114 ALA B O 1
ATOM 2697 N N . LEU B 1 115 ? -10.469 23.75 8.086 1 98.69 115 LEU B N 1
ATOM 2698 C CA . LEU B 1 115 ? -9.344 23.906 9.008 1 98.69 115 LEU B CA 1
ATOM 2699 C C . LEU B 1 115 ? -8.188 24.641 8.336 1 98.69 115 LEU B C 1
ATOM 2701 O O . LEU B 1 115 ? -7.461 25.391 8.984 1 98.69 115 LEU B O 1
ATOM 2705 N N . TYR B 1 116 ? -8.008 24.516 7.039 1 98.62 116 TYR B N 1
ATOM 2706 C CA . TYR B 1 116 ? -6.832 24.906 6.277 1 98.62 116 TYR B CA 1
ATOM 2707 C C . TYR B 1 116 ? -6.59 26.406 6.402 1 98.62 116 TYR B C 1
ATOM 2709 O O . TYR B 1 116 ? -5.508 26.844 6.816 1 98.62 116 TYR B O 1
ATOM 2717 N N . PRO B 1 11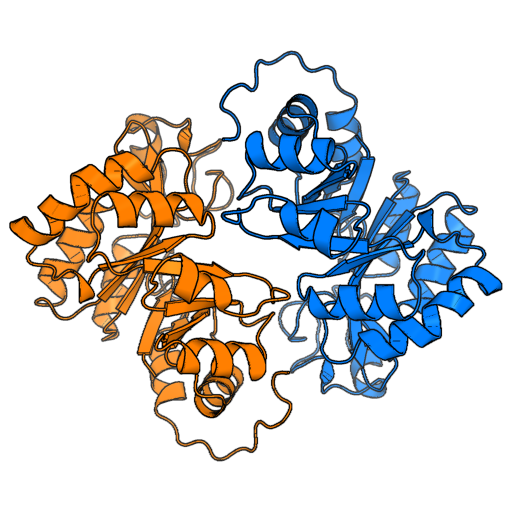7 ? -7.594 27.25 6.16 1 98.5 117 PRO B N 1
ATOM 2718 C CA . PRO B 1 117 ? -7.359 28.688 6.312 1 98.5 117 PRO B CA 1
ATOM 2719 C C . PRO B 1 117 ? -7.051 29.094 7.75 1 98.5 117 PRO B C 1
ATOM 2721 O O . PRO B 1 117 ? -6.301 30.047 7.984 1 98.5 117 PRO B O 1
ATOM 2724 N N . GLN B 1 118 ? -7.617 28.359 8.719 1 98.38 118 GLN B N 1
ATOM 2725 C CA . GLN B 1 118 ? -7.359 28.641 10.125 1 98.38 118 GLN B CA 1
ATOM 2726 C C . GLN B 1 118 ? -5.902 28.375 10.484 1 98.38 118 GLN B C 1
ATOM 2728 O O . GLN B 1 118 ? -5.289 29.125 11.242 1 98.38 118 GLN B O 1
ATOM 2733 N N . ALA B 1 119 ? -5.367 27.281 9.953 1 97.56 119 ALA B N 1
ATOM 2734 C CA . ALA B 1 119 ? -3.971 26.938 10.203 1 97.56 119 ALA B CA 1
ATOM 2735 C C . ALA B 1 119 ? -3.033 28.016 9.664 1 97.56 119 ALA B C 1
ATOM 2737 O O . ALA B 1 119 ? -2.039 28.359 10.305 1 97.56 119 ALA B O 1
ATOM 2738 N N . LEU B 1 120 ? -3.34 28.547 8.484 1 96.81 120 LEU B N 1
ATOM 2739 C CA . LEU B 1 120 ? -2.531 29.594 7.871 1 96.81 120 LEU B CA 1
ATOM 2740 C C . LEU B 1 120 ? -2.617 30.891 8.672 1 96.81 120 LEU B C 1
ATOM 2742 O O . LEU B 1 120 ? -1.597 31.531 8.938 1 96.81 120 LEU B O 1
ATOM 2746 N N . GLU B 1 121 ? -3.777 31.156 9.109 1 97.31 121 GLU B N 1
ATOM 2747 C CA . GLU B 1 121 ? -4.02 32.438 9.734 1 97.31 121 GLU B CA 1
ATOM 2748 C C . GLU B 1 121 ? -3.637 32.438 11.211 1 97.31 121 GLU B C 1
ATOM 2750 O O . GLU B 1 121 ? -2.988 33.344 11.703 1 97.31 121 GLU B O 1
ATOM 2755 N N . GLN B 1 122 ? -3.99 31.391 11.898 1 97.12 122 GLN B N 1
ATOM 2756 C CA . GLN B 1 122 ? -3.887 31.391 13.352 1 97.12 122 GLN B CA 1
ATOM 2757 C C . GLN B 1 122 ? -2.574 30.766 13.812 1 97.12 122 GLN B C 1
ATOM 2759 O O . GLN B 1 122 ? -2.076 31.062 14.898 1 97.12 122 GLN B O 1
ATOM 2764 N N . LEU B 1 123 ? -2.031 29.859 13.016 1 96.5 123 LEU B N 1
ATOM 2765 C CA . LEU B 1 123 ? -0.831 29.156 13.445 1 96.5 123 LEU B CA 1
ATOM 2766 C C . LEU B 1 123 ? 0.373 29.562 12.602 1 96.5 123 LEU B C 1
ATOM 2768 O O . LEU B 1 123 ? 1.472 29.031 12.781 1 96.5 123 LEU B O 1
ATOM 2772 N N . ASN B 1 124 ? 0.207 30.422 11.648 1 94.56 124 ASN B N 1
ATOM 2773 C CA . ASN B 1 124 ? 1.245 31.078 10.852 1 94.56 124 ASN B CA 1
ATOM 2774 C C . ASN B 1 124 ? 1.961 30.078 9.945 1 94.56 124 ASN B C 1
ATOM 2776 O O . ASN B 1 124 ? 3.166 30.203 9.719 1 94.56 124 ASN B O 1
ATOM 2780 N N . PHE B 1 125 ? 1.315 29.062 9.555 1 96.38 125 PHE B N 1
ATOM 2781 C CA . PHE B 1 125 ? 1.834 28.203 8.5 1 96.38 125 PHE B CA 1
ATOM 2782 C C . PHE B 1 125 ? 1.712 28.891 7.141 1 96.38 125 PHE B C 1
ATOM 2784 O O . PHE B 1 125 ? 0.758 29.625 6.898 1 96.38 125 PHE B O 1
ATOM 2791 N N . THR B 1 126 ? 2.705 28.734 6.285 1 95.94 126 THR B N 1
ATOM 2792 C CA . THR B 1 126 ? 2.541 29.094 4.883 1 95.94 126 THR B CA 1
ATOM 2793 C C . THR B 1 126 ? 1.966 27.922 4.086 1 95.94 126 THR B C 1
ATOM 2795 O O . THR B 1 126 ? 2.057 26.766 4.516 1 95.94 126 THR B O 1
ATOM 2798 N N . PRO B 1 127 ? 1.348 28.172 2.951 1 96.62 127 PRO B N 1
ATOM 2799 C CA . PRO B 1 127 ? 0.858 27.078 2.117 1 96.62 127 PRO B CA 1
ATOM 2800 C C . PRO B 1 127 ? 1.945 26.062 1.792 1 96.62 127 PRO B C 1
ATOM 2802 O O . PRO B 1 127 ? 1.686 24.844 1.799 1 96.62 127 PRO B O 1
ATOM 2805 N N . GLU B 1 128 ? 3.139 26.484 1.604 1 96.25 128 GLU B N 1
ATOM 2806 C CA . GLU B 1 128 ? 4.246 25.609 1.227 1 96.25 128 GLU B CA 1
ATOM 2807 C C . GLU B 1 128 ? 4.637 24.688 2.375 1 96.25 128 GLU B C 1
ATOM 2809 O O . GLU B 1 128 ? 5.258 23.641 2.156 1 96.25 128 GLU B O 1
ATOM 2814 N N . GLN B 1 129 ? 4.27 25.047 3.551 1 97.31 129 GLN B N 1
ATOM 2815 C CA . GLN B 1 129 ? 4.621 24.25 4.723 1 97.31 129 GLN B CA 1
ATOM 2816 C C . GLN B 1 129 ? 3.59 23.156 4.973 1 97.31 129 GLN B C 1
ATOM 2818 O O . GLN B 1 129 ? 3.809 22.266 5.801 1 97.31 129 GLN B O 1
ATOM 2823 N N . LEU B 1 130 ? 2.48 23.234 4.336 1 98.56 130 LEU B N 1
ATOM 2824 C CA . LEU B 1 130 ? 1.429 22.234 4.484 1 98.56 130 LEU B CA 1
ATOM 2825 C C . LEU B 1 130 ? 1.232 21.453 3.189 1 98.56 130 LEU B C 1
ATOM 2827 O O . LEU B 1 130 ? 0.559 21.938 2.271 1 98.56 130 LEU B O 1
ATOM 2831 N N . LEU B 1 131 ? 1.847 20.312 3.145 1 98.88 131 LEU B N 1
ATOM 2832 C CA . LEU B 1 131 ? 1.692 19.406 2.02 1 98.88 131 LEU B CA 1
ATOM 2833 C C . LEU B 1 131 ? 0.538 18.438 2.262 1 98.88 131 LEU B C 1
ATOM 2835 O O . LEU B 1 131 ? 0.562 17.656 3.221 1 98.88 131 LEU B O 1
ATOM 2839 N N . ILE B 1 132 ? -0.501 18.5 1.414 1 98.94 132 ILE B N 1
ATOM 2840 C CA . ILE B 1 132 ? -1.655 17.625 1.547 1 98.94 132 ILE B CA 1
ATOM 2841 C C . ILE B 1 132 ? -1.503 16.422 0.608 1 98.94 132 ILE B C 1
ATOM 2843 O O . ILE B 1 132 ? -1.435 16.594 -0.612 1 98.94 132 ILE B O 1
ATOM 2847 N N . SER B 1 133 ? -1.427 15.219 1.132 1 98.94 133 SER B N 1
ATOM 2848 C CA . SER B 1 133 ? -1.257 14.016 0.32 1 98.94 133 SER B CA 1
ATOM 2849 C C . SER B 1 133 ? -2.408 13.039 0.53 1 98.94 133 SER B C 1
ATOM 2851 O O . SER B 1 133 ? -3.174 13.172 1.487 1 98.94 133 SER B O 1
ATOM 2853 N N . SER B 1 134 ? -2.551 12.148 -0.407 1 98.94 134 SER B N 1
ATOM 2854 C CA . SER B 1 134 ? -3.592 11.141 -0.257 1 98.94 134 SER B CA 1
ATOM 2855 C C . SER B 1 134 ? -3.455 10.047 -1.308 1 98.94 134 SER B C 1
ATOM 2857 O O . SER B 1 134 ? -3.039 10.305 -2.438 1 98.94 134 SER B O 1
ATOM 2859 N N . PHE B 1 135 ? -3.826 8.828 -0.918 1 98.88 135 PHE B N 1
ATOM 2860 C CA . PHE B 1 135 ? -4.027 7.734 -1.863 1 98.88 135 PHE B CA 1
ATOM 2861 C C . PHE B 1 135 ? -5.363 7.879 -2.582 1 98.88 135 PHE B C 1
ATOM 2863 O O . PHE B 1 135 ? -5.602 7.227 -3.6 1 98.88 135 PHE B O 1
ATOM 2870 N N . ASN B 1 136 ? -6.27 8.578 -1.982 1 98.88 136 ASN B N 1
ATOM 2871 C CA . ASN B 1 136 ? -7.543 8.922 -2.611 1 98.88 136 ASN B CA 1
ATOM 2872 C C . ASN B 1 136 ? -7.438 10.195 -3.438 1 98.88 136 ASN B C 1
ATOM 2874 O O . ASN B 1 136 ? -7.656 11.297 -2.924 1 98.88 136 ASN B O 1
ATOM 2878 N N . HIS B 1 137 ? -7.152 10.086 -4.742 1 98.94 137 HIS B N 1
ATOM 2879 C CA . HIS B 1 137 ? -6.793 11.219 -5.586 1 98.94 137 HIS B CA 1
ATOM 2880 C C . HIS B 1 137 ? -7.977 12.164 -5.77 1 98.94 137 HIS B C 1
ATOM 2882 O O . HIS B 1 137 ? -7.789 13.383 -5.891 1 98.94 137 HIS B O 1
ATOM 2888 N N . PRO B 1 138 ? -9.211 11.695 -5.754 1 98.88 138 PRO B N 1
ATOM 2889 C CA . PRO B 1 138 ? -10.344 12.625 -5.773 1 98.88 138 PRO B CA 1
ATOM 2890 C C . PRO B 1 138 ? -10.336 13.594 -4.59 1 98.88 138 PRO B C 1
ATOM 2892 O O . PRO B 1 138 ? -10.781 14.734 -4.719 1 98.88 138 PRO B O 1
ATOM 2895 N N . TYR B 1 139 ? -9.852 13.133 -3.391 1 98.94 139 TYR B N 1
ATOM 2896 C CA . TYR B 1 139 ? -9.727 14.031 -2.25 1 98.94 139 TYR B CA 1
ATOM 2897 C C . TYR B 1 139 ? -8.812 15.203 -2.576 1 98.94 139 TYR B C 1
ATOM 2899 O O . TYR B 1 139 ? -9.125 16.344 -2.25 1 98.94 139 TYR B O 1
ATOM 2907 N N . LEU B 1 140 ? -7.73 14.938 -3.236 1 98.94 140 LEU B N 1
ATOM 2908 C CA . LEU B 1 140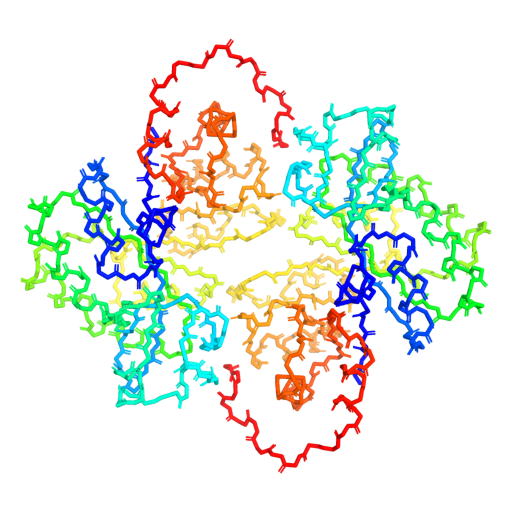 ? -6.773 15.977 -3.6 1 98.94 140 LEU B CA 1
ATOM 2909 C C . LEU B 1 140 ? -7.375 16.938 -4.613 1 98.94 140 LEU B C 1
ATOM 2911 O O . LEU B 1 140 ? -7.148 18.141 -4.539 1 98.94 140 LEU B O 1
ATOM 2915 N N . ALA B 1 141 ? -8.109 16.375 -5.543 1 98.88 141 ALA B N 1
ATOM 2916 C CA . ALA B 1 141 ? -8.789 17.219 -6.52 1 98.88 141 ALA B CA 1
ATOM 2917 C C . ALA B 1 141 ? -9.734 18.203 -5.824 1 98.88 141 ALA B C 1
ATOM 2919 O O . ALA B 1 141 ? -9.797 19.375 -6.188 1 98.88 141 ALA B O 1
ATOM 2920 N N . GLN B 1 142 ? -10.453 17.719 -4.848 1 98.81 142 GLN B N 1
ATOM 2921 C CA . GLN B 1 142 ? -11.383 18.547 -4.098 1 98.81 142 GLN B CA 1
ATOM 2922 C C . GLN B 1 142 ? -10.633 19.656 -3.34 1 98.81 142 GLN B C 1
ATOM 2924 O O . GLN B 1 142 ? -11.086 20.797 -3.295 1 98.81 142 GLN B O 1
ATOM 2929 N N . ILE B 1 143 ? -9.523 19.281 -2.725 1 98.88 143 ILE B N 1
ATOM 2930 C CA . ILE B 1 143 ? -8.719 20.266 -2.008 1 98.88 143 ILE B CA 1
ATOM 2931 C C . ILE B 1 143 ? -8.258 21.359 -2.973 1 98.88 143 ILE B C 1
ATOM 2933 O O . ILE B 1 143 ? -8.352 22.547 -2.664 1 98.88 143 ILE B O 1
ATOM 2937 N N . LYS B 1 144 ? -7.762 21 -4.156 1 98.56 144 LYS B N 1
ATOM 2938 C CA . LYS B 1 144 ? -7.277 21.938 -5.16 1 98.56 144 LYS B CA 1
ATOM 2939 C C . LYS B 1 144 ? -8.406 22.844 -5.652 1 98.56 144 LYS B C 1
ATOM 2941 O O . LYS B 1 144 ? -8.188 24.016 -5.934 1 98.56 144 LYS B O 1
ATOM 2946 N N . GLN B 1 145 ? -9.547 22.25 -5.805 1 98.38 145 GLN B N 1
ATOM 2947 C CA . GLN B 1 145 ? -10.703 23.047 -6.219 1 98.38 145 GLN B CA 1
ATOM 2948 C C . GLN B 1 145 ? -11.008 24.141 -5.207 1 98.38 145 GLN B C 1
ATOM 2950 O O . GLN B 1 145 ? -11.336 25.266 -5.59 1 98.38 145 GLN B O 1
ATOM 2955 N N . SER B 1 146 ? -10.922 23.828 -3.955 1 98.44 146 SER B N 1
ATOM 2956 C CA . SER B 1 146 ? -11.227 24.781 -2.889 1 98.44 146 SER B CA 1
ATOM 2957 C C . SER B 1 146 ? -10.07 25.75 -2.676 1 98.44 146 SER B C 1
ATOM 2959 O O . SER B 1 146 ? -10.289 26.906 -2.316 1 98.44 146 SER B O 1
ATOM 2961 N N . PHE B 1 147 ? -8.852 25.281 -2.83 1 98.44 147 PHE B N 1
ATOM 2962 C CA . PHE B 1 147 ? -7.633 26.062 -2.646 1 98.44 147 PHE B CA 1
ATOM 2963 C C . PHE B 1 147 ? -6.664 25.828 -3.801 1 98.44 147 PHE B C 1
ATOM 2965 O O . PHE B 1 147 ? -5.738 25.016 -3.688 1 98.44 147 PHE B O 1
ATOM 2972 N N . PRO B 1 148 ? -6.742 26.562 -4.828 1 97.12 148 PRO B N 1
ATOM 2973 C CA . PRO B 1 148 ? -5.926 26.344 -6.023 1 97.12 148 PRO B CA 1
ATOM 2974 C C . PRO B 1 148 ? -4.43 26.438 -5.738 1 97.12 148 PRO B C 1
ATOM 2976 O O . PRO B 1 148 ? -3.625 25.828 -6.449 1 97.12 148 PRO B O 1
ATOM 2979 N N . HIS B 1 149 ? -4.066 27.094 -4.695 1 96.06 149 HIS B N 1
ATOM 2980 C CA . HIS B 1 149 ? -2.648 27.281 -4.414 1 96.06 149 HIS B CA 1
ATOM 2981 C C . HIS B 1 149 ? -2.154 26.281 -3.367 1 96.06 149 HIS B C 1
ATOM 2983 O O . HIS B 1 149 ? -0.974 26.297 -3.012 1 96.06 149 HIS B O 1
ATOM 2989 N N . ALA B 1 150 ? -3.039 25.453 -2.844 1 98.38 150 ALA B N 1
ATOM 2990 C CA . ALA B 1 150 ? -2.623 24.422 -1.896 1 98.38 150 ALA B CA 1
ATOM 2991 C C . ALA B 1 150 ? -1.586 23.484 -2.518 1 98.38 150 ALA B C 1
ATOM 2993 O O . ALA B 1 150 ? -1.661 23.172 -3.707 1 98.38 150 ALA B O 1
ATOM 2994 N N . VAL B 1 151 ? -0.612 23.078 -1.753 1 98.69 151 VAL B N 1
ATOM 2995 C CA . VAL B 1 151 ? 0.434 22.156 -2.16 1 98.69 151 VAL B CA 1
ATOM 2996 C C . VAL B 1 151 ? -0.023 20.719 -1.902 1 98.69 151 VAL B C 1
ATOM 2998 O O . VAL B 1 151 ? -0.328 20.359 -0.765 1 98.69 151 VAL B O 1
ATOM 3001 N N . ILE B 1 152 ? -0.134 19.938 -3.018 1 98.94 152 ILE B N 1
ATOM 3002 C CA . ILE B 1 152 ? -0.675 18.594 -2.848 1 98.94 152 ILE B CA 1
ATOM 3003 C C . ILE B 1 152 ? 0.305 17.562 -3.41 1 98.94 152 ILE B C 1
ATOM 3005 O O . ILE B 1 152 ? 1.198 17.922 -4.188 1 98.94 152 ILE B O 1
ATOM 3009 N N . ALA B 1 153 ? 0.129 16.312 -2.963 1 98.94 153 ALA B N 1
ATOM 3010 C CA . ALA B 1 153 ? 0.965 15.195 -3.396 1 98.94 153 ALA B CA 1
ATOM 3011 C C . ALA B 1 153 ? 0.15 13.914 -3.512 1 98.94 153 ALA B C 1
ATOM 3013 O O . ALA B 1 153 ? -0.229 13.32 -2.498 1 98.94 153 ALA B O 1
ATOM 3014 N N . PRO B 1 154 ? -0.151 13.484 -4.758 1 98.94 154 PRO B N 1
ATOM 3015 C CA . PRO B 1 154 ? -0.732 12.148 -4.875 1 98.94 154 PRO B CA 1
ATOM 3016 C C . PRO B 1 154 ? 0.221 11.047 -4.406 1 98.94 154 PRO B C 1
ATOM 3018 O O . PRO B 1 154 ? 1.419 11.102 -4.695 1 98.94 154 PRO B O 1
ATOM 3021 N N . LEU B 1 155 ? -0.339 10.133 -3.65 1 98.94 155 LEU B N 1
ATOM 3022 C CA . LEU B 1 155 ? 0.396 8.945 -3.225 1 98.94 155 LEU B CA 1
ATOM 3023 C C . LEU B 1 155 ? 0.178 7.793 -4.199 1 98.94 155 LEU B C 1
ATOM 3025 O O . LEU B 1 155 ? -0.94 7.574 -4.672 1 98.94 155 LEU B O 1
ATOM 3029 N N . LEU B 1 156 ? 1.239 7.086 -4.504 1 98.81 156 LEU B N 1
ATOM 3030 C CA . LEU B 1 156 ? 1.183 5.875 -5.316 1 98.81 156 LEU B CA 1
ATOM 3031 C C . LEU B 1 156 ? 1.928 4.73 -4.641 1 98.81 156 LEU B C 1
ATOM 3033 O O . LEU B 1 156 ? 3.012 4.934 -4.086 1 98.81 156 LEU B O 1
ATOM 3037 N N . ALA B 1 157 ? 1.299 3.543 -4.707 1 98.62 157 ALA B N 1
ATOM 3038 C CA . ALA B 1 157 ? 1.955 2.344 -4.195 1 98.62 157 ALA B CA 1
ATOM 3039 C C . ALA B 1 157 ? 2.396 1.429 -5.332 1 98.62 157 ALA B C 1
ATOM 3041 O O . ALA B 1 157 ? 2.828 0.298 -5.098 1 98.62 157 ALA B O 1
ATOM 3042 N N . GLY B 1 158 ? 2.17 1.766 -6.535 1 98.5 158 GLY B N 1
ATOM 3043 C CA . GLY B 1 158 ? 2.562 1.072 -7.75 1 98.5 158 GLY B CA 1
ATOM 3044 C C . GLY B 1 158 ? 3.1 2.002 -8.82 1 98.5 158 GLY B C 1
ATOM 3045 O O . GLY B 1 158 ? 3.203 3.213 -8.602 1 98.5 158 GLY B O 1
ATOM 3046 N N . ILE B 1 159 ? 3.5 1.426 -9.914 1 98.75 159 ILE B N 1
ATOM 3047 C CA . ILE B 1 159 ? 3.945 2.189 -11.07 1 98.75 159 ILE B CA 1
ATOM 3048 C C . ILE B 1 159 ? 2.869 2.15 -12.156 1 98.75 159 ILE B C 1
ATOM 3050 O O . ILE B 1 159 ? 2.658 1.116 -12.797 1 98.75 159 ILE B O 1
ATOM 3054 N N . PRO B 1 160 ? 2.219 3.287 -12.359 1 98.62 160 PRO B N 1
ATOM 3055 C CA . PRO B 1 160 ? 1.194 3.352 -13.406 1 98.62 160 PRO B CA 1
ATOM 3056 C C . PRO B 1 160 ? 1.781 3.279 -14.812 1 98.62 160 PRO B C 1
ATOM 3058 O O . PRO B 1 160 ? 2.955 3.602 -15.016 1 98.62 160 PRO B O 1
ATOM 3061 N N . LEU B 1 161 ? 0.919 2.951 -15.758 1 98.19 161 LEU B N 1
ATOM 3062 C CA . LEU B 1 161 ? 1.321 2.908 -17.156 1 98.19 161 LEU B CA 1
ATOM 3063 C C . LEU B 1 161 ? 1.756 4.285 -17.641 1 98.19 161 LEU B C 1
ATOM 3065 O O . LEU B 1 161 ? 2.662 4.402 -18.469 1 98.19 161 LEU B O 1
ATOM 3069 N N . ASP B 1 162 ? 1.151 5.277 -17.062 1 98.31 162 ASP B N 1
ATOM 3070 C CA . ASP B 1 162 ? 1.411 6.633 -17.531 1 98.31 162 ASP B CA 1
ATOM 3071 C C . ASP B 1 162 ? 2.324 7.391 -16.578 1 98.31 162 ASP B C 1
ATOM 3073 O O . ASP B 1 162 ? 2.385 8.617 -16.609 1 98.31 162 ASP B O 1
ATOM 3077 N N . LEU B 1 163 ? 2.969 6.688 -15.719 1 98.5 163 LEU B N 1
ATOM 3078 C CA . LEU B 1 163 ? 4.016 7.191 -14.836 1 98.5 163 LEU B CA 1
ATOM 3079 C C . LEU B 1 163 ? 3.496 8.344 -13.984 1 98.5 163 LEU B C 1
ATOM 3081 O O . LEU B 1 163 ? 2.559 8.172 -13.195 1 98.5 163 LEU B O 1
ATOM 3085 N N . ALA B 1 164 ? 4.074 9.508 -14.094 1 98.75 164 ALA B N 1
ATOM 3086 C CA . ALA B 1 164 ? 3.775 10.602 -13.18 1 98.75 164 ALA B CA 1
ATOM 3087 C C . ALA B 1 164 ? 2.729 11.547 -13.773 1 98.75 164 ALA B C 1
ATOM 3089 O O . ALA B 1 164 ? 2.598 12.688 -13.336 1 98.75 164 ALA B O 1
ATOM 3090 N N . THR B 1 165 ? 1.904 11.102 -14.711 1 98.75 165 THR B N 1
ATOM 3091 C CA . THR B 1 165 ? 0.922 11.945 -15.391 1 98.75 165 THR B CA 1
ATOM 3092 C C . THR B 1 165 ? -0.032 12.578 -14.383 1 98.75 165 THR B C 1
ATOM 3094 O O . THR B 1 165 ? -0.469 13.719 -14.562 1 98.75 165 THR B O 1
ATOM 3097 N N . ILE B 1 166 ? -0.343 11.945 -13.312 1 98.75 166 ILE B N 1
ATOM 3098 C CA . ILE B 1 166 ? -1.279 12.422 -12.297 1 98.75 166 ILE B CA 1
ATOM 3099 C C . ILE B 1 166 ? -0.79 13.742 -11.719 1 98.75 166 ILE B C 1
ATOM 3101 O O . ILE B 1 166 ? -1.593 14.578 -11.305 1 98.75 166 ILE B O 1
ATOM 3105 N N . MET B 1 167 ? 0.513 13.961 -11.688 1 98.69 167 MET B N 1
ATOM 3106 C CA . MET B 1 167 ? 1.074 15.211 -11.188 1 98.69 167 MET B CA 1
ATOM 3107 C C . MET B 1 167 ? 0.581 16.391 -12.008 1 98.69 167 MET B C 1
ATOM 3109 O O . MET B 1 167 ? 0.211 17.438 -11.453 1 98.69 167 MET B O 1
ATOM 3113 N N . THR B 1 168 ? 0.61 16.203 -13.297 1 98.69 168 THR B N 1
ATOM 3114 C CA . THR B 1 168 ? 0.136 17.25 -14.188 1 98.69 168 THR B CA 1
ATOM 3115 C C . THR B 1 168 ? -1.373 17.438 -14.055 1 98.69 168 THR B C 1
ATOM 3117 O O . THR B 1 168 ? -1.858 18.562 -13.945 1 98.69 168 THR B O 1
ATOM 3120 N N . THR B 1 169 ? -2.094 16.297 -14.039 1 98.56 169 THR B N 1
ATOM 3121 C CA . THR B 1 169 ? -3.551 16.344 -13.969 1 98.56 169 THR B CA 1
ATOM 3122 C C . THR B 1 169 ? -4.012 17.125 -12.734 1 98.56 169 THR B C 1
ATOM 3124 O O . THR B 1 169 ? -4.977 17.875 -12.805 1 98.56 169 THR B O 1
ATOM 3127 N N . LEU B 1 170 ? -3.326 17 -11.617 1 98.69 170 LEU B N 1
ATOM 3128 C CA . LEU B 1 170 ? -3.752 17.594 -10.359 1 98.69 170 LEU B CA 1
ATOM 3129 C C . LEU B 1 170 ? -2.971 18.875 -10.062 1 98.69 170 LEU B C 1
ATOM 3131 O O . LEU B 1 170 ? -3.188 19.516 -9.031 1 98.69 170 LEU B O 1
ATOM 3135 N N . ASN B 1 171 ? -2.018 19.234 -10.922 1 98.44 171 ASN B N 1
ATOM 3136 C CA . ASN B 1 171 ? -1.102 20.328 -10.625 1 98.44 171 ASN B CA 1
ATOM 3137 C C . ASN B 1 171 ? -0.43 20.141 -9.266 1 98.44 171 ASN B C 1
ATOM 3139 O O . ASN B 1 171 ? -0.492 21.031 -8.414 1 98.44 171 ASN B O 1
ATOM 3143 N N . ALA B 1 172 ? 0.17 18.984 -9.117 1 98.81 172 ALA B N 1
ATOM 3144 C CA . ALA B 1 172 ? 0.719 18.562 -7.836 1 98.81 172 ALA B CA 1
ATOM 3145 C C . ALA B 1 172 ? 2.139 19.078 -7.641 1 98.81 172 ALA B C 1
ATOM 3147 O O . ALA B 1 172 ? 2.863 19.312 -8.617 1 98.81 172 ALA B O 1
ATOM 3148 N N . TYR B 1 173 ? 2.504 19.344 -6.418 1 98.81 173 TYR B N 1
ATOM 3149 C CA . TYR B 1 173 ? 3.842 19.766 -6.031 1 98.81 173 TYR B CA 1
ATOM 3150 C C . TYR B 1 173 ? 4.824 18.609 -6.078 1 98.81 173 TYR B C 1
ATOM 3152 O O . TYR B 1 173 ? 5.953 18.75 -6.547 1 98.81 173 TYR B O 1
ATOM 3160 N N . SER B 1 174 ? 4.375 17.469 -5.645 1 98.94 174 SER B N 1
ATOM 3161 C CA . SER B 1 174 ? 5.195 16.25 -5.602 1 98.94 174 SER B CA 1
ATOM 3162 C C . SER B 1 174 ? 4.355 15.008 -5.859 1 98.94 174 SER B C 1
ATOM 3164 O O . SER B 1 174 ? 3.123 15.07 -5.875 1 98.94 174 SER B O 1
ATOM 3166 N N . ILE B 1 175 ? 5.012 13.992 -6.176 1 98.94 175 ILE B N 1
ATOM 3167 C CA . ILE B 1 175 ? 4.453 12.641 -6.133 1 98.94 175 ILE B CA 1
ATOM 3168 C C . ILE B 1 175 ? 5.18 11.812 -5.074 1 98.94 175 ILE B C 1
ATOM 3170 O O . ILE B 1 175 ? 6.402 11.898 -4.945 1 98.94 175 ILE B O 1
ATOM 3174 N N . ASN B 1 176 ? 4.418 11.148 -4.234 1 98.94 176 ASN B N 1
ATOM 3175 C CA . ASN B 1 176 ? 4.98 10.32 -3.176 1 98.94 176 ASN B CA 1
ATOM 3176 C C . ASN B 1 176 ? 4.859 8.836 -3.506 1 98.94 176 ASN B C 1
ATOM 3178 O O . ASN B 1 176 ? 3.752 8.32 -3.68 1 98.94 176 ASN B O 1
ATOM 3182 N N . LEU B 1 177 ? 5.996 8.18 -3.551 1 98.94 177 LEU B N 1
ATOM 3183 C CA . LEU B 1 177 ? 6.059 6.836 -4.121 1 98.94 177 LEU B CA 1
ATOM 3184 C C . LEU B 1 177 ? 6.477 5.816 -3.068 1 98.94 177 LEU B C 1
ATOM 3186 O O . LEU B 1 177 ? 7.215 6.148 -2.139 1 98.94 177 LEU B O 1
ATOM 3190 N N . ASP B 1 178 ? 6.031 4.617 -3.289 1 98.81 178 ASP B N 1
ATOM 3191 C CA . ASP B 1 178 ? 6.418 3.482 -2.455 1 98.81 178 ASP B CA 1
ATOM 3192 C C . ASP B 1 178 ? 7.82 2.994 -2.805 1 98.81 178 ASP B C 1
ATOM 3194 O O . ASP B 1 178 ? 8.125 2.746 -3.975 1 98.81 178 ASP B O 1
ATOM 3198 N N . VAL B 1 179 ? 8.648 2.768 -1.826 1 98.69 179 VAL B N 1
ATOM 3199 C CA . VAL B 1 179 ? 10.023 2.324 -2.033 1 98.69 179 VAL B CA 1
ATOM 3200 C C . VAL B 1 179 ? 10.023 0.964 -2.727 1 98.69 179 VAL B C 1
ATOM 3202 O O . VAL B 1 179 ? 10.984 0.613 -3.412 1 98.69 179 VAL B O 1
ATOM 3205 N N . GLY B 1 180 ? 8.953 0.201 -2.621 1 97.94 180 GLY B N 1
ATOM 3206 C CA . GLY B 1 180 ? 8.844 -1.113 -3.232 1 97.94 180 GLY B CA 1
ATOM 3207 C C . GLY B 1 180 ? 8.508 -1.059 -4.711 1 97.94 180 GLY B C 1
ATOM 3208 O O . GLY B 1 180 ? 8.656 -2.053 -5.426 1 97.94 180 GLY B O 1
ATOM 3209 N N . PHE B 1 181 ? 8.039 0.087 -5.199 1 98.12 181 PHE B N 1
ATOM 3210 C CA . PHE B 1 181 ? 7.629 0.256 -6.59 1 98.12 181 PHE B CA 1
ATOM 3211 C C . PHE B 1 181 ? 8.062 1.618 -7.121 1 98.12 181 PHE B C 1
ATOM 3213 O O . PHE B 1 181 ? 7.258 2.549 -7.188 1 98.12 181 PHE B O 1
ATOM 3220 N N . ILE B 1 182 ? 9.281 1.727 -7.508 1 98.44 182 ILE B N 1
ATOM 3221 C CA . ILE B 1 182 ? 9.898 2.924 -8.07 1 98.44 182 ILE B CA 1
ATOM 3222 C C . ILE B 1 182 ? 10.922 2.527 -9.133 1 98.44 182 ILE B C 1
ATOM 3224 O O . ILE B 1 182 ? 11.562 1.479 -9.023 1 98.44 182 ILE B O 1
ATOM 3228 N N . ASN B 1 183 ? 11 3.305 -10.141 1 98.38 183 ASN B N 1
ATOM 3229 C CA . ASN B 1 183 ? 12.047 3.158 -11.141 1 98.38 183 ASN B CA 1
ATOM 3230 C C . ASN B 1 183 ? 12.516 4.512 -11.664 1 98.38 183 ASN B C 1
ATOM 3232 O O . ASN B 1 183 ? 11.938 5.547 -11.328 1 98.38 183 ASN B O 1
ATOM 3236 N N . GLN B 1 184 ? 13.625 4.508 -12.375 1 98.56 184 GLN B N 1
ATOM 3237 C CA . GLN B 1 184 ? 14.203 5.758 -12.859 1 98.56 184 GLN B CA 1
ATOM 3238 C C . GLN B 1 184 ? 13.219 6.5 -13.766 1 98.56 184 GLN B C 1
ATOM 3240 O O . GLN B 1 184 ? 13.172 7.73 -13.758 1 98.56 184 GLN B O 1
ATOM 3245 N N . ALA B 1 185 ? 12.469 5.793 -14.539 1 98.69 185 ALA B N 1
ATOM 3246 C CA . ALA B 1 185 ? 11.555 6.395 -15.508 1 98.69 185 ALA B CA 1
ATOM 3247 C C . ALA B 1 185 ? 10.531 7.293 -14.812 1 98.69 185 ALA B C 1
ATOM 3249 O O . ALA B 1 185 ? 10.266 8.406 -15.266 1 98.69 185 ALA B O 1
ATOM 3250 N N . ILE B 1 186 ? 9.906 6.848 -13.734 1 98.88 186 ILE B N 1
ATOM 3251 C CA . ILE B 1 186 ? 8.875 7.637 -13.078 1 98.88 186 ILE B CA 1
ATOM 3252 C C . ILE B 1 186 ? 9.508 8.836 -12.375 1 98.88 186 ILE B C 1
ATOM 3254 O O . ILE B 1 186 ? 8.914 9.914 -12.312 1 98.88 186 ILE B O 1
ATOM 3258 N N . VAL B 1 187 ? 10.727 8.695 -11.828 1 98.88 187 VAL B N 1
ATOM 3259 C CA . VAL B 1 187 ? 11.445 9.805 -11.211 1 98.88 187 VAL B CA 1
ATOM 3260 C C . VAL B 1 187 ? 11.734 10.883 -12.258 1 98.88 187 VAL B C 1
ATOM 3262 O O . VAL B 1 187 ? 11.438 12.062 -12.039 1 98.88 187 VAL B O 1
ATOM 3265 N N . ASP B 1 188 ? 12.266 10.453 -13.383 1 98.94 188 ASP B N 1
ATOM 3266 C CA . ASP B 1 188 ? 12.578 11.391 -14.469 1 98.94 188 ASP B CA 1
ATOM 3267 C C . ASP B 1 188 ? 11.312 12.086 -14.961 1 98.94 188 ASP B C 1
ATOM 3269 O O . ASP B 1 188 ? 11.32 13.297 -15.195 1 98.94 188 ASP B O 1
ATOM 3273 N N . ASP B 1 189 ? 10.281 11.289 -15.156 1 98.94 189 ASP B N 1
ATOM 3274 C CA . ASP B 1 189 ? 9.023 11.836 -15.664 1 98.94 189 ASP B CA 1
ATOM 3275 C C . ASP B 1 189 ? 8.461 12.891 -14.711 1 98.94 189 ASP B C 1
ATOM 3277 O O . ASP B 1 189 ? 8.016 13.953 -15.148 1 98.94 189 ASP B O 1
ATOM 3281 N N . ALA B 1 190 ? 8.445 12.617 -13.414 1 98.94 190 ALA B N 1
ATOM 3282 C CA . ALA B 1 190 ? 7.977 13.562 -12.406 1 98.94 190 ALA B CA 1
ATOM 3283 C C . ALA B 1 190 ? 8.773 14.859 -12.461 1 98.94 190 ALA B C 1
ATOM 3285 O O . ALA B 1 190 ? 8.203 15.953 -12.414 1 98.94 190 ALA B O 1
ATOM 3286 N N . HIS B 1 191 ? 10.102 14.805 -12.555 1 98.94 191 HIS B N 1
ATOM 3287 C CA . HIS B 1 191 ? 10.961 15.977 -12.617 1 98.94 191 HIS B CA 1
ATOM 3288 C C . HIS B 1 191 ? 10.719 16.781 -13.898 1 98.94 191 HIS B C 1
ATOM 3290 O O . HIS B 1 191 ? 10.711 18 -13.875 1 98.94 191 HIS B O 1
ATOM 3296 N N . GLN B 1 192 ? 10.57 16.047 -14.969 1 98.81 192 GLN B N 1
ATOM 3297 C CA . GLN B 1 192 ? 10.281 16.719 -16.234 1 98.81 192 GLN B CA 1
ATOM 3298 C C . GLN B 1 192 ? 8.992 17.531 -16.156 1 98.81 192 GLN B C 1
ATOM 3300 O O . GLN B 1 192 ? 8.852 18.562 -16.812 1 98.81 192 GLN B O 1
ATOM 3305 N N . ARG B 1 193 ? 8.109 17.078 -15.352 1 98.62 193 ARG B N 1
ATOM 3306 C CA . ARG B 1 193 ? 6.828 17.75 -15.172 1 98.62 193 ARG B CA 1
ATOM 3307 C C . ARG B 1 193 ? 6.945 18.875 -14.141 1 98.62 193 ARG B C 1
ATOM 3309 O O . ARG B 1 193 ? 5.957 19.547 -13.828 1 98.62 193 ARG B O 1
ATOM 3316 N N . GLY B 1 194 ? 8.102 19.047 -13.586 1 98.44 194 GLY B N 1
ATOM 3317 C CA . GLY B 1 194 ? 8.367 20.156 -12.695 1 98.44 194 GLY B CA 1
ATOM 3318 C C . GLY B 1 194 ? 8.078 19.844 -11.242 1 98.44 194 GLY B C 1
ATOM 3319 O O . GLY B 1 194 ? 8.016 20.75 -10.398 1 98.44 194 GLY B O 1
ATOM 3320 N N . GLY B 1 195 ? 7.832 18.594 -10.938 1 98.62 195 GLY B N 1
ATOM 3321 C CA . GLY B 1 195 ? 7.484 18.234 -9.578 1 98.62 195 GLY B CA 1
ATOM 3322 C C . GLY B 1 195 ? 8.617 17.562 -8.836 1 98.62 195 GLY B C 1
ATOM 3323 O O . GLY B 1 195 ? 9.68 17.297 -9.414 1 98.62 195 GLY B O 1
ATOM 3324 N N . LYS B 1 196 ? 8.414 17.312 -7.555 1 98.88 196 LYS B N 1
ATOM 3325 C CA . LYS B 1 196 ? 9.359 16.609 -6.691 1 98.88 196 LYS B CA 1
ATOM 3326 C C . LYS B 1 196 ? 8.953 15.148 -6.488 1 98.88 196 LYS B C 1
ATOM 3328 O O . LYS B 1 196 ? 7.785 14.797 -6.68 1 98.88 196 LYS B O 1
ATOM 3333 N N . VAL B 1 197 ? 9.93 14.328 -6.207 1 98.94 197 VAL B N 1
ATOM 3334 C CA . VAL B 1 197 ? 9.672 12.922 -5.906 1 98.94 197 VAL B CA 1
ATOM 3335 C C . VAL B 1 197 ? 10.039 12.633 -4.453 1 98.94 197 VAL B C 1
ATOM 3337 O O . VAL B 1 197 ? 11.195 12.797 -4.051 1 98.94 197 VAL B O 1
ATOM 3340 N N . PHE B 1 198 ? 9.078 12.266 -3.67 1 98.94 198 PHE B N 1
ATOM 3341 C CA . PHE B 1 198 ? 9.305 11.766 -2.318 1 98.94 198 PHE B CA 1
ATOM 3342 C C . PHE B 1 198 ? 8.984 10.281 -2.232 1 98.94 198 PHE B C 1
ATOM 3344 O O . PHE B 1 198 ? 8.102 9.789 -2.941 1 98.94 198 PHE B O 1
ATOM 3351 N N . VAL B 1 199 ? 9.719 9.516 -1.374 1 98.94 199 VAL B N 1
ATOM 3352 C CA . VAL B 1 199 ? 9.562 8.07 -1.332 1 98.94 199 VAL B CA 1
ATOM 3353 C C . VAL B 1 199 ? 9.32 7.617 0.106 1 98.94 199 VAL B C 1
ATOM 3355 O O . VAL B 1 199 ? 10.031 8.031 1.023 1 98.94 199 VAL B O 1
ATOM 3358 N N . TYR B 1 200 ? 8.219 6.93 0.355 1 98.81 200 TYR B N 1
ATOM 3359 C CA . TYR B 1 200 ? 7.906 6.352 1.655 1 98.81 200 TYR B CA 1
ATOM 3360 C C . TYR B 1 200 ? 8.031 4.832 1.62 1 98.81 200 TYR B C 1
ATOM 3362 O O . TYR B 1 200 ? 7.926 4.219 0.557 1 98.81 200 TYR B O 1
ATOM 3370 N N . THR B 1 201 ? 8.273 4.207 2.748 1 98.19 201 THR B N 1
ATOM 3371 C CA . THR B 1 201 ? 8.961 4.52 3.992 1 98.19 201 THR B CA 1
ATOM 3372 C C . THR B 1 201 ? 10.375 3.943 3.982 1 98.19 201 THR B C 1
ATOM 3374 O O . THR B 1 201 ? 10.555 2.732 3.844 1 98.19 201 THR B O 1
ATOM 3377 N N . VAL B 1 202 ? 11.32 4.676 4.074 1 98.81 202 VAL B N 1
ATOM 3378 C CA . VAL B 1 202 ? 12.695 4.27 3.797 1 98.81 202 VAL B CA 1
ATOM 3379 C C . VAL B 1 202 ? 13.539 4.406 5.062 1 98.81 202 VAL B C 1
ATOM 3381 O O . VAL B 1 202 ? 13.859 5.52 5.484 1 98.81 202 VAL B O 1
ATOM 3384 N N . ASP B 1 203 ? 14.016 3.268 5.609 1 98.56 203 ASP B N 1
ATOM 3385 C CA . ASP B 1 203 ? 14.797 3.277 6.844 1 98.56 203 ASP B CA 1
ATOM 3386 C C . ASP B 1 203 ? 16.203 2.734 6.605 1 98.56 203 ASP B C 1
ATOM 3388 O O . ASP B 1 203 ? 17.109 2.971 7.406 1 98.56 203 ASP B O 1
ATOM 3392 N N . ASN B 1 204 ? 16.375 1.962 5.516 1 98.31 204 ASN B N 1
ATOM 3393 C CA . ASN B 1 204 ? 17.656 1.346 5.227 1 98.31 204 ASN B CA 1
ATOM 3394 C C . ASN B 1 204 ? 18.641 2.35 4.621 1 98.31 204 ASN B C 1
ATOM 3396 O O . ASN B 1 204 ? 18.328 2.988 3.613 1 98.31 204 ASN B O 1
ATOM 3400 N N . PRO B 1 205 ? 19.781 2.479 5.215 1 97.88 205 PRO B N 1
ATOM 3401 C CA . PRO B 1 205 ? 20.719 3.508 4.75 1 97.88 205 PRO B CA 1
ATOM 3402 C C . PRO B 1 205 ? 21.156 3.297 3.301 1 97.88 205 PRO B C 1
ATOM 3404 O O . PRO B 1 205 ? 21.375 4.266 2.572 1 97.88 205 PRO B O 1
ATOM 3407 N N . GLN B 1 206 ? 21.281 2.055 2.867 1 97.5 206 GLN B N 1
ATOM 3408 C CA . GLN B 1 206 ? 21.656 1.816 1.48 1 97.5 206 GLN B CA 1
ATOM 3409 C C . GLN B 1 206 ? 20.547 2.219 0.52 1 97.5 206 GLN B C 1
ATOM 3411 O O . GLN B 1 206 ? 20.812 2.752 -0.56 1 97.5 206 GLN B O 1
ATOM 3416 N N . ASP B 1 207 ? 19.344 1.966 0.899 1 98.62 207 ASP B N 1
ATOM 3417 C CA . ASP B 1 207 ? 18.219 2.436 0.101 1 98.62 207 ASP B CA 1
ATOM 3418 C C . ASP B 1 207 ? 18.203 3.961 0.023 1 98.62 207 ASP B C 1
ATOM 3420 O O . ASP B 1 207 ? 17.922 4.531 -1.035 1 98.62 207 ASP B O 1
ATOM 3424 N N . ILE B 1 208 ? 18.438 4.594 1.164 1 98.81 208 ILE B N 1
ATOM 3425 C CA . ILE B 1 208 ? 18.438 6.051 1.216 1 98.81 208 ILE B CA 1
ATOM 3426 C C . ILE B 1 208 ? 19.484 6.594 0.243 1 98.81 208 ILE B C 1
ATOM 3428 O O . ILE B 1 208 ? 19.203 7.473 -0.567 1 98.81 208 ILE B O 1
ATOM 3432 N N . GLN B 1 209 ? 20.641 6.027 0.294 1 98.44 209 GLN B N 1
ATOM 3433 C CA . GLN B 1 209 ? 21.719 6.48 -0.579 1 98.44 209 GLN B CA 1
ATOM 3434 C C . GLN B 1 209 ? 21.406 6.191 -2.043 1 98.44 209 GLN B C 1
ATOM 3436 O O . GLN B 1 209 ? 21.672 7.016 -2.918 1 98.44 209 GLN B O 1
ATOM 3441 N N . ALA B 1 210 ? 20.844 5.047 -2.309 1 98.56 210 ALA B N 1
ATOM 3442 C CA . ALA B 1 210 ? 20.484 4.684 -3.674 1 98.56 210 ALA B CA 1
ATOM 3443 C C . ALA B 1 210 ? 19.422 5.625 -4.227 1 98.56 210 ALA B C 1
ATOM 3445 O O . ALA B 1 210 ? 19.469 6.02 -5.395 1 98.56 210 ALA B O 1
ATOM 3446 N N . LEU B 1 211 ? 18.453 5.945 -3.414 1 98.81 211 LEU B N 1
ATOM 3447 C CA . LEU B 1 211 ? 17.406 6.871 -3.826 1 98.81 211 LEU B CA 1
ATOM 3448 C C . LEU B 1 211 ? 17.969 8.258 -4.078 1 98.81 211 LEU B C 1
ATOM 3450 O O . LEU B 1 211 ? 17.578 8.938 -5.031 1 98.81 211 LEU B O 1
ATOM 3454 N N . LYS B 1 212 ? 18.859 8.672 -3.203 1 98.44 212 LYS B N 1
ATOM 3455 C CA . LYS B 1 212 ? 19.562 9.93 -3.43 1 98.44 212 LYS B CA 1
ATOM 3456 C C . LYS B 1 212 ? 20.266 9.93 -4.781 1 98.44 212 LYS B C 1
ATOM 3458 O O . LYS B 1 212 ? 20.156 10.883 -5.547 1 98.44 212 LYS B O 1
ATOM 3463 N N . ALA B 1 213 ? 20.922 8.859 -5.066 1 98 213 ALA B N 1
ATOM 3464 C CA . ALA B 1 213 ? 21.656 8.719 -6.324 1 98 213 ALA B CA 1
ATOM 3465 C C . ALA B 1 213 ? 20.703 8.75 -7.516 1 98 213 ALA B C 1
ATOM 3467 O O . ALA B 1 213 ? 21.062 9.219 -8.594 1 98 213 ALA B O 1
ATOM 3468 N N . MET B 1 214 ? 19.516 8.336 -7.32 1 97.69 214 MET B N 1
ATOM 3469 C CA . MET B 1 214 ? 18.5 8.281 -8.359 1 97.69 214 MET B CA 1
ATOM 3470 C C . MET B 1 214 ? 17.906 9.664 -8.602 1 97.69 214 MET B C 1
ATOM 3472 O O . MET B 1 214 ? 17.203 9.875 -9.594 1 97.69 214 MET B O 1
ATOM 3476 N N . GLY B 1 215 ? 18.094 10.609 -7.703 1 98.06 215 GLY B N 1
ATOM 3477 C CA . GLY B 1 215 ? 17.578 11.961 -7.844 1 98.06 215 GLY B CA 1
ATOM 3478 C C . GLY B 1 215 ? 16.312 12.203 -7.039 1 98.06 215 GLY B C 1
ATOM 3479 O O . GLY B 1 215 ? 15.641 13.227 -7.215 1 98.06 215 GLY B O 1
ATOM 3480 N N . VAL B 1 216 ? 15.961 11.305 -6.211 1 98.81 216 VAL B N 1
ATOM 3481 C CA . VAL B 1 216 ? 14.805 11.469 -5.344 1 98.81 216 VAL B CA 1
ATOM 3482 C C . VAL B 1 216 ? 15 12.688 -4.438 1 98.81 216 VAL B C 1
ATOM 3484 O O . VAL B 1 216 ? 16.094 12.906 -3.91 1 98.81 216 VAL B O 1
ATOM 3487 N N . ASP B 1 217 ? 13.922 13.453 -4.238 1 98.88 217 ASP B N 1
ATOM 3488 C CA . ASP B 1 217 ? 14.031 14.75 -3.576 1 98.88 217 ASP B CA 1
ATOM 3489 C C . ASP B 1 217 ? 13.852 14.609 -2.066 1 98.88 217 ASP B C 1
ATOM 3491 O O . ASP B 1 217 ? 14.281 15.477 -1.303 1 98.88 217 ASP B O 1
ATOM 3495 N N . GLY B 1 218 ? 13.203 13.602 -1.589 1 98.81 218 GLY B N 1
ATOM 3496 C CA . GLY B 1 218 ? 12.984 13.391 -0.168 1 98.81 218 GLY B CA 1
ATOM 3497 C C . GLY B 1 218 ? 12.469 12 0.155 1 98.81 218 GLY B C 1
ATOM 3498 O O . GLY B 1 218 ? 12.07 11.258 -0.744 1 98.81 218 GLY B O 1
ATOM 3499 N N . ILE B 1 219 ? 12.523 11.633 1.409 1 98.94 219 ILE B N 1
ATOM 3500 C CA . ILE B 1 219 ? 12.055 10.328 1.867 1 98.94 219 ILE B CA 1
ATOM 3501 C C . ILE B 1 219 ? 11.289 10.484 3.176 1 98.94 219 ILE B C 1
ATOM 3503 O O . ILE B 1 219 ? 11.43 11.5 3.869 1 98.94 219 ILE B O 1
ATOM 3507 N N . PHE B 1 220 ? 10.398 9.617 3.414 1 98.94 220 PHE B N 1
ATOM 3508 C CA . PHE B 1 220 ? 9.766 9.438 4.715 1 98.94 220 PHE B CA 1
ATOM 3509 C C . PHE B 1 220 ? 10.445 8.32 5.496 1 98.94 220 PHE B C 1
ATOM 3511 O O . PHE B 1 220 ? 10.648 7.223 4.973 1 98.94 220 PHE B O 1
ATOM 3518 N N . SER B 1 221 ? 10.82 8.57 6.719 1 98.94 221 SER B N 1
ATOM 3519 C CA . SER B 1 221 ? 11.547 7.574 7.496 1 98.94 221 SER B CA 1
ATOM 3520 C C . SER B 1 221 ? 11.016 7.5 8.922 1 98.94 221 SER B C 1
ATOM 3522 O O . SER B 1 221 ? 10.648 8.523 9.516 1 98.94 221 SER B O 1
ATOM 3524 N N . ASN B 1 222 ? 11.016 6.305 9.516 1 98.88 222 ASN B N 1
ATOM 3525 C CA . ASN B 1 222 ? 10.664 6.09 10.922 1 98.88 222 ASN B CA 1
ATOM 3526 C C . ASN B 1 222 ? 11.766 6.594 11.852 1 98.88 222 ASN B C 1
ATOM 3528 O O . ASN B 1 222 ? 11.516 6.836 13.031 1 98.88 222 ASN B O 1
ATOM 3532 N N . TYR B 1 223 ? 12.961 6.645 11.375 1 98.88 223 TYR B N 1
ATOM 3533 C CA . TYR B 1 223 ? 14.148 7.062 12.094 1 98.88 223 TYR B CA 1
ATOM 3534 C C . TYR B 1 223 ? 14.805 8.266 11.422 1 98.88 223 TYR B C 1
ATOM 3536 O O . TYR B 1 223 ? 15.891 8.148 10.852 1 98.88 223 TYR B O 1
ATOM 3544 N N . PRO B 1 224 ? 14.125 9.391 11.617 1 98.75 224 PRO B N 1
ATOM 3545 C CA . PRO B 1 224 ? 14.523 10.531 10.789 1 98.75 224 PRO B CA 1
ATOM 3546 C C . PRO B 1 224 ? 15.969 10.969 11.039 1 98.75 224 PRO B C 1
ATOM 3548 O O . PRO B 1 224 ? 16.641 11.422 10.109 1 98.75 224 PRO B O 1
ATOM 3551 N N . ASP B 1 225 ? 16.484 10.828 12.289 1 98.69 225 ASP B N 1
ATOM 3552 C CA . ASP B 1 225 ? 17.875 11.203 12.562 1 98.69 225 ASP B CA 1
ATOM 3553 C C . ASP B 1 225 ? 18.844 10.305 11.789 1 98.69 225 ASP B C 1
ATOM 3555 O O . ASP B 1 225 ? 19.812 10.797 11.203 1 98.69 225 ASP B O 1
ATOM 3559 N N . LYS B 1 226 ? 18.609 9.023 11.773 1 98.62 226 LYS B N 1
ATOM 3560 C CA . LYS B 1 226 ? 19.453 8.078 11.031 1 98.62 226 LYS B CA 1
ATOM 3561 C C . LYS B 1 226 ? 19.344 8.328 9.531 1 98.62 226 LYS B C 1
ATOM 3563 O O . LYS B 1 226 ? 20.344 8.219 8.805 1 98.62 226 LYS B O 1
ATOM 3568 N N . ALA B 1 227 ? 18.156 8.625 9.102 1 98.81 227 ALA B N 1
ATOM 3569 C CA . ALA B 1 227 ? 17.938 8.906 7.684 1 98.81 227 ALA B CA 1
ATOM 3570 C C . ALA B 1 227 ? 18.703 10.164 7.258 1 98.81 227 ALA B C 1
ATOM 3572 O O . ALA B 1 227 ? 19.328 10.188 6.188 1 98.81 227 ALA B O 1
ATOM 3573 N N . ILE B 1 228 ? 18.594 11.227 8.039 1 98.56 228 ILE B N 1
ATOM 3574 C CA . ILE B 1 228 ? 19.328 12.453 7.754 1 98.56 228 ILE B CA 1
ATOM 3575 C C . ILE B 1 228 ? 20.812 12.164 7.656 1 98.56 228 ILE B C 1
ATOM 3577 O O . ILE B 1 228 ? 21.484 12.602 6.719 1 98.56 228 ILE B O 1
ATOM 3581 N N . ALA B 1 229 ? 21.328 11.43 8.641 1 98.31 229 ALA B N 1
ATOM 3582 C CA . ALA B 1 229 ? 22.734 11.062 8.641 1 98.31 229 ALA B CA 1
ATOM 3583 C C . ALA B 1 229 ? 23.109 10.312 7.367 1 98.31 229 ALA B C 1
ATOM 3585 O O . ALA B 1 229 ? 24.141 10.609 6.742 1 98.31 229 ALA B O 1
ATOM 3586 N N . ALA B 1 230 ? 22.328 9.336 6.969 1 98.12 230 ALA B N 1
ATOM 3587 C CA . ALA B 1 230 ? 22.594 8.555 5.758 1 98.12 230 ALA B CA 1
ATOM 3588 C C . ALA B 1 230 ? 22.562 9.445 4.516 1 98.12 230 ALA B C 1
ATOM 3590 O O . ALA B 1 230 ? 23.391 9.297 3.617 1 98.12 230 ALA B O 1
ATOM 3591 N N . ALA B 1 231 ? 21.578 10.328 4.445 1 97.56 231 ALA B N 1
ATOM 3592 C CA . ALA B 1 231 ? 21.406 11.219 3.303 1 97.56 231 ALA B CA 1
ATOM 3593 C C . ALA B 1 231 ? 22.578 12.188 3.172 1 97.56 231 ALA B C 1
ATOM 3595 O O . ALA B 1 231 ? 22.875 12.664 2.074 1 97.56 231 ALA B O 1
ATOM 3596 N N . MET B 1 232 ? 23.219 12.516 4.262 1 96.88 232 MET B N 1
ATOM 3597 C CA . MET B 1 232 ? 24.312 13.477 4.262 1 96.88 232 MET B CA 1
ATOM 3598 C C . MET B 1 232 ? 25.609 12.82 3.785 1 96.88 232 MET B C 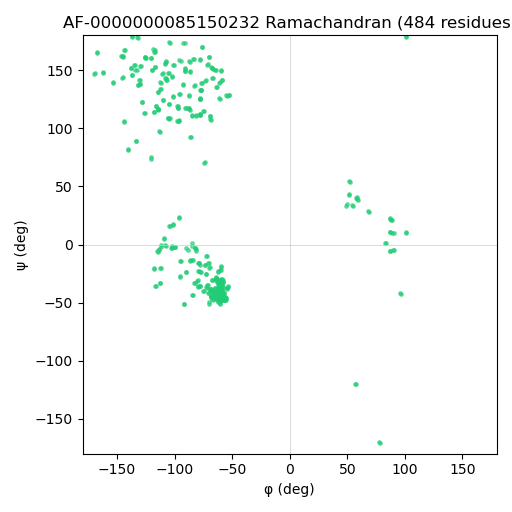1
ATOM 3600 O O . MET B 1 232 ? 26.531 13.508 3.369 1 96.88 232 MET B O 1
ATOM 3604 N N . MET B 1 233 ? 25.703 11.531 3.893 1 95.88 233 MET B N 1
ATOM 3605 C CA . MET B 1 233 ? 26.906 10.828 3.477 1 95.88 233 MET B CA 1
ATOM 3606 C C . MET B 1 233 ? 27.094 10.906 1.965 1 95.88 233 MET B C 1
ATOM 3608 O O . MET B 1 233 ? 26.109 10.875 1.216 1 95.88 233 MET B O 1
ATOM 3612 N N . PRO B 1 234 ? 28.328 11.023 1.498 1 95.38 234 PRO B N 1
ATOM 3613 C CA . PRO B 1 234 ? 28.547 10.992 0.052 1 95.38 234 PRO B CA 1
ATOM 3614 C C . PRO B 1 234 ? 28.25 9.633 -0.566 1 95.38 234 PRO B C 1
ATOM 3616 O O . PRO B 1 234 ? 28.391 8.602 0.102 1 95.38 234 PRO B O 1
ATOM 3619 N N . ILE B 1 235 ? 27.875 9.688 -1.794 1 93.56 235 ILE B N 1
ATOM 3620 C CA . ILE B 1 235 ? 27.625 8.453 -2.521 1 93.56 235 ILE B CA 1
ATOM 3621 C C . ILE B 1 235 ? 28.953 7.867 -3.021 1 93.56 235 ILE B C 1
ATOM 3623 O O . ILE B 1 235 ? 29.594 8.453 -3.891 1 93.56 235 ILE B O 1
ATOM 3627 N N . THR B 1 236 ? 29.297 6.777 -2.453 1 92.69 236 THR B N 1
ATOM 3628 C CA . THR B 1 236 ? 30.594 6.199 -2.797 1 92.69 236 THR B CA 1
ATOM 3629 C C . THR B 1 236 ? 30.406 4.852 -3.49 1 92.69 236 THR B C 1
ATOM 3631 O O . THR B 1 236 ? 31.391 4.234 -3.91 1 92.69 236 THR B O 1
ATOM 3634 N N . THR B 1 237 ? 29.219 4.434 -3.543 1 92.94 237 THR B N 1
ATOM 3635 C CA . THR B 1 237 ? 28.875 3.141 -4.125 1 92.94 237 THR B CA 1
ATOM 3636 C C . THR B 1 237 ? 28.062 3.324 -5.406 1 92.94 237 THR B C 1
ATOM 3638 O O . THR B 1 237 ? 27.297 4.285 -5.531 1 92.94 237 THR B O 1
ATOM 3641 N N . ASP B 1 238 ? 28.344 2.52 -6.383 1 95.44 238 ASP B N 1
ATOM 3642 C CA . ASP B 1 238 ? 27.5 2.488 -7.574 1 95.44 238 ASP B CA 1
ATOM 3643 C C . ASP B 1 238 ? 26.188 1.759 -7.297 1 95.44 238 ASP B C 1
ATOM 3645 O O . ASP B 1 238 ? 26.172 0.541 -7.105 1 95.44 238 ASP B O 1
ATOM 3649 N N . TYR B 1 239 ? 25.109 2.484 -7.359 1 96 239 TYR B N 1
ATOM 3650 C CA . TYR B 1 239 ? 23.812 1.916 -7.016 1 96 239 TYR B CA 1
ATOM 3651 C C . TYR B 1 239 ? 23.016 1.566 -8.273 1 96 239 TYR B C 1
ATOM 3653 O O . TYR B 1 239 ? 21.797 1.4 -8.219 1 96 239 TYR B O 1
ATOM 3661 N N . SER B 1 240 ? 23.781 1.504 -9.344 1 93.62 240 SER B N 1
ATOM 3662 C CA . SER B 1 240 ? 23.109 1.042 -10.555 1 93.62 240 SER B CA 1
ATOM 3663 C C . SER B 1 240 ? 22.453 -0.313 -10.336 1 93.62 240 SER B C 1
ATOM 3665 O O . SER B 1 240 ? 23.062 -1.233 -9.797 1 93.62 240 SER B O 1
ATOM 3667 N N . GLY B 1 241 ? 21.188 -0.364 -10.688 1 94.31 241 GLY B N 1
ATOM 3668 C CA . GLY B 1 241 ? 20.484 -1.631 -10.578 1 94.31 241 GLY B CA 1
ATOM 3669 C C . GLY B 1 241 ? 19.875 -1.855 -9.203 1 94.31 241 GLY B C 1
ATOM 3670 O O . GLY B 1 241 ? 19.188 -2.855 -8.977 1 94.31 241 GLY B O 1
ATOM 3671 N N . TRP B 1 242 ? 20.141 -0.952 -8.219 1 97.31 242 TRP B N 1
ATOM 3672 C CA . TRP B 1 242 ? 19.547 -1.074 -6.887 1 97.31 242 TRP B CA 1
ATOM 3673 C C . TRP B 1 242 ? 18.031 -1.027 -6.957 1 97.31 242 TRP B C 1
ATOM 3675 O O . TRP B 1 242 ? 17.344 -1.765 -6.242 1 97.31 242 TRP B O 1
ATOM 3685 N N . PHE B 1 243 ? 17.516 -0.108 -7.777 1 97.44 243 PHE B N 1
ATOM 3686 C CA . PHE B 1 243 ? 16.125 0 -8.211 1 97.44 243 PHE B CA 1
ATOM 3687 C C . PHE B 1 243 ? 16.016 -0.148 -9.719 1 97.44 243 PHE B C 1
ATOM 3689 O O . PHE B 1 243 ? 17.031 -0.191 -10.422 1 97.44 243 PHE B O 1
ATOM 3696 N N . GLU B 1 244 ? 14.82 -0.309 -10.148 1 94 244 GLU B N 1
ATOM 3697 C CA . GLU B 1 244 ? 14.602 -0.494 -11.578 1 94 244 GLU B CA 1
ATOM 3698 C C . GLU B 1 244 ? 14.805 0.81 -12.344 1 94 244 GLU B C 1
ATOM 3700 O O . GLU B 1 244 ? 14.344 1.868 -11.914 1 94 244 GLU B O 1
#

Solvent-accessible surface area (backbone atoms only — not comparable to full-atom values): 24584 Å² total; per-residue (Å²): 112,47,51,23,12,33,26,12,18,34,70,80,30,49,55,35,21,61,66,3,42,50,49,24,51,73,61,63,50,51,25,34,26,40,36,30,27,16,30,84,76,36,49,29,27,42,81,62,66,44,28,47,94,64,35,75,38,73,52,50,44,60,75,42,47,63,74,58,48,73,72,26,29,32,84,84,34,57,62,35,39,46,65,58,47,52,51,51,48,33,66,71,46,73,65,60,52,29,38,35,45,27,53,64,34,68,75,32,58,64,43,45,64,65,45,49,62,48,43,37,68,75,53,62,44,53,57,86,31,42,33,40,28,22,35,40,34,55,54,52,50,51,50,37,71,77,34,76,76,55,35,29,24,49,42,40,64,34,36,53,78,66,49,42,52,63,36,66,76,64,64,29,50,26,42,35,32,24,70,84,32,59,39,57,67,40,52,52,45,25,45,73,71,70,28,42,40,32,31,38,75,51,72,51,55,66,58,47,43,40,40,49,74,70,64,42,44,26,34,23,12,34,46,37,57,62,43,48,55,36,60,69,49,80,86,84,66,86,50,79,74,76,56,80,112,49,52,23,12,34,25,13,18,33,68,78,30,49,55,36,23,62,67,3,42,50,48,25,51,73,60,63,50,52,24,34,27,39,34,29,27,16,31,83,75,36,50,29,27,43,81,62,66,45,28,47,92,64,34,75,37,72,54,47,45,62,76,40,47,61,74,60,47,72,72,24,28,31,85,82,35,57,61,37,39,46,64,60,46,51,51,51,48,33,66,71,46,74,68,60,52,28,38,36,44,27,54,64,34,69,74,34,59,64,43,44,66,65,43,48,63,48,42,37,68,76,53,61,45,52,56,85,31,43,34,40,26,22,36,41,36,54,55,54,50,52,50,37,72,77,33,75,76,54,33,30,23,50,41,40,64,35,34,52,79,66,50,41,51,63,35,66,77,63,64,29,50,26,41,35,32,23,70,85,33,59,38,57,66,41,52,51,46,26,44,74,71,72,27,41,39,32,31,37,76,50,74,51,53,66,58,47,41,39,40,49,74,70,63,42,44,25,36,23,11,34,44,38,56,60,43,48,54,37,61,69,48,79,86,85,69,84,48,80,76,74,56,81

Foldseek 3Di:
DAEAAEQALCVVDQGQFLVSPVVNVVLPHQEYEFEWADAPLFTWTDDDQFQPPQKPDGDGRNPDHPVRQQVIAGVNGGTGTPVVNLQSCLVSVVARHAYEYEYEYPPVLVSCLVCVVVSCPVSVHDLRSYEYEYCPLVSLLSSCVSPVPHAYEYEDAEADPVQQVSCVVSVHQEYEYELVHDDLVNCVVQVVSVHAYEYPDDADLVSLLLCVVSVHDYYYYSNRSNSVVSNPDDNPDDCVPVHD/DAEAAEQALCVVDQGVFLVSPVVNVVLPHQEYEFEWADAPLFTWTDDDQFQPPQKPDGDGRNPDHPVRQQVMAGVNGGTGTPVVNLQSCLVSVVARHAYEYEYEYPPVLVSCLVCVVVSCPVSVHDLRSYEYEYCPLVSLLSSCVSPVPHAYEYEDAEADPVQQVSCVVSVHQEYEYELVHDDLVNCVVQVVSVHAYEYPDDADLVSLLLCVVSVHDYYYYSRRSNSVVSNPDDNPDDCVPVHD